Protein AF-A0A1H4I349-F1 (afdb_monomer)

Structure (mmCIF, N/CA/C/O backbone):
data_AF-A0A1H4I349-F1
#
_entry.id   AF-A0A1H4I349-F1
#
loop_
_atom_site.group_PDB
_atom_site.id
_atom_site.type_symbol
_atom_site.label_atom_id
_atom_site.label_alt_id
_atom_site.label_comp_id
_atom_site.label_asym_id
_atom_site.label_entity_id
_atom_site.label_seq_id
_atom_site.pdbx_PDB_ins_code
_atom_site.Cartn_x
_atom_site.Cartn_y
_atom_site.Cartn_z
_atom_site.occupancy
_atom_site.B_iso_or_equiv
_atom_site.auth_seq_id
_atom_site.auth_comp_id
_atom_site.auth_asym_id
_atom_site.auth_atom_id
_atom_site.pdbx_PDB_model_num
ATOM 1 N N . MET A 1 1 ? 1.305 -3.099 5.570 1.00 51.22 1 MET A N 1
ATOM 2 C CA . MET A 1 1 ? 1.600 -1.661 5.752 1.00 51.22 1 MET A CA 1
ATOM 3 C C . MET A 1 1 ? 0.925 -1.144 7.015 1.00 51.22 1 MET A C 1
ATOM 5 O O . MET A 1 1 ? 0.163 -1.879 7.627 1.00 51.22 1 MET A O 1
ATOM 9 N N . LYS A 1 2 ? 1.307 0.045 7.480 1.00 56.94 2 LYS A N 1
ATOM 10 C CA . LYS A 1 2 ? 1.008 0.576 8.816 1.00 56.94 2 LYS A CA 1
ATOM 11 C C . LYS A 1 2 ? 0.376 1.970 8.655 1.00 56.94 2 LYS A C 1
ATOM 13 O O . LYS A 1 2 ? 0.877 2.750 7.855 1.00 56.94 2 LYS A O 1
ATOM 18 N N . HIS A 1 3 ? -0.725 2.256 9.355 1.00 62.81 3 HIS A N 1
ATOM 19 C CA . HIS A 1 3 ? -1.460 3.527 9.251 1.00 62.81 3 HIS A CA 1
ATOM 20 C C . HIS A 1 3 ? -0.644 4.732 9.740 1.00 62.81 3 HIS A C 1
ATOM 22 O O . HIS A 1 3 ? -0.177 4.718 10.879 1.00 62.81 3 HIS A O 1
ATOM 28 N N . SER A 1 4 ? -0.582 5.816 8.963 1.00 67.31 4 SER A N 1
ATOM 29 C CA . SER A 1 4 ? -0.174 7.117 9.504 1.00 67.31 4 SER A CA 1
ATOM 30 C C . SER A 1 4 ? -1.145 7.586 10.587 1.00 67.31 4 SER A C 1
ATOM 32 O O . SER A 1 4 ? -2.367 7.512 10.434 1.00 67.31 4 SER A O 1
ATOM 34 N N . ILE A 1 5 ? -0.583 8.124 11.666 1.00 71.38 5 ILE A N 1
ATOM 35 C CA . ILE A 1 5 ? -1.310 8.799 12.744 1.00 71.38 5 ILE A CA 1
ATOM 36 C C . ILE A 1 5 ? -2.131 9.971 12.191 1.00 71.38 5 ILE A C 1
ATOM 38 O O . ILE A 1 5 ? -3.237 10.225 12.669 1.00 71.38 5 ILE A O 1
ATOM 42 N N . GLU A 1 6 ? -1.624 10.661 11.163 1.00 72.06 6 GLU A N 1
ATOM 43 C CA . GLU A 1 6 ? -2.269 11.841 10.577 1.00 72.06 6 GLU A CA 1
ATOM 44 C C . GLU A 1 6 ? -3.681 11.545 10.062 1.00 72.06 6 GLU A C 1
ATOM 46 O O . GLU A 1 6 ? -4.554 12.402 10.174 1.00 72.06 6 GLU A O 1
ATOM 51 N N . LEU A 1 7 ? -3.949 10.330 9.572 1.00 73.81 7 LEU A N 1
ATOM 52 C CA . LEU A 1 7 ? -5.266 9.952 9.046 1.00 73.81 7 LEU A CA 1
ATOM 53 C C . LEU A 1 7 ? -6.394 10.069 10.072 1.00 73.81 7 LEU A C 1
ATOM 55 O O . LEU A 1 7 ? -7.536 10.338 9.697 1.00 73.81 7 LEU A O 1
ATOM 59 N N . PHE A 1 8 ? -6.075 9.829 11.343 1.00 78.62 8 PHE A N 1
ATOM 60 C CA . PHE A 1 8 ? -7.061 9.677 12.409 1.00 78.62 8 PHE A CA 1
ATOM 61 C C . PHE A 1 8 ? -6.986 10.773 13.469 1.00 78.62 8 PHE A C 1
ATOM 63 O O . PHE A 1 8 ? -7.822 10.793 14.373 1.00 78.62 8 PHE A O 1
ATOM 70 N N . LYS A 1 9 ? -6.054 11.728 13.329 1.00 77.19 9 LYS A N 1
ATOM 71 C CA . LYS A 1 9 ? -6.038 12.930 14.168 1.00 77.19 9 LYS A CA 1
ATOM 72 C C . LYS A 1 9 ? -7.391 13.622 14.114 1.00 77.19 9 LYS A C 1
ATOM 74 O O . LYS A 1 9 ? -8.007 13.755 13.051 1.00 77.19 9 LYS A O 1
ATOM 79 N N . ALA A 1 10 ? -7.833 14.133 15.253 1.00 74.94 10 ALA A N 1
ATOM 80 C CA . ALA A 1 10 ? -9.151 14.741 15.362 1.00 74.94 10 ALA A CA 1
ATOM 81 C C . ALA A 1 10 ? -9.356 15.940 14.411 1.00 74.94 10 ALA A C 1
ATOM 83 O O . ALA A 1 10 ? -10.455 16.134 13.884 1.00 74.94 10 ALA A O 1
ATOM 84 N N . ALA A 1 11 ? -8.294 16.700 14.119 1.00 73.75 11 ALA A N 1
ATOM 85 C CA . ALA A 1 11 ? -8.324 17.784 13.134 1.00 73.75 11 ALA A CA 1
ATOM 86 C C . ALA A 1 11 ? -8.698 17.278 11.726 1.00 73.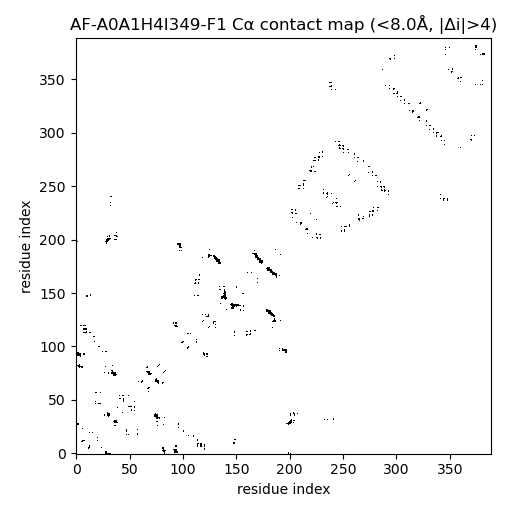75 11 ALA A C 1
ATOM 88 O O . ALA A 1 11 ? -9.547 17.871 11.062 1.00 73.75 11 ALA A O 1
ATOM 89 N N . ASN A 1 12 ? -8.149 16.129 11.322 1.00 77.25 12 ASN A N 1
ATOM 90 C CA . ASN A 1 12 ? -8.303 15.558 9.981 1.00 77.25 12 ASN A CA 1
ATOM 91 C C . ASN A 1 12 ? -9.564 14.696 9.823 1.00 77.25 12 ASN A C 1
ATOM 93 O O . ASN A 1 12 ? -9.966 14.391 8.704 1.00 77.25 12 ASN A O 1
ATOM 97 N N . THR A 1 13 ? -10.212 14.329 10.930 1.00 80.50 13 THR A N 1
ATOM 98 C CA . THR A 1 13 ? -11.457 13.539 10.948 1.00 80.50 13 THR A CA 1
ATOM 99 C C . THR A 1 13 ? -12.691 14.369 11.306 1.00 80.50 13 THR A C 1
ATOM 101 O O . THR A 1 13 ? -13.789 13.839 11.457 1.00 80.50 13 THR A O 1
ATOM 104 N N . THR A 1 14 ? -12.554 15.694 11.439 1.00 80.06 14 THR A N 1
ATOM 105 C CA . THR A 1 14 ? -13.641 16.575 11.909 1.00 80.06 14 THR A CA 1
ATOM 106 C C . THR A 1 14 ? -14.895 16.525 11.036 1.00 80.06 14 THR A C 1
ATOM 108 O O . THR A 1 14 ? -16.008 16.641 11.558 1.00 80.06 14 THR A O 1
ATOM 111 N N . TYR A 1 15 ? -14.723 16.346 9.728 1.00 80.00 15 TYR A N 1
ATOM 112 C CA . TYR A 1 15 ? -15.819 16.295 8.759 1.00 80.00 15 TYR A CA 1
ATOM 113 C C . TYR A 1 15 ? -16.087 14.885 8.229 1.00 80.00 15 TYR A C 1
ATOM 115 O O . TYR A 1 15 ? -17.007 14.706 7.434 1.00 80.00 15 TYR A O 1
ATOM 123 N N . ASP A 1 16 ? -15.347 13.884 8.712 1.00 86.00 16 ASP A N 1
ATOM 124 C CA . ASP A 1 16 ? -15.527 12.515 8.258 1.00 86.00 16 ASP A CA 1
ATOM 125 C C . ASP A 1 16 ? -16.871 11.959 8.739 1.00 86.00 16 ASP A C 1
ATOM 127 O O . ASP A 1 16 ? -17.264 12.060 9.906 1.00 86.00 16 ASP A O 1
ATOM 131 N N . THR A 1 17 ? -17.579 11.313 7.818 1.00 86.62 17 THR A N 1
ATOM 132 C CA . THR A 1 17 ? -18.723 10.464 8.161 1.00 86.62 17 THR A CA 1
ATOM 133 C C . THR A 1 17 ? -18.243 9.144 8.783 1.00 86.62 17 THR A C 1
ATOM 135 O O . THR A 1 17 ? -17.112 8.727 8.522 1.00 86.62 17 THR A O 1
ATOM 138 N N . PRO A 1 18 ? -19.089 8.405 9.527 1.00 85.75 18 PRO A N 1
ATOM 139 C CA . PRO A 1 18 ? -18.714 7.082 10.039 1.00 85.75 18 PRO A CA 1
ATOM 140 C C . PRO A 1 18 ? -18.196 6.140 8.940 1.00 85.75 18 PRO A C 1
ATOM 142 O O . PRO A 1 18 ? -17.163 5.497 9.098 1.00 85.75 18 PRO A O 1
ATOM 145 N N . ASN A 1 19 ? -18.829 6.134 7.762 1.00 89.88 19 ASN A N 1
ATOM 146 C CA . ASN A 1 19 ? -18.376 5.320 6.629 1.00 89.88 19 ASN A CA 1
ATOM 147 C C . ASN A 1 19 ? -17.014 5.765 6.076 1.00 89.88 19 ASN A C 1
ATOM 149 O O . ASN A 1 19 ? -16.234 4.931 5.623 1.00 89.88 19 ASN A O 1
ATOM 153 N N . LYS A 1 20 ? -16.711 7.067 6.121 1.00 90.06 20 LYS A N 1
ATOM 154 C CA . LYS A 1 20 ? -15.406 7.610 5.730 1.00 90.06 20 LYS A CA 1
ATOM 155 C C . LYS A 1 20 ? -14.313 7.180 6.714 1.00 90.06 20 LYS A C 1
ATOM 157 O O . LYS A 1 20 ? -13.249 6.755 6.274 1.00 90.06 20 LYS A O 1
ATOM 162 N N . ILE A 1 21 ? -14.599 7.199 8.017 1.00 88.25 21 ILE A N 1
ATOM 163 C CA . ILE A 1 21 ? -13.701 6.668 9.054 1.00 88.25 21 ILE A CA 1
ATOM 164 C C . ILE A 1 21 ? -13.417 5.181 8.806 1.00 88.25 21 ILE A C 1
ATOM 166 O O . ILE A 1 21 ? -12.260 4.765 8.785 1.00 88.25 21 ILE A O 1
ATOM 170 N N . GLN A 1 22 ? -14.458 4.384 8.549 1.00 88.38 22 GLN A N 1
ATOM 171 C CA . GLN A 1 22 ? -14.308 2.958 8.240 1.00 88.38 22 GLN A CA 1
ATOM 172 C C . GLN A 1 22 ? -13.511 2.727 6.949 1.00 88.38 22 GLN A C 1
ATOM 174 O O . GLN A 1 22 ? -12.680 1.825 6.897 1.00 88.38 22 GLN A O 1
ATOM 179 N N . PHE A 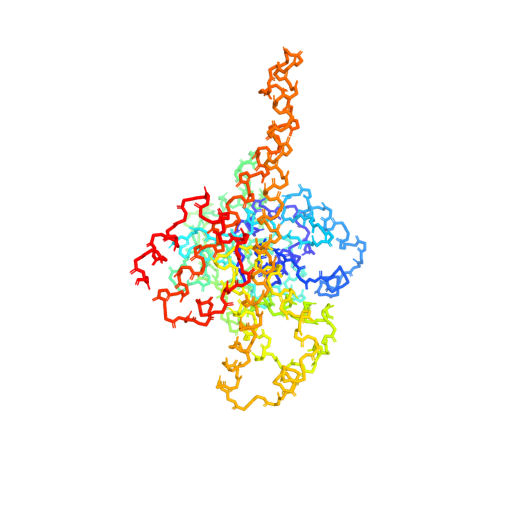1 23 ? -13.693 3.570 5.929 1.00 91.12 23 PHE A N 1
ATOM 180 C CA . PHE A 1 23 ? -12.860 3.535 4.728 1.00 91.12 23 PHE A CA 1
ATOM 181 C C . PHE A 1 23 ? -11.386 3.820 5.048 1.00 91.12 23 PHE A C 1
ATOM 183 O O . PHE A 1 23 ? -10.530 3.055 4.618 1.00 91.12 23 PHE A O 1
ATOM 190 N N . LYS A 1 24 ? -11.070 4.840 5.858 1.00 88.19 24 LYS A N 1
ATOM 191 C CA . LYS A 1 24 ? -9.687 5.124 6.294 1.00 88.19 24 LYS A CA 1
ATOM 192 C C . LYS A 1 24 ? -9.066 3.959 7.079 1.00 88.19 24 LYS A C 1
ATOM 194 O O . LYS A 1 24 ? -7.895 3.637 6.874 1.00 88.19 24 LYS A O 1
ATOM 199 N N . LEU A 1 25 ? -9.843 3.300 7.944 1.00 85.69 25 LEU A N 1
ATOM 200 C CA . LEU A 1 25 ? -9.423 2.083 8.657 1.00 85.69 25 LEU A CA 1
ATOM 201 C C . LEU A 1 25 ? -9.185 0.907 7.699 1.00 85.69 25 LEU A C 1
ATOM 203 O O . LEU A 1 25 ? -8.213 0.173 7.843 1.00 85.69 25 LEU A O 1
ATOM 207 N N . LEU A 1 26 ? -10.019 0.757 6.671 1.00 87.75 26 LEU A N 1
ATOM 208 C CA . LEU A 1 26 ? -9.794 -0.244 5.635 1.00 87.75 26 LEU A CA 1
ATOM 209 C C . LEU A 1 26 ? -8.496 0.039 4.865 1.00 87.75 26 LEU A C 1
ATOM 211 O O . LEU A 1 26 ? -7.707 -0.873 4.652 1.00 87.75 26 LEU A O 1
ATOM 215 N N . LEU A 1 27 ? -8.233 1.294 4.487 1.00 86.75 27 LEU A N 1
ATOM 216 C CA . LEU A 1 27 ? -7.065 1.647 3.673 1.00 86.75 27 LEU A CA 1
ATOM 217 C C . LEU A 1 27 ? -5.740 1.169 4.272 1.00 86.75 27 LEU A C 1
ATOM 219 O O . LEU A 1 27 ? -4.920 0.619 3.543 1.00 86.75 27 LEU A O 1
ATOM 223 N N . GLY A 1 28 ? -5.512 1.329 5.575 1.00 77.75 28 GLY A N 1
ATOM 224 C CA . GLY A 1 28 ? -4.232 0.893 6.148 1.00 77.75 28 GLY A CA 1
ATOM 225 C C . GLY A 1 28 ? -4.120 -0.608 6.423 1.00 77.75 28 GLY A C 1
ATOM 226 O O . GLY A 1 28 ? -2.996 -1.086 6.575 1.00 77.75 28 GLY A O 1
ATOM 227 N N . SER A 1 29 ? -5.219 -1.372 6.405 1.00 81.56 29 SER A N 1
ATOM 228 C CA . SER A 1 29 ? -5.138 -2.840 6.415 1.00 81.56 29 SER A CA 1
ATOM 229 C C . SER A 1 29 ? -4.860 -3.405 5.018 1.00 81.56 29 SER A C 1
ATOM 231 O O . SER A 1 29 ? -4.054 -4.335 4.892 1.00 81.56 29 SER A O 1
ATOM 233 N N . VAL A 1 30 ? -5.451 -2.810 3.973 1.00 87.94 30 VAL A N 1
ATOM 234 C CA . VAL A 1 30 ? -5.422 -3.362 2.604 1.00 87.94 30 VAL A CA 1
ATOM 235 C C . VAL A 1 30 ? -4.379 -2.751 1.684 1.00 87.94 30 VAL A C 1
ATOM 237 O O . VAL A 1 30 ? -4.058 -3.369 0.676 1.00 87.94 30 VAL A O 1
ATOM 240 N N . ALA A 1 31 ? -3.854 -1.560 1.971 1.00 86.50 31 ALA A N 1
ATOM 241 C CA . ALA A 1 31 ? -2.858 -0.971 1.091 1.00 86.50 31 ALA A CA 1
ATOM 242 C C . ALA A 1 31 ? -1.605 -1.865 1.035 1.00 86.50 31 ALA A C 1
ATOM 244 O O . ALA A 1 31 ? -1.097 -2.335 2.064 1.00 86.50 31 ALA A O 1
ATOM 245 N N . ALA A 1 32 ? -1.082 -2.054 -0.175 1.00 86.50 32 ALA A N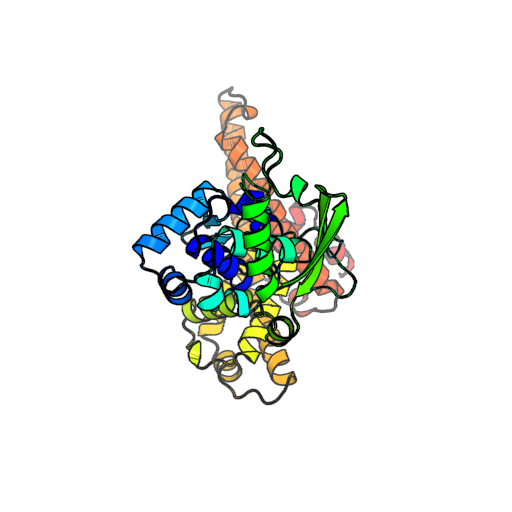 1
ATOM 246 C CA . ALA A 1 32 ? 0.168 -2.736 -0.507 1.00 86.50 32 ALA A CA 1
ATOM 247 C C . ALA A 1 32 ? 1.166 -1.753 -1.147 1.00 86.50 32 ALA A C 1
ATOM 249 O O . ALA A 1 32 ? 0.772 -0.666 -1.542 1.00 86.50 32 ALA A O 1
ATOM 250 N N . TYR A 1 33 ? 2.451 -2.108 -1.188 1.00 83.25 33 TYR A N 1
ATOM 251 C CA . TYR A 1 33 ? 3.540 -1.490 -1.974 1.00 83.25 33 TYR A CA 1
ATOM 252 C C . TYR A 1 33 ? 3.270 -0.098 -2.589 1.00 83.25 33 TYR A C 1
ATOM 254 O O . TYR A 1 33 ? 2.489 0.040 -3.528 1.00 83.25 33 TYR A O 1
ATOM 262 N N . ASN A 1 34 ? 3.950 0.944 -2.095 1.00 81.00 34 ASN A N 1
ATOM 263 C CA . ASN A 1 34 ? 3.764 2.337 -2.541 1.00 81.00 34 ASN A CA 1
ATOM 264 C C . ASN A 1 34 ? 2.311 2.864 -2.443 1.00 81.00 34 ASN A C 1
ATOM 266 O O . ASN A 1 34 ? 1.951 3.854 -3.077 1.00 81.00 34 ASN A O 1
ATOM 270 N N . GLY A 1 35 ? 1.471 2.212 -1.635 1.00 84.31 35 GLY A N 1
ATOM 271 C CA . GLY A 1 35 ? 0.098 2.634 -1.382 1.00 84.31 35 GLY A CA 1
ATOM 272 C C . GLY A 1 35 ? -0.951 2.024 -2.311 1.00 84.31 35 GLY A C 1
ATOM 273 O O . GLY A 1 35 ? -2.110 2.391 -2.168 1.00 84.31 35 GLY A O 1
ATOM 274 N N . GLU A 1 36 ? -0.626 1.115 -3.235 1.00 89.31 36 GLU A N 1
ATOM 275 C CA . GLU A 1 36 ? -1.645 0.462 -4.077 1.00 89.31 36 GLU A CA 1
ATOM 276 C C . GLU A 1 36 ? -2.753 -0.166 -3.220 1.00 89.31 36 GLU A C 1
ATOM 278 O O . GLU A 1 36 ? -2.488 -0.811 -2.210 1.00 89.31 36 GLU A O 1
ATOM 283 N N . ILE A 1 37 ? -4.006 0.010 -3.630 1.00 92.38 37 ILE A N 1
ATOM 284 C CA . ILE A 1 37 ? -5.173 -0.626 -3.022 1.00 92.38 37 ILE A CA 1
ATOM 285 C C . ILE A 1 37 ? -5.554 -1.801 -3.935 1.00 92.38 37 ILE A C 1
ATOM 287 O O . ILE A 1 37 ? -6.230 -1.583 -4.945 1.00 92.38 37 ILE A O 1
ATOM 291 N N . PRO A 1 38 ? -5.135 -3.042 -3.617 1.00 91.31 38 PRO A N 1
ATOM 292 C CA . PRO A 1 38 ? -5.348 -4.229 -4.445 1.00 91.31 38 PRO A CA 1
ATOM 293 C C . PRO A 1 38 ? -6.772 -4.785 -4.282 1.00 91.31 38 PRO A C 1
ATOM 295 O O . PRO A 1 38 ? -6.969 -5.984 -4.121 1.00 91.31 38 PRO A O 1
ATOM 298 N N . LEU A 1 39 ? -7.768 -3.900 -4.274 1.00 92.19 39 LEU A N 1
ATOM 299 C CA . LEU A 1 39 ? -9.181 -4.239 -4.195 1.00 92.19 39 LEU A CA 1
ATOM 300 C C . LEU A 1 39 ? -9.945 -3.523 -5.300 1.00 92.19 39 LEU A C 1
ATOM 302 O O . LEU A 1 39 ? -9.746 -2.337 -5.578 1.00 92.19 39 LEU A O 1
ATOM 306 N N . THR A 1 40 ? -10.893 -4.233 -5.888 1.00 91.00 40 THR A N 1
ATOM 307 C CA . THR A 1 40 ? -11.899 -3.654 -6.765 1.00 91.00 40 THR A CA 1
ATOM 308 C C . THR A 1 40 ? -12.859 -2.767 -5.974 1.00 91.00 40 THR A C 1
ATOM 310 O O . THR A 1 40 ? -13.059 -2.903 -4.765 1.00 91.00 40 THR A O 1
ATOM 313 N N . ARG A 1 41 ? -13.544 -1.866 -6.684 1.00 92.44 41 ARG A N 1
ATOM 314 C CA . ARG A 1 41 ? -14.589 -1.028 -6.076 1.00 92.44 41 ARG A CA 1
ATOM 315 C C . ARG A 1 41 ? -15.718 -1.869 -5.461 1.00 92.44 41 ARG A C 1
ATOM 317 O O . ARG A 1 41 ? -16.299 -1.445 -4.469 1.00 92.44 41 ARG A O 1
ATOM 324 N N . ASN A 1 42 ? -16.012 -3.049 -6.009 1.00 92.88 42 ASN A N 1
ATOM 325 C CA . ASN A 1 42 ? -17.022 -3.946 -5.446 1.00 92.88 42 ASN A CA 1
ATOM 326 C C . ASN A 1 42 ? -16.552 -4.567 -4.128 1.00 92.88 42 ASN A C 1
ATOM 328 O O . ASN A 1 42 ? -17.283 -4.489 -3.148 1.00 92.88 42 ASN A O 1
ATOM 332 N N . GLU A 1 43 ? -15.313 -5.051 -4.059 1.00 93.56 43 GLU A N 1
ATOM 333 C CA . GLU A 1 43 ? -14.758 -5.600 -2.816 1.00 93.56 43 GLU A CA 1
ATOM 334 C C . GLU A 1 43 ? -14.674 -4.543 -1.709 1.00 93.56 43 GLU A C 1
ATOM 336 O O . GLU A 1 43 ? -15.024 -4.819 -0.563 1.00 93.56 43 GLU A O 1
ATOM 341 N N . ILE A 1 44 ? -14.280 -3.305 -2.039 1.00 94.31 44 ILE A N 1
ATOM 342 C CA . ILE A 1 44 ? -14.297 -2.192 -1.074 1.00 94.31 44 ILE A CA 1
ATOM 343 C C . ILE A 1 44 ? -15.728 -1.941 -0.579 1.00 94.31 44 ILE A C 1
ATOM 345 O O . ILE A 1 44 ? -15.956 -1.785 0.621 1.00 94.31 44 ILE A O 1
ATOM 349 N N . LYS A 1 45 ? -16.700 -1.908 -1.497 1.00 94.31 45 LYS A N 1
ATOM 350 C CA . LYS A 1 45 ? -18.118 -1.694 -1.183 1.00 94.31 45 LYS A CA 1
ATOM 351 C C . LYS A 1 45 ? -18.645 -2.785 -0.241 1.00 94.31 45 LYS A C 1
ATOM 353 O O . LYS A 1 45 ? -19.308 -2.454 0.742 1.00 94.31 45 LYS A O 1
ATOM 358 N N . ASP A 1 46 ? -18.335 -4.049 -0.519 1.00 93.62 46 ASP A N 1
ATOM 359 C CA . ASP A 1 46 ? -18.796 -5.193 0.272 1.00 93.62 46 ASP A CA 1
ATOM 360 C C . ASP A 1 46 ? -18.152 -5.202 1.668 1.00 93.62 46 ASP A C 1
ATOM 362 O O . ASP A 1 46 ? -18.856 -5.323 2.672 1.00 93.62 46 ASP A O 1
ATOM 366 N N . ARG A 1 47 ? -16.841 -4.938 1.759 1.00 90.44 47 ARG A N 1
ATOM 367 C CA . ARG A 1 47 ? -16.116 -4.846 3.041 1.00 90.44 47 ARG A CA 1
ATOM 368 C C . ARG A 1 47 ? -16.598 -3.712 3.939 1.00 90.44 47 ARG A C 1
ATOM 370 O O . ARG A 1 47 ? -16.596 -3.847 5.159 1.00 90.44 47 ARG A O 1
ATOM 377 N N . LEU A 1 48 ? -17.021 -2.599 3.346 1.00 90.81 48 LEU A N 1
ATOM 378 C CA . LEU A 1 48 ? -17.629 -1.493 4.085 1.00 90.81 48 LEU A CA 1
ATOM 379 C C . LEU A 1 48 ? -19.126 -1.692 4.343 1.00 90.81 48 LEU A C 1
ATOM 381 O O . LEU A 1 48 ? -19.695 -0.946 5.134 1.00 90.81 48 LEU A O 1
ATOM 385 N N . SER A 1 49 ? -19.761 -2.671 3.689 1.00 91.50 49 SER A N 1
ATOM 386 C CA . SER A 1 49 ? -21.209 -2.904 3.738 1.00 91.50 49 SER A CA 1
ATOM 387 C C . SER A 1 49 ? -22.026 -1.656 3.369 1.00 91.50 49 SER A C 1
ATOM 389 O O . SER A 1 49 ? -23.008 -1.309 4.025 1.00 91.50 49 SER A O 1
ATOM 391 N N . ILE A 1 50 ? -21.612 -0.957 2.306 1.00 93.00 50 ILE A N 1
ATOM 392 C CA . ILE A 1 50 ? -22.268 0.269 1.819 1.00 93.00 50 ILE A CA 1
ATOM 393 C C . ILE A 1 50 ? -22.819 0.103 0.400 1.00 93.00 50 ILE A C 1
ATOM 395 O O . ILE A 1 50 ? -22.552 -0.874 -0.290 1.00 93.00 50 ILE A O 1
ATOM 399 N N . SER A 1 51 ? -23.589 1.078 -0.084 1.00 94.19 51 SER A N 1
ATOM 400 C CA . SER A 1 51 ? -23.989 1.111 -1.494 1.00 94.19 51 SER A CA 1
ATOM 401 C C . SER A 1 51 ? -22.852 1.608 -2.392 1.00 94.19 51 SER A C 1
ATOM 403 O O . SER A 1 51 ? -21.997 2.394 -1.972 1.00 94.19 51 SER A O 1
ATOM 405 N N . ILE A 1 52 ? -22.871 1.227 -3.674 1.00 94.00 52 ILE A N 1
ATOM 406 C CA . ILE A 1 52 ? -21.878 1.708 -4.648 1.00 94.00 52 ILE A CA 1
ATOM 407 C C . ILE A 1 52 ? -21.907 3.238 -4.791 1.00 94.00 52 ILE A C 1
ATOM 409 O O . ILE A 1 52 ? -20.868 3.870 -4.965 1.00 94.00 52 ILE A O 1
ATOM 413 N N . SER A 1 53 ? -23.084 3.857 -4.658 1.00 94.69 53 SER A N 1
ATOM 414 C CA . SER A 1 53 ? -23.248 5.314 -4.682 1.00 94.69 53 SER A CA 1
ATOM 415 C C . SER A 1 53 ? -22.606 5.982 -3.465 1.00 94.69 53 SER A C 1
ATOM 417 O O . SER A 1 53 ? -21.990 7.038 -3.597 1.00 94.69 53 SER A O 1
ATOM 419 N N . ALA A 1 54 ? -22.703 5.362 -2.284 1.00 94.50 54 ALA A N 1
ATOM 420 C CA . ALA A 1 54 ? -21.998 5.836 -1.097 1.00 94.50 54 ALA A CA 1
ATOM 421 C C . ALA A 1 54 ? -20.479 5.721 -1.274 1.00 94.50 54 ALA A C 1
ATOM 423 O O . ALA A 1 54 ? -19.776 6.696 -1.011 1.00 94.50 54 ALA A O 1
ATOM 424 N N . LEU A 1 55 ? -19.990 4.596 -1.811 1.00 96.44 55 LEU A N 1
ATOM 425 C CA . LEU A 1 55 ? -18.569 4.428 -2.107 1.00 96.44 55 LEU A CA 1
ATOM 426 C C . LEU A 1 55 ? -18.065 5.480 -3.103 1.00 96.44 55 LEU A C 1
ATOM 428 O O . LEU A 1 55 ? -17.024 6.081 -2.870 1.00 96.44 55 LEU A O 1
ATOM 432 N N . LYS A 1 56 ? -18.805 5.757 -4.185 1.00 95.38 56 LYS A N 1
ATOM 433 C CA . LYS A 1 56 ? -18.428 6.791 -5.166 1.00 95.38 56 LYS A CA 1
ATOM 434 C C . LYS A 1 56 ? -18.220 8.160 -4.512 1.00 95.38 56 LYS A C 1
ATOM 436 O O . LYS A 1 56 ? -17.242 8.829 -4.833 1.00 95.38 56 LYS A O 1
ATOM 441 N N . ARG A 1 57 ? -19.099 8.554 -3.581 1.00 95.25 57 ARG A N 1
ATOM 442 C CA . ARG A 1 57 ? -18.953 9.811 -2.825 1.00 95.25 57 ARG A CA 1
ATOM 443 C C . ARG A 1 57 ? -17.703 9.798 -1.951 1.00 95.25 57 ARG A C 1
ATOM 445 O O . ARG A 1 57 ? -16.926 10.741 -2.025 1.00 95.25 57 ARG A O 1
ATOM 452 N N . ILE A 1 58 ? -17.480 8.711 -1.207 1.00 95.25 58 ILE A N 1
ATOM 453 C CA . ILE A 1 58 ? -16.288 8.553 -0.361 1.00 95.25 58 ILE A CA 1
ATOM 454 C C . ILE A 1 58 ? -15.016 8.642 -1.206 1.00 95.25 58 ILE A C 1
ATOM 456 O O . ILE A 1 58 ? -14.112 9.385 -0.853 1.00 95.25 58 ILE A O 1
ATOM 460 N N . LEU A 1 59 ? -14.948 7.943 -2.343 1.00 95.19 59 LEU A N 1
ATOM 461 C CA . LEU A 1 59 ? -13.781 7.988 -3.227 1.00 95.19 59 LEU A CA 1
ATOM 462 C C . LEU A 1 59 ? -13.548 9.385 -3.815 1.00 95.19 59 LEU A C 1
ATOM 464 O O . LEU A 1 59 ? -12.402 9.811 -3.902 1.00 95.19 59 LEU A O 1
ATOM 468 N N . ALA A 1 60 ? -14.605 10.097 -4.216 1.00 94.25 60 ALA A N 1
ATOM 469 C CA . ALA A 1 60 ? -14.485 11.463 -4.726 1.00 94.25 60 ALA A CA 1
ATOM 470 C C . ALA A 1 60 ? -13.949 12.420 -3.650 1.00 94.25 60 ALA A C 1
ATOM 472 O O . ALA A 1 60 ? -13.027 13.189 -3.910 1.00 94.25 60 ALA A O 1
ATOM 473 N N . GLU A 1 61 ? -14.474 12.315 -2.430 1.00 92.75 61 GLU A N 1
ATOM 474 C CA . GLU A 1 61 ? -14.011 13.088 -1.281 1.00 92.75 61 GLU A CA 1
ATOM 475 C C . GLU A 1 61 ? -12.559 12.751 -0.916 1.00 92.75 61 GLU A C 1
ATOM 477 O O . GLU A 1 61 ? -11.753 13.658 -0.765 1.00 92.75 61 GLU A O 1
ATOM 482 N N . SER A 1 62 ? -12.190 11.466 -0.846 1.00 91.38 62 SER A N 1
ATOM 483 C CA . SER A 1 62 ? -10.813 11.024 -0.557 1.00 91.38 62 SER A CA 1
ATOM 484 C C . SER A 1 62 ? -9.801 11.488 -1.603 1.00 91.38 62 SER A C 1
ATOM 486 O O . SER A 1 62 ? -8.646 11.739 -1.270 1.00 91.38 62 SER A O 1
ATOM 488 N N . LYS A 1 63 ? -10.214 11.593 -2.872 1.00 92.44 63 LYS A N 1
ATOM 489 C CA . LYS A 1 63 ? -9.377 12.171 -3.930 1.00 92.44 63 LYS A CA 1
ATOM 490 C C . LYS A 1 63 ? -9.216 13.675 -3.751 1.00 92.44 63 LYS A C 1
ATOM 492 O O . LYS A 1 63 ? -8.112 14.186 -3.884 1.00 92.44 63 LYS A O 1
ATOM 497 N N . TYR A 1 64 ? -10.304 14.370 -3.424 1.00 89.94 64 TYR A N 1
ATOM 498 C CA . TYR A 1 64 ? -10.283 15.809 -3.170 1.00 89.94 64 TYR A CA 1
ATOM 499 C C . TYR A 1 64 ? -9.408 16.172 -1.961 1.00 89.94 64 TYR A C 1
ATOM 501 O O . TYR A 1 64 ? -8.657 17.140 -2.021 1.00 89.94 64 TYR A O 1
ATOM 509 N N . THR A 1 65 ? -9.454 15.376 -0.888 1.00 85.62 65 THR A N 1
ATOM 510 C CA . THR A 1 65 ? -8.608 15.573 0.302 1.00 85.62 65 THR A CA 1
ATOM 511 C C . THR A 1 65 ? -7.178 15.054 0.132 1.00 85.62 65 THR A C 1
ATOM 513 O O . THR A 1 65 ? -6.361 15.220 1.033 1.00 85.62 65 THR A O 1
ATOM 516 N N . GLY A 1 66 ? -6.853 14.446 -1.014 1.00 86.44 66 GLY A N 1
ATOM 517 C CA . GLY A 1 66 ? -5.511 13.955 -1.325 1.00 86.44 66 GLY A CA 1
ATOM 518 C C . GLY A 1 66 ? -5.101 12.681 -0.582 1.00 86.44 66 GLY A C 1
ATOM 519 O O . GLY A 1 66 ? -3.926 12.328 -0.624 1.00 86.44 66 GLY A O 1
ATOM 520 N N . GLU A 1 67 ? -6.037 11.984 0.068 1.00 86.81 67 GLU A N 1
ATOM 521 C CA . GLU A 1 67 ? -5.798 10.714 0.777 1.00 86.81 67 GLU A CA 1
ATOM 522 C C . GLU A 1 67 ? -5.538 9.558 -0.192 1.00 86.81 67 GLU A C 1
ATOM 524 O O . GLU A 1 67 ? -4.763 8.644 0.097 1.00 86.81 67 GLU A O 1
ATOM 529 N N . ILE A 1 68 ? -6.208 9.591 -1.347 1.00 91.44 68 ILE A N 1
ATOM 530 C CA . ILE A 1 68 ? -6.038 8.612 -2.418 1.00 91.44 68 ILE A CA 1
ATOM 531 C C . ILE A 1 68 ? -5.888 9.312 -3.767 1.00 91.44 68 ILE A C 1
ATOM 533 O O . ILE A 1 68 ? -6.417 10.400 -3.985 1.00 91.44 68 ILE A O 1
ATOM 537 N N . TYR A 1 69 ? -5.239 8.644 -4.708 1.00 92.44 69 TYR A N 1
ATOM 538 C CA . TYR A 1 69 ? -5.162 9.035 -6.109 1.00 92.44 69 TYR A CA 1
ATOM 539 C C . TYR A 1 69 ? -5.412 7.821 -7.012 1.00 92.44 69 TYR A C 1
ATOM 541 O O . TYR A 1 69 ? -5.447 6.679 -6.556 1.00 92.44 69 TYR A O 1
ATOM 549 N N . GLU A 1 70 ? -5.662 8.066 -8.296 1.00 92.38 70 GLU A N 1
ATOM 550 C CA . GLU A 1 70 ? -5.839 7.009 -9.294 1.00 92.38 70 GLU A CA 1
ATOM 551 C C . GLU A 1 70 ? -4.734 7.137 -10.338 1.00 92.38 70 GLU A C 1
ATOM 553 O O . GLU A 1 70 ? -4.489 8.230 -10.847 1.00 92.38 70 GLU A O 1
ATOM 558 N N . LYS A 1 71 ? -4.059 6.026 -10.627 1.00 88.69 71 LYS A N 1
ATOM 559 C CA . LYS A 1 71 ? -2.998 5.940 -11.630 1.00 88.69 71 LYS A CA 1
ATOM 560 C C . LYS A 1 71 ? -3.170 4.634 -12.397 1.00 88.69 71 LYS A C 1
ATOM 562 O O . LYS A 1 71 ? -3.322 3.578 -11.788 1.00 88.69 71 LYS A O 1
ATOM 567 N N . ASP A 1 72 ? -3.198 4.709 -13.725 1.00 85.50 72 ASP A N 1
ATOM 568 C CA . ASP A 1 72 ? -3.373 3.550 -14.616 1.00 85.50 72 ASP A CA 1
ATOM 569 C C . ASP A 1 72 ? -4.594 2.677 -14.250 1.00 85.50 72 ASP A C 1
ATOM 571 O O . ASP A 1 72 ? -4.514 1.452 -14.199 1.00 85.50 72 ASP A O 1
ATOM 575 N N . GLY A 1 73 ? -5.719 3.311 -13.894 1.00 84.75 73 GLY A N 1
ATOM 576 C CA . GLY A 1 73 ? -6.955 2.622 -13.491 1.00 84.75 73 GLY A CA 1
ATOM 577 C C . GLY A 1 73 ? -6.910 1.929 -12.121 1.00 84.75 73 GLY A C 1
ATOM 578 O O . GLY A 1 73 ? -7.875 1.265 -11.738 1.00 84.75 73 GLY A O 1
ATOM 579 N N . ARG A 1 74 ? -5.818 2.087 -11.364 1.00 88.69 74 ARG A N 1
ATOM 580 C CA . ARG A 1 74 ? -5.628 1.532 -10.017 1.00 88.69 74 ARG A CA 1
ATOM 581 C C . ARG A 1 74 ? -5.714 2.633 -8.970 1.00 88.69 74 ARG A C 1
ATOM 583 O O . ARG A 1 74 ? -5.282 3.762 -9.200 1.00 88.69 74 ARG A O 1
ATOM 590 N N . LEU A 1 75 ? -6.278 2.301 -7.812 1.00 92.19 75 LEU A N 1
ATOM 591 C CA . LEU A 1 75 ? -6.348 3.213 -6.677 1.00 92.19 75 LEU A CA 1
ATOM 592 C C . LEU A 1 75 ? -5.084 3.087 -5.835 1.00 92.19 75 LEU A C 1
ATOM 594 O O . LEU A 1 75 ? -4.644 1.983 -5.525 1.00 92.19 75 LEU A O 1
ATOM 598 N N . PHE A 1 76 ? -4.548 4.227 -5.430 1.00 91.19 76 PHE A N 1
ATOM 599 C CA . PHE A 1 76 ? -3.404 4.323 -4.546 1.00 91.19 76 PHE A CA 1
ATOM 600 C C . PHE A 1 76 ? -3.748 5.226 -3.380 1.00 91.19 76 PHE A C 1
ATOM 602 O O . PHE A 1 76 ? -4.371 6.270 -3.535 1.00 91.19 76 PHE A O 1
ATOM 609 N N . VAL A 1 77 ? -3.307 4.828 -2.209 1.00 88.31 77 VAL A N 1
ATOM 610 C CA . VAL A 1 77 ? -3.182 5.668 -1.040 1.00 88.31 77 VAL A CA 1
ATOM 611 C C . VAL A 1 77 ? -1.993 6.602 -1.245 1.00 88.31 77 VAL A C 1
ATOM 613 O O . VAL A 1 77 ? -0.920 6.162 -1.654 1.00 88.31 77 VAL A O 1
ATOM 616 N N . ASN A 1 78 ? -2.161 7.886 -0.944 1.00 83.00 78 ASN A N 1
ATOM 617 C CA . ASN A 1 78 ? -1.070 8.843 -1.042 1.00 83.00 78 ASN A CA 1
ATOM 618 C C . ASN A 1 78 ? -0.054 8.633 0.104 1.00 83.00 78 ASN A C 1
ATOM 620 O O . ASN A 1 78 ? -0.414 8.834 1.273 1.00 83.00 78 ASN A O 1
ATOM 624 N N . PRO A 1 79 ? 1.210 8.262 -0.200 1.00 68.88 79 PRO A N 1
ATOM 625 C CA . PRO A 1 79 ? 2.213 7.964 0.818 1.00 68.88 79 PRO A CA 1
ATOM 626 C C . PRO A 1 79 ? 2.452 9.132 1.774 1.00 68.88 79 PRO A C 1
ATOM 628 O O . PRO A 1 79 ? 2.544 8.909 2.972 1.00 68.88 79 PRO A O 1
ATOM 631 N N . THR A 1 80 ? 2.439 10.380 1.293 1.00 66.12 80 THR A N 1
ATOM 632 C CA . THR A 1 80 ? 2.682 11.557 2.149 1.00 66.12 80 THR A CA 1
ATOM 633 C C . THR A 1 80 ? 1.563 11.814 3.156 1.00 66.12 80 THR A C 1
ATOM 635 O O . THR A 1 80 ? 1.780 12.478 4.164 1.00 66.12 80 THR A O 1
ATOM 638 N N . THR A 1 81 ? 0.371 11.268 2.911 1.00 60.81 81 THR A N 1
ATOM 639 C CA . THR A 1 81 ? -0.784 11.398 3.812 1.00 60.81 81 THR A CA 1
ATOM 640 C C . THR A 1 81 ? -0.994 10.173 4.702 1.00 60.81 81 THR A C 1
ATOM 642 O O . THR A 1 81 ? -1.658 10.276 5.732 1.00 60.81 81 THR A O 1
ATOM 645 N N . VAL A 1 82 ? -0.443 9.009 4.332 1.00 56.94 82 VAL A N 1
ATOM 646 C CA . VAL A 1 82 ? -0.821 7.724 4.948 1.00 56.94 82 VAL A CA 1
ATOM 647 C C . VAL A 1 82 ? 0.356 6.839 5.352 1.00 56.94 82 VAL A C 1
ATOM 649 O O . VAL A 1 82 ? 0.150 5.923 6.149 1.00 56.94 82 VAL A O 1
ATOM 652 N N . ILE A 1 83 ? 1.580 7.093 4.889 1.00 56.31 83 ILE A N 1
ATOM 653 C CA . ILE A 1 83 ? 2.707 6.203 5.175 1.00 56.31 83 ILE A CA 1
ATOM 654 C C . ILE A 1 83 ? 3.965 6.995 5.513 1.00 56.31 83 ILE A C 1
ATOM 656 O O . ILE A 1 83 ? 4.562 7.650 4.665 1.00 56.31 83 ILE A O 1
ATOM 660 N N . ASP A 1 84 ? 4.415 6.855 6.755 1.00 46.91 84 ASP A N 1
ATOM 661 C CA . ASP A 1 84 ? 5.761 7.259 7.131 1.00 46.91 84 ASP A CA 1
ATOM 662 C C . ASP A 1 84 ? 6.734 6.110 6.825 1.00 46.91 84 ASP A C 1
ATOM 664 O O . ASP A 1 84 ? 6.926 5.197 7.629 1.00 46.91 84 ASP A O 1
ATOM 668 N N . PHE A 1 85 ? 7.281 6.101 5.608 1.00 44.38 85 PHE A N 1
ATOM 669 C CA . PHE A 1 85 ? 8.337 5.159 5.215 1.00 44.38 85 PHE A CA 1
ATOM 670 C C . PHE A 1 85 ? 9.725 5.576 5.730 1.00 44.38 85 PHE A C 1
ATOM 672 O O . PHE A 1 85 ? 10.650 4.770 5.658 1.00 44.38 85 PHE A O 1
ATOM 679 N N . ASN A 1 86 ? 9.872 6.807 6.235 1.00 38.97 86 ASN A N 1
ATOM 680 C CA . ASN A 1 86 ? 11.166 7.439 6.509 1.00 38.97 86 ASN A CA 1
ATOM 681 C C . ASN A 1 86 ? 11.450 7.646 8.001 1.00 38.97 86 ASN A C 1
ATOM 683 O O . ASN A 1 86 ? 12.562 8.042 8.348 1.00 38.97 86 ASN A O 1
ATOM 687 N N . ALA A 1 87 ? 10.495 7.404 8.899 1.00 44.94 87 ALA A N 1
ATOM 688 C CA . ALA A 1 87 ? 10.763 7.523 10.322 1.00 44.94 87 ALA A CA 1
ATOM 689 C C . ALA A 1 87 ? 11.675 6.388 10.810 1.00 44.94 87 ALA A C 1
ATOM 691 O O . ALA A 1 87 ? 11.239 5.288 11.147 1.00 44.94 87 ALA A O 1
ATOM 692 N N . GLU A 1 88 ? 12.962 6.716 10.934 1.00 38.94 88 GLU A N 1
ATOM 693 C CA . GLU A 1 88 ? 13.981 5.961 11.680 1.00 38.94 88 GLU A CA 1
ATOM 694 C C . GLU A 1 88 ? 13.605 5.765 13.163 1.00 38.94 88 GLU A C 1
ATOM 696 O O . GLU A 1 88 ? 14.187 4.946 13.873 1.00 38.94 88 GLU A O 1
ATOM 701 N N . THR A 1 89 ? 12.591 6.490 13.637 1.00 40.75 89 THR A N 1
ATOM 702 C CA . THR A 1 89 ? 11.983 6.327 14.953 1.00 40.75 89 THR A CA 1
ATOM 703 C C . THR A 1 89 ? 10.619 5.668 14.799 1.00 40.75 89 THR A C 1
ATOM 705 O O . THR A 1 89 ? 9.788 6.078 14.002 1.00 40.75 89 THR A O 1
ATOM 708 N N . SER A 1 90 ? 10.361 4.633 15.588 1.00 39.94 90 SER A N 1
ATOM 709 C CA . SER A 1 90 ? 9.107 3.883 15.673 1.00 39.94 90 SER A CA 1
ATOM 710 C C . SER A 1 90 ? 7.932 4.712 16.227 1.00 39.94 90 SER A C 1
ATOM 712 O O . SER A 1 90 ? 7.235 4.293 17.157 1.00 39.94 90 SER A O 1
ATOM 714 N N . ASN A 1 91 ? 7.665 5.890 15.656 1.00 45.03 91 ASN A N 1
ATOM 715 C CA . ASN A 1 91 ? 6.413 6.600 15.856 1.00 45.03 91 ASN A CA 1
ATOM 716 C C . ASN A 1 91 ? 5.312 5.715 15.286 1.00 45.03 91 ASN A C 1
ATOM 718 O O . ASN A 1 91 ? 5.225 5.440 14.093 1.00 45.03 91 ASN A O 1
ATOM 722 N N . SER A 1 92 ? 4.601 5.109 16.227 1.00 53.28 92 SER A N 1
ATOM 723 C CA . SER A 1 92 ? 3.792 3.935 15.989 1.00 53.28 92 SER A CA 1
ATOM 724 C C . SER A 1 92 ? 2.627 4.272 15.056 1.00 53.28 92 SER A C 1
ATOM 726 O O . SER A 1 92 ? 2.277 5.419 14.814 1.00 53.28 92 SER A O 1
ATOM 728 N N . TYR A 1 93 ? 2.078 3.252 14.434 1.00 63.91 93 TYR A N 1
ATOM 729 C CA . TYR A 1 93 ? 0.933 3.386 13.556 1.00 63.91 93 TYR A CA 1
ATOM 730 C C . TYR A 1 93 ? -0.331 3.191 14.367 1.00 63.91 93 TYR A C 1
ATOM 732 O O . TYR A 1 93 ? -0.330 2.444 15.349 1.00 63.91 93 TYR A O 1
ATOM 740 N N . VAL A 1 94 ? -1.435 3.777 13.918 1.00 72.06 94 VAL A N 1
ATOM 741 C CA . VAL A 1 94 ? -2.731 3.440 14.507 1.00 72.06 94 VAL A CA 1
ATOM 742 C C . VAL A 1 94 ? -3.047 1.996 14.135 1.00 72.06 94 VAL A C 1
ATOM 744 O O . VAL A 1 94 ? -3.224 1.668 12.964 1.00 72.06 94 VAL A O 1
ATOM 747 N N . LYS A 1 95 ? -3.074 1.099 15.121 1.00 77.06 95 LYS A N 1
ATOM 748 C CA . LYS A 1 95 ? -3.513 -0.282 14.904 1.00 77.06 95 LYS A CA 1
ATOM 749 C C . LYS A 1 95 ? -4.999 -0.284 14.540 1.00 77.06 95 LYS A C 1
ATOM 751 O O . LYS A 1 95 ? -5.809 0.339 15.226 1.00 77.06 95 LYS A O 1
ATOM 756 N N . HIS A 1 96 ? -5.375 -1.044 13.513 1.00 82.75 96 HIS A N 1
ATOM 757 C CA . HIS A 1 96 ? -6.780 -1.319 13.207 1.00 82.75 96 HIS A CA 1
ATOM 758 C C . HIS A 1 96 ? -7.316 -2.357 14.201 1.00 82.75 96 HIS A C 1
ATOM 760 O O . HIS A 1 96 ? -7.383 -3.552 13.915 1.00 82.75 96 HIS A O 1
ATOM 766 N N . PHE A 1 97 ? -7.631 -1.912 15.418 1.00 88.06 97 PHE A N 1
ATOM 767 C CA . PHE A 1 97 ? -8.226 -2.767 16.444 1.00 88.06 97 PHE A CA 1
ATOM 768 C C . PHE A 1 97 ? -9.571 -3.326 15.974 1.00 88.06 97 PHE A C 1
ATOM 770 O O . PHE A 1 97 ? -10.380 -2.602 15.387 1.00 88.06 97 PHE A O 1
ATOM 777 N N . LYS A 1 98 ? -9.836 -4.609 16.256 1.00 90.38 98 LYS A N 1
ATOM 778 C CA . LYS A 1 98 ? -11.044 -5.289 15.755 1.00 90.38 98 LYS A CA 1
ATOM 779 C C . LYS A 1 98 ? -12.331 -4.619 16.231 1.00 90.38 98 LYS A C 1
ATOM 781 O O . LYS A 1 98 ? -13.295 -4.542 15.471 1.00 90.38 98 LYS A O 1
ATOM 786 N N . PHE A 1 99 ? -12.320 -4.068 17.446 1.00 92.50 99 PHE A N 1
ATOM 787 C CA . PHE A 1 99 ? -13.473 -3.369 18.010 1.00 92.50 99 PHE A CA 1
ATOM 788 C C . PHE A 1 99 ? -13.888 -2.134 17.198 1.00 92.50 99 PHE A C 1
ATOM 790 O O . PHE A 1 99 ? -15.066 -1.810 17.157 1.00 92.50 99 PHE A O 1
ATOM 797 N N . LEU A 1 100 ? -12.965 -1.489 16.472 1.00 90.75 100 LEU A N 1
ATOM 798 C CA . LEU A 1 100 ? -13.288 -0.334 15.621 1.00 90.75 100 LEU A CA 1
ATOM 799 C C . LEU A 1 100 ? -14.223 -0.697 14.457 1.00 90.75 100 LEU A C 1
ATOM 801 O O . LEU A 1 100 ? -14.769 0.187 13.801 1.00 90.75 100 LEU A O 1
ATOM 805 N N . SER A 1 101 ? -14.382 -1.993 14.173 1.00 87.88 101 SER A N 1
ATOM 806 C CA . SER A 1 101 ? -15.226 -2.505 13.091 1.00 87.88 101 SER A CA 1
ATOM 807 C C . SER A 1 101 ? -16.562 -3.077 13.579 1.00 87.88 101 SER A C 1
ATOM 809 O O . SER A 1 101 ? -17.368 -3.499 12.742 1.00 87.88 101 SER A O 1
ATOM 811 N N . THR A 1 102 ? -16.816 -3.104 14.894 1.00 89.50 102 THR A N 1
ATOM 812 C CA . THR A 1 102 ? -18.073 -3.620 15.458 1.00 89.50 102 THR A CA 1
ATOM 813 C C . THR A 1 102 ? -19.229 -2.671 15.157 1.00 89.50 102 THR A C 1
ATOM 815 O O . THR A 1 102 ? -19.043 -1.460 15.030 1.00 89.50 102 THR A O 1
ATOM 818 N N . THR A 1 103 ? -20.441 -3.220 15.041 1.00 88.94 103 THR A N 1
ATOM 819 C CA . THR A 1 103 ? -21.673 -2.425 14.895 1.00 88.94 103 THR A CA 1
ATOM 820 C C . THR A 1 103 ? -21.801 -1.417 16.029 1.00 88.94 103 THR A C 1
ATOM 822 O O . THR A 1 103 ? -22.077 -0.248 15.794 1.00 88.94 103 THR A O 1
ATOM 825 N N . GLU A 1 104 ? -21.471 -1.862 17.239 1.00 91.19 104 GLU A N 1
ATOM 826 C CA . GLU A 1 104 ? -21.477 -1.052 18.447 1.00 91.19 104 GLU A CA 1
ATOM 827 C C . GLU A 1 104 ? -20.639 0.227 18.308 1.00 91.19 104 GLU A C 1
ATOM 829 O O . GLU A 1 104 ? -21.164 1.312 18.532 1.00 91.19 104 GLU A O 1
ATOM 834 N N . PHE A 1 105 ? -19.376 0.133 17.871 1.00 91.31 105 PHE A N 1
ATOM 835 C CA . PHE A 1 105 ? -18.532 1.318 17.683 1.00 91.31 105 PHE A CA 1
ATOM 836 C C . PHE A 1 105 ? -18.997 2.187 16.505 1.00 91.31 105 PHE A C 1
ATOM 838 O O . PHE A 1 105 ? -18.925 3.414 16.569 1.00 91.31 105 PHE A O 1
ATOM 845 N N . LYS A 1 106 ? -19.491 1.566 15.425 1.00 88.12 106 LYS A N 1
ATOM 846 C CA . LYS A 1 106 ? -19.982 2.270 14.226 1.00 88.12 106 LYS A CA 1
ATOM 847 C C . LYS A 1 106 ? -21.216 3.131 14.502 1.00 88.12 106 LYS A C 1
ATOM 849 O O . LYS A 1 106 ? -21.383 4.157 13.840 1.00 88.12 106 LYS A O 1
ATOM 854 N N . GLU A 1 107 ? -22.051 2.722 15.454 1.00 90.25 107 GLU A N 1
ATOM 855 C CA . GLU A 1 107 ? -23.276 3.421 15.861 1.00 90.25 107 GLU A CA 1
ATOM 856 C C . GLU A 1 107 ? -23.041 4.501 16.933 1.00 90.25 107 GLU A C 1
ATOM 858 O O . GLU A 1 107 ? -23.941 5.297 17.205 1.00 90.25 107 GLU A O 1
ATOM 863 N N . GLU A 1 108 ? -21.837 4.584 17.514 1.00 91.69 108 GLU A N 1
ATOM 864 C CA . GLU A 1 108 ? -21.490 5.647 18.462 1.00 91.69 108 GLU A CA 1
ATOM 865 C C . GLU A 1 108 ? -21.547 7.038 17.817 1.00 91.69 108 GLU A C 1
ATOM 867 O O . GLU A 1 108 ? -21.362 7.212 16.609 1.00 91.69 108 GLU A O 1
ATOM 872 N N . ASP A 1 109 ? -21.702 8.070 18.650 1.00 88.44 109 ASP A N 1
ATOM 873 C CA . ASP A 1 109 ? -21.579 9.456 18.198 1.00 88.44 109 ASP A CA 1
ATOM 874 C C . ASP A 1 109 ? -20.216 9.680 17.514 1.00 88.44 109 ASP A C 1
ATOM 876 O O . ASP A 1 109 ? -19.165 9.293 18.031 1.00 88.44 109 ASP A O 1
ATOM 880 N N . ARG A 1 110 ? -20.213 10.360 16.361 1.00 85.12 110 ARG A N 1
ATOM 881 C CA . ARG A 1 110 ? -18.993 10.655 15.583 1.00 85.12 110 ARG A CA 1
ATOM 882 C C . ARG A 1 110 ? -17.868 11.278 16.418 1.00 85.12 110 ARG A C 1
ATOM 884 O O . ARG A 1 110 ? -16.690 11.076 16.135 1.00 85.12 110 ARG A O 1
ATOM 891 N N . ARG A 1 111 ? -18.208 12.060 17.445 1.00 86.88 111 ARG A N 1
ATOM 892 C CA . ARG A 1 111 ? -17.241 12.708 18.332 1.00 86.88 111 ARG A CA 1
ATOM 893 C C . ARG A 1 111 ? -16.643 11.725 19.331 1.00 86.88 111 ARG A C 1
ATOM 895 O O . ARG A 1 111 ? -15.470 11.882 19.644 1.00 86.88 111 ARG A O 1
ATOM 902 N N . VAL A 1 112 ? -17.404 10.718 19.764 1.00 90.94 112 VAL A N 1
ATOM 903 C CA . VAL A 1 112 ? -16.897 9.586 20.558 1.00 90.94 112 VAL A CA 1
ATOM 904 C C . VAL A 1 112 ? -15.939 8.760 19.708 1.00 90.94 112 VAL A C 1
ATOM 906 O O . VAL A 1 112 ? -14.803 8.552 20.125 1.00 90.94 112 VAL A O 1
ATOM 909 N N . GLN A 1 113 ? -16.342 8.387 18.486 1.00 89.81 113 GLN A N 1
ATOM 910 C CA . GLN A 1 113 ? -15.478 7.640 17.561 1.00 89.81 113 GLN A CA 1
ATOM 911 C C . GLN A 1 113 ? -14.152 8.373 17.327 1.00 89.81 113 GLN A C 1
ATOM 913 O O . GLN A 1 113 ? -13.077 7.797 17.482 1.00 89.81 113 GLN A O 1
ATOM 918 N N . ARG A 1 114 ? -14.222 9.674 17.027 1.00 88.00 114 ARG A N 1
ATOM 919 C CA . ARG A 1 114 ? -13.041 10.517 16.826 1.00 88.00 114 ARG A CA 1
ATOM 920 C C . ARG A 1 114 ? -12.181 10.646 18.079 1.00 88.00 114 ARG A C 1
ATOM 922 O O . ARG A 1 114 ? -10.966 10.628 17.954 1.00 88.00 114 ARG A O 1
ATOM 929 N N . PHE A 1 115 ? -12.777 10.783 19.262 1.00 90.31 115 PHE A N 1
ATOM 930 C CA . PHE A 1 115 ? -12.016 10.828 20.512 1.00 90.31 115 PHE A CA 1
ATOM 931 C C . PHE A 1 115 ? -11.241 9.530 20.734 1.00 90.31 115 PHE A C 1
ATOM 933 O O . PHE A 1 115 ? -10.041 9.576 20.983 1.00 90.31 115 PHE A O 1
ATOM 940 N N . VAL A 1 116 ? -11.887 8.375 20.557 1.00 92.69 116 VAL A N 1
ATOM 941 C CA . VAL A 1 116 ? -11.220 7.071 20.672 1.00 92.69 116 VAL A CA 1
ATOM 942 C C . VAL A 1 116 ? -10.081 6.942 19.658 1.00 92.69 116 VAL A C 1
ATOM 944 O O . VAL A 1 116 ? -8.969 6.587 20.037 1.00 92.69 116 VAL A O 1
ATOM 947 N N . LEU A 1 117 ? -10.323 7.284 18.390 1.00 89.88 117 LEU A N 1
ATOM 948 C CA . LEU A 1 117 ? -9.307 7.232 17.334 1.00 89.88 117 LEU A CA 1
ATOM 949 C C . LEU A 1 117 ? -8.126 8.175 17.600 1.00 89.88 117 LEU A C 1
ATOM 951 O O . LEU A 1 117 ? -6.979 7.767 17.438 1.00 89.88 117 LEU A O 1
ATOM 955 N N . ASP A 1 118 ? -8.387 9.393 18.073 1.00 87.38 118 ASP A N 1
ATOM 956 C CA . ASP A 1 118 ? -7.338 10.348 18.430 1.00 87.38 118 ASP A CA 1
ATOM 957 C C . ASP A 1 118 ? -6.509 9.851 19.625 1.00 87.38 118 ASP A C 1
ATOM 959 O O . ASP A 1 118 ? -5.292 10.005 19.642 1.00 87.38 118 ASP A O 1
ATOM 963 N N . MET A 1 119 ? -7.112 9.155 20.594 1.00 90.06 119 MET A N 1
ATOM 964 C CA . MET A 1 119 ? -6.344 8.520 21.672 1.00 90.06 119 MET A CA 1
ATOM 965 C C . MET A 1 119 ? -5.470 7.370 21.156 1.00 90.06 119 MET A C 1
ATOM 967 O O . MET A 1 119 ? -4.321 7.224 21.581 1.00 90.06 119 MET A O 1
ATOM 971 N N . LEU A 1 120 ? -5.951 6.591 20.183 1.00 88.19 120 LEU A N 1
ATOM 972 C CA . LEU A 1 120 ? -5.127 5.581 19.513 1.00 88.19 120 LEU A CA 1
ATOM 973 C C . LEU A 1 120 ? -3.961 6.210 18.732 1.00 88.19 120 LEU A C 1
ATOM 975 O O . LEU A 1 120 ? -2.866 5.647 18.752 1.00 88.19 120 LEU A O 1
ATOM 979 N N . CYS A 1 121 ? -4.156 7.390 18.132 1.00 82.69 121 CYS A N 1
ATOM 980 C CA . CYS A 1 121 ? -3.092 8.211 17.536 1.00 82.69 121 CYS A CA 1
ATOM 981 C C . CYS A 1 121 ? -2.021 8.641 18.548 1.00 82.69 121 CYS A C 1
ATOM 983 O O . CYS A 1 121 ? -0.852 8.762 18.191 1.00 82.69 121 CYS A O 1
ATOM 985 N N . GLN A 1 122 ? -2.395 8.851 19.813 1.00 83.31 122 GLN A N 1
ATOM 986 C CA . GLN A 1 122 ? -1.442 9.126 20.898 1.00 83.31 122 GLN A CA 1
ATOM 987 C C . GLN A 1 122 ? -0.742 7.856 21.419 1.00 83.31 122 GLN A C 1
ATOM 989 O O . GLN A 1 122 ? 0.152 7.935 22.266 1.00 83.31 122 GLN A O 1
ATOM 994 N N . HIS A 1 123 ? -1.109 6.684 20.890 1.00 83.69 123 HIS A N 1
ATOM 995 C CA . HIS A 1 123 ? -0.602 5.366 21.271 1.00 83.69 123 HIS A CA 1
ATOM 996 C C . HIS A 1 123 ? -0.838 5.002 22.735 1.00 83.69 123 HIS A C 1
ATOM 998 O O . HIS A 1 123 ? -0.003 4.337 23.345 1.00 83.69 123 HIS A O 1
ATOM 1004 N N . VAL A 1 124 ? -1.985 5.395 23.294 1.00 86.75 124 VAL A N 1
ATOM 1005 C CA . VAL A 1 124 ? -2.355 5.030 24.675 1.00 86.75 124 VAL A CA 1
ATOM 1006 C C . VAL A 1 124 ? -2.438 3.512 24.890 1.00 86.75 124 VAL A C 1
ATOM 1008 O O . VAL A 1 124 ? -2.371 3.045 26.011 1.00 86.75 124 VAL A O 1
ATOM 1011 N N . TYR A 1 125 ? -2.546 2.715 23.822 1.00 83.75 125 TYR A N 1
ATOM 1012 C CA . TYR A 1 125 ? -2.520 1.251 23.901 1.00 83.75 125 TYR A CA 1
ATOM 1013 C C . TYR A 1 125 ? -1.123 0.666 24.203 1.00 83.75 125 TYR A C 1
ATOM 1015 O O . TYR A 1 125 ? -0.982 -0.549 24.311 1.00 83.75 125 TYR A O 1
ATOM 1023 N N . LEU A 1 126 ? -0.064 1.483 24.255 1.00 84.00 126 LEU A N 1
ATOM 1024 C CA . LEU A 1 126 ? 1.272 1.039 24.656 1.00 84.00 126 LEU A CA 1
ATOM 1025 C C . LEU A 1 126 ? 1.424 1.169 26.175 1.00 84.00 126 LEU A C 1
ATOM 1027 O O . LEU A 1 126 ? 1.141 2.226 26.726 1.00 84.00 126 LEU A O 1
ATOM 1031 N N . LYS A 1 127 ? 1.951 0.125 26.826 1.00 77.44 127 LYS A N 1
ATOM 1032 C CA . LYS A 1 127 ? 2.007 -0.031 28.293 1.00 77.44 127 LYS A CA 1
ATOM 1033 C C . LYS A 1 127 ? 2.549 1.183 29.069 1.00 77.44 127 LYS A C 1
ATOM 1035 O O . LYS A 1 127 ? 2.073 1.460 30.163 1.00 77.44 127 LYS A O 1
ATOM 1040 N N . ASP A 1 128 ? 3.513 1.911 28.505 1.00 80.69 128 ASP A N 1
ATOM 1041 C CA . ASP A 1 128 ? 4.169 3.048 29.170 1.00 80.69 128 ASP A CA 1
ATOM 1042 C C . ASP A 1 128 ? 3.653 4.420 28.701 1.00 80.69 128 ASP A C 1
ATOM 1044 O O . ASP A 1 128 ? 4.159 5.465 29.119 1.00 80.69 128 ASP A O 1
ATOM 1048 N N . ARG A 1 129 ? 2.652 4.449 27.813 1.00 83.50 129 ARG A N 1
ATOM 1049 C CA . ARG A 1 129 ? 2.080 5.688 27.283 1.00 83.50 129 ARG A CA 1
ATOM 1050 C C . ARG A 1 129 ? 0.721 5.961 27.899 1.00 83.50 129 ARG A C 1
ATOM 1052 O O . ARG A 1 129 ? -0.231 5.223 27.701 1.00 83.50 129 ARG A O 1
ATOM 1059 N N . LYS A 1 130 ? 0.620 7.113 28.555 1.00 87.56 130 LYS A N 1
ATOM 1060 C CA . LYS A 1 130 ? -0.646 7.691 29.003 1.00 87.56 130 LYS A CA 1
ATOM 1061 C C . LYS A 1 130 ? -0.857 9.052 28.367 1.00 87.56 130 LYS A C 1
ATOM 1063 O O . LYS A 1 130 ? 0.102 9.796 28.151 1.00 87.56 130 LYS A O 1
ATOM 1068 N N . TYR A 1 131 ? -2.112 9.393 28.121 1.00 89.25 131 TYR A N 1
ATOM 1069 C CA . TYR A 1 131 ? -2.490 10.727 27.675 1.00 89.25 131 TYR A CA 1
ATOM 1070 C C . TYR A 1 131 ? -3.068 11.519 28.845 1.00 89.25 131 TYR A C 1
ATOM 1072 O O . TYR A 1 131 ? -3.893 11.007 29.599 1.00 89.25 131 TYR A O 1
ATOM 1080 N N . VAL A 1 132 ? -2.621 12.765 29.008 1.00 88.94 132 VAL A N 1
ATOM 1081 C CA . VAL A 1 132 ? -3.072 13.661 30.078 1.00 88.94 132 VAL A CA 1
ATOM 1082 C C . VAL A 1 132 ? -3.294 15.050 29.497 1.00 88.94 132 VAL A C 1
ATOM 1084 O O . VAL A 1 132 ? -2.376 15.639 28.929 1.00 88.94 132 VAL A O 1
ATOM 1087 N N . THR A 1 133 ? -4.495 15.603 29.659 1.00 87.50 133 THR A N 1
ATOM 1088 C CA . THR A 1 133 ? -4.796 16.976 29.230 1.00 87.50 133 THR A CA 1
ATOM 1089 C C . THR A 1 133 ? -5.896 17.604 30.071 1.00 87.50 133 THR A C 1
ATOM 1091 O O . THR A 1 133 ? -6.666 16.914 30.735 1.00 87.50 133 THR A O 1
ATOM 1094 N N . TYR A 1 134 ? -6.019 18.927 30.014 1.00 86.12 134 TYR A N 1
ATOM 1095 C CA . TYR A 1 134 ? -7.171 19.611 30.585 1.00 86.12 134 TYR A CA 1
ATOM 1096 C C . TYR A 1 134 ? -8.375 19.509 29.655 1.00 86.12 134 TYR A C 1
ATOM 1098 O O . TYR A 1 134 ? -8.264 19.724 28.449 1.00 86.12 134 TYR A O 1
ATOM 1106 N N . LEU A 1 135 ? -9.555 19.294 30.232 1.00 85.38 135 LEU A N 1
ATOM 1107 C CA . LEU A 1 135 ? -10.820 19.212 29.504 1.00 85.38 135 LEU A CA 1
ATOM 1108 C C . LEU A 1 135 ? -11.069 20.451 28.629 1.00 85.38 135 LEU A C 1
ATOM 1110 O O . LEU A 1 135 ? -11.560 20.332 27.513 1.00 85.38 135 LEU A O 1
ATOM 1114 N N . LYS A 1 136 ? -10.676 21.638 29.108 1.00 81.12 136 LYS A N 1
ATOM 1115 C CA . LYS A 1 136 ? -10.798 22.899 28.359 1.00 81.12 136 LYS A CA 1
ATOM 1116 C C . LYS A 1 136 ? -9.986 22.926 27.059 1.00 81.12 136 LYS A C 1
ATOM 1118 O O . LYS A 1 136 ? -10.411 23.586 26.124 1.00 81.12 136 LYS A O 1
ATOM 1123 N N . ASN A 1 137 ? -8.883 22.177 26.979 1.00 79.44 137 ASN A N 1
ATOM 1124 C CA . ASN A 1 137 ? -8.034 22.103 25.784 1.00 79.44 137 ASN A CA 1
ATOM 1125 C C . ASN A 1 137 ? -8.639 21.207 24.688 1.00 79.44 137 ASN A C 1
ATOM 1127 O O . ASN A 1 137 ? -8.171 21.210 23.555 1.00 79.44 137 ASN A O 1
ATOM 1131 N N . LEU A 1 138 ? -9.658 20.412 25.027 1.00 79.38 138 LEU A N 1
ATOM 1132 C CA . LEU A 1 138 ? -10.372 19.538 24.091 1.00 79.38 138 LEU A CA 1
ATOM 1133 C C . LEU A 1 138 ? -11.577 20.248 23.441 1.00 79.38 138 LEU A C 1
ATOM 1135 O O . LEU A 1 138 ? -12.147 19.753 22.465 1.00 79.38 138 LEU A O 1
ATOM 1139 N N . ILE A 1 139 ? -11.954 21.408 23.983 1.00 77.31 139 ILE A N 1
ATOM 1140 C CA . ILE A 1 139 ? -13.125 22.215 23.624 1.00 77.31 139 ILE A CA 1
ATOM 1141 C C . ILE A 1 139 ? -12.663 23.392 22.764 1.00 77.31 139 ILE A C 1
ATOM 1143 O O . ILE A 1 139 ? -11.574 23.919 22.951 1.00 77.31 139 ILE A O 1
ATOM 1147 N N . THR A 1 140 ? -13.491 23.832 21.819 1.00 65.12 140 THR A N 1
ATOM 1148 C CA . THR A 1 140 ? -13.165 24.965 20.946 1.00 65.12 140 THR A CA 1
ATOM 1149 C C . THR A 1 140 ? -13.112 26.279 21.727 1.00 65.12 140 THR A C 1
ATOM 1151 O O . THR A 1 140 ? -14.149 26.780 22.161 1.00 65.12 140 THR A O 1
ATOM 1154 N N . SER A 1 141 ? -11.929 26.888 21.860 1.00 54.06 141 SER A N 1
ATOM 1155 C CA . SER A 1 141 ? -11.790 28.213 22.481 1.00 54.06 141 SER A CA 1
ATOM 1156 C C . SER A 1 141 ? -12.001 29.350 21.471 1.00 54.06 141 SER A C 1
ATOM 1158 O O . SER A 1 141 ? -11.055 30.036 21.111 1.00 54.06 141 SER A O 1
ATOM 1160 N N . GLY A 1 142 ? -13.233 29.559 20.993 1.00 48.19 142 GLY A N 1
ATOM 1161 C CA . GLY A 1 142 ? -13.664 30.786 20.287 1.00 48.19 142 GLY A CA 1
ATOM 1162 C C . 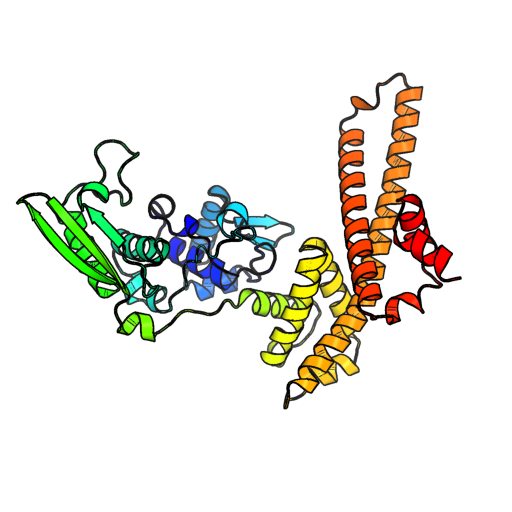GLY A 1 142 ? -13.036 31.112 18.914 1.00 48.19 142 GLY A C 1
ATOM 1163 O O . GLY A 1 142 ? -13.703 31.732 18.091 1.00 48.19 142 GLY A O 1
ATOM 1164 N N . SER A 1 143 ? -11.819 30.664 18.613 1.00 43.06 143 SER A N 1
ATOM 1165 C CA . SER A 1 143 ? -11.193 30.673 17.294 1.00 43.06 143 SER A CA 1
ATOM 1166 C C . SER A 1 143 ? -11.122 29.239 16.758 1.00 43.06 143 SER A C 1
ATOM 1168 O O . SER A 1 143 ? -11.015 28.268 17.512 1.00 43.06 143 SER A O 1
ATOM 1170 N N . ARG A 1 144 ? -11.215 29.089 15.430 1.00 43.19 144 ARG A N 1
ATOM 1171 C CA . ARG A 1 144 ? -11.166 27.785 14.734 1.00 43.19 144 ARG A CA 1
ATOM 1172 C C . ARG A 1 144 ? -9.882 26.985 15.011 1.00 43.19 144 ARG A C 1
ATOM 1174 O O . ARG A 1 144 ? -9.855 25.798 14.715 1.00 43.19 144 ARG A O 1
ATOM 1181 N N . GLU A 1 145 ? -8.859 27.614 15.581 1.00 45.41 145 GLU A N 1
ATOM 1182 C CA . GLU A 1 145 ? -7.510 27.066 15.735 1.00 45.41 145 GLU A CA 1
ATOM 1183 C C . GLU A 1 145 ? -7.303 26.228 17.010 1.00 45.41 145 GLU A C 1
ATOM 1185 O O . GLU A 1 145 ? -6.341 25.471 17.075 1.00 45.41 145 GLU A O 1
ATOM 1190 N N . PHE A 1 146 ? -8.205 26.282 18.000 1.00 46.19 146 PHE A N 1
ATOM 1191 C CA . PHE A 1 146 ? -7.961 25.673 19.324 1.00 46.19 146 PHE A CA 1
ATOM 1192 C C . PHE A 1 146 ? -9.048 24.695 19.796 1.00 46.19 146 PHE A C 1
ATOM 1194 O O . PHE A 1 146 ? -9.258 24.523 20.991 1.00 46.19 146 PHE A O 1
ATOM 1201 N N . GLY A 1 147 ? -9.773 24.048 18.880 1.00 51.69 147 GLY A N 1
ATOM 1202 C CA . GLY A 1 147 ? -10.801 23.064 19.234 1.00 51.69 147 GLY A CA 1
ATOM 1203 C C . GLY A 1 147 ? -10.642 21.733 18.528 1.00 51.69 147 GLY A C 1
ATOM 1204 O O . GLY A 1 147 ? -11.303 21.513 17.516 1.00 51.69 147 GLY A O 1
ATOM 1205 N N . THR A 1 148 ? -9.852 20.827 19.106 1.00 66.62 148 THR A N 1
ATOM 1206 C CA . THR A 1 148 ? -9.513 19.509 18.537 1.00 66.62 148 THR A CA 1
ATOM 1207 C C . THR A 1 148 ? -10.749 18.670 18.187 1.00 66.62 148 THR A C 1
ATOM 1209 O O . THR A 1 148 ? -10.767 17.982 17.170 1.00 66.62 148 THR A O 1
ATOM 1212 N N . PHE A 1 149 ? -11.832 18.788 18.968 1.00 73.56 149 PHE A N 1
ATOM 1213 C CA . PHE A 1 149 ? -13.046 17.984 18.798 1.00 73.56 149 PHE A CA 1
ATOM 1214 C C . PHE A 1 149 ? -14.311 18.789 18.444 1.00 73.56 149 PHE A C 1
ATOM 1216 O O . PHE A 1 149 ? -15.404 18.228 18.463 1.00 73.56 149 PHE A O 1
ATOM 1223 N N . ASN A 1 150 ? -14.226 20.067 18.054 1.00 71.94 150 ASN A N 1
ATOM 1224 C CA . ASN A 1 150 ? -15.404 20.872 17.654 1.00 71.94 150 ASN A CA 1
ATOM 1225 C C . ASN A 1 150 ? -16.617 20.723 18.617 1.00 71.94 150 ASN A C 1
ATOM 1227 O O . ASN A 1 150 ? -17.747 20.394 18.222 1.00 71.94 150 ASN A O 1
ATOM 1231 N N . ILE A 1 151 ? -16.333 20.869 19.910 1.00 77.25 151 ILE A N 1
ATOM 1232 C CA . ILE A 1 151 ? -17.275 20.776 21.031 1.00 77.25 151 ILE A CA 1
ATOM 1233 C C . ILE A 1 151 ? -17.293 22.137 21.704 1.00 77.25 151 ILE A C 1
ATOM 1235 O O . ILE A 1 151 ? -16.241 22.755 21.865 1.00 77.25 151 ILE A O 1
ATOM 1239 N N . ARG A 1 152 ? -18.487 22.621 22.059 1.00 74.25 152 ARG A N 1
ATOM 1240 C CA . ARG A 1 152 ? -18.671 24.003 22.533 1.00 74.25 152 ARG A CA 1
ATOM 1241 C C . ARG A 1 152 ? -18.783 24.106 24.046 1.00 74.25 152 ARG A C 1
ATOM 1243 O O . ARG A 1 152 ? -18.590 25.188 24.589 1.00 74.25 152 ARG A O 1
ATOM 1250 N N . THR A 1 153 ? -19.119 23.010 24.729 1.00 80.31 153 THR A N 1
ATOM 1251 C CA . THR A 1 153 ? -19.386 23.035 26.170 1.00 80.31 153 THR A CA 1
ATOM 1252 C C . THR A 1 153 ? -18.641 21.941 26.926 1.00 80.31 153 THR A C 1
ATOM 1254 O O . THR A 1 153 ? -18.387 20.851 26.417 1.00 80.31 153 THR A O 1
ATOM 1257 N N . VAL A 1 154 ? -18.336 22.233 28.191 1.00 81.88 154 VAL A N 1
ATOM 1258 C CA . VAL A 1 154 ? -17.742 21.280 29.139 1.00 81.88 154 VAL A CA 1
ATOM 1259 C C . VAL A 1 154 ? -18.650 20.070 29.366 1.00 81.88 154 VAL A C 1
ATOM 1261 O O . VAL A 1 154 ? -18.155 18.949 29.421 1.00 81.88 154 VAL A O 1
ATOM 1264 N N . GLY A 1 155 ? -19.967 20.281 29.471 1.00 83.62 155 GLY A N 1
ATOM 1265 C CA . GLY A 1 155 ? -20.933 19.196 29.672 1.00 83.62 155 GLY A CA 1
ATOM 1266 C C . GLY A 1 155 ? -20.967 18.215 28.499 1.00 83.62 155 GLY A C 1
ATOM 1267 O O . GLY A 1 155 ? -20.911 17.009 28.708 1.00 83.62 155 GLY A O 1
ATOM 1268 N N . GLU A 1 156 ? -20.965 18.731 27.270 1.00 85.25 156 GLU A N 1
ATOM 1269 C CA . GLU A 1 156 ? -20.920 17.920 26.047 1.00 85.25 156 GLU A CA 1
ATOM 1270 C C . GLU A 1 156 ? -19.618 17.108 25.951 1.00 85.25 156 GLU A C 1
ATOM 1272 O O . GLU A 1 156 ? -19.655 15.918 25.643 1.00 85.25 156 GLU A O 1
ATOM 1277 N N . MET A 1 157 ? -18.469 17.711 26.285 1.00 87.62 157 MET A N 1
ATOM 1278 C CA . MET A 1 157 ? -17.193 16.987 26.290 1.00 87.62 157 MET A CA 1
ATOM 1279 C C . MET A 1 157 ? -17.170 15.872 27.343 1.00 87.62 157 MET A C 1
ATOM 1281 O O . MET A 1 157 ? -16.693 14.778 27.054 1.00 87.62 157 MET A O 1
ATOM 1285 N N . LYS A 1 158 ? -17.710 16.118 28.545 1.00 87.31 158 LYS A N 1
ATOM 1286 C CA . LYS A 1 158 ? -17.816 15.086 29.590 1.00 87.31 158 LYS A CA 1
ATOM 1287 C C . LYS A 1 158 ? -18.643 13.893 29.127 1.00 87.31 158 LYS A C 1
ATOM 1289 O O . LYS A 1 158 ? -18.173 12.773 29.252 1.00 87.31 158 LYS A O 1
ATOM 1294 N N . GLN A 1 159 ? -19.800 14.130 28.508 1.00 90.50 159 GLN A N 1
ATOM 1295 C CA . GLN A 1 159 ? -20.639 13.052 27.972 1.00 90.50 159 GLN A CA 1
ATOM 1296 C C . GLN A 1 159 ? -19.907 12.215 26.915 1.00 90.50 159 GLN A C 1
ATOM 1298 O O . GLN A 1 159 ? -20.040 10.994 26.880 1.00 90.50 159 GLN A O 1
ATOM 1303 N N . ILE A 1 160 ? -19.124 12.860 26.046 1.00 90.94 160 ILE A N 1
ATOM 1304 C CA . ILE A 1 160 ? -18.326 12.164 25.028 1.00 90.94 160 ILE A CA 1
ATOM 1305 C C . ILE A 1 160 ? -17.236 11.316 25.678 1.00 90.94 160 ILE A C 1
ATOM 1307 O O . ILE A 1 160 ? -17.043 10.170 25.283 1.00 90.94 160 ILE A O 1
ATOM 1311 N N . ILE A 1 161 ? -16.556 11.857 26.687 1.00 91.06 161 ILE A N 1
ATOM 1312 C CA . ILE A 1 161 ? -15.525 11.147 27.443 1.00 91.06 161 ILE A CA 1
ATOM 1313 C C . ILE A 1 161 ? -16.112 9.955 28.205 1.00 91.06 161 ILE A C 1
ATOM 1315 O O . ILE A 1 161 ? -15.548 8.869 28.150 1.00 91.06 161 ILE A O 1
ATOM 1319 N N . GLU A 1 162 ? -17.251 10.133 28.871 1.00 91.56 162 GLU A N 1
ATOM 1320 C CA . GLU A 1 162 ? -17.950 9.068 29.597 1.00 91.56 162 GLU A CA 1
ATOM 1321 C C . GLU A 1 162 ? -18.334 7.921 28.655 1.00 91.56 162 GLU A C 1
ATOM 1323 O O . GLU A 1 162 ? -18.072 6.758 28.958 1.00 91.56 162 GLU A O 1
ATOM 1328 N N . LYS A 1 163 ? -18.865 8.238 27.465 1.00 94.06 163 LYS A N 1
ATOM 1329 C CA . LYS A 1 163 ? -19.144 7.236 26.424 1.00 94.06 163 LYS A CA 1
ATOM 1330 C C . LYS A 1 163 ? -17.870 6.587 25.884 1.00 94.06 163 LYS A C 1
ATOM 1332 O O . LYS A 1 163 ? -17.837 5.375 25.695 1.00 94.06 163 LYS A O 1
ATOM 1337 N N . ALA A 1 164 ? -16.805 7.358 25.668 1.00 93.75 164 ALA A N 1
ATOM 1338 C CA . ALA A 1 164 ? -15.517 6.825 25.225 1.00 93.75 164 ALA A CA 1
ATOM 1339 C C . ALA A 1 164 ? -14.863 5.915 26.277 1.00 93.75 164 ALA A C 1
ATOM 1341 O O . ALA A 1 164 ? -14.161 4.974 25.907 1.00 93.75 164 ALA A O 1
ATOM 1342 N N . GLY A 1 165 ? -15.161 6.134 27.563 1.00 93.62 165 GLY A N 1
ATOM 1343 C CA . GLY A 1 165 ? -14.793 5.270 28.687 1.00 93.62 165 GLY A CA 1
ATOM 1344 C C . GLY A 1 165 ? -15.391 3.866 28.609 1.00 93.62 165 GLY A C 1
ATOM 1345 O O . GLY A 1 165 ? -15.065 3.005 29.416 1.00 93.62 165 GLY A O 1
ATOM 1346 N N . LYS A 1 166 ? -16.251 3.589 27.627 1.00 94.94 166 LYS A N 1
ATOM 1347 C CA . LYS A 1 166 ? -16.571 2.227 27.214 1.00 94.94 166 LYS A CA 1
ATOM 1348 C C . LYS A 1 166 ? -15.347 1.513 26.648 1.00 94.94 166 LYS A C 1
ATOM 1350 O O . LYS A 1 166 ? -15.068 0.422 27.113 1.00 94.94 166 LYS A O 1
ATOM 1355 N N . TYR A 1 167 ? -14.616 2.142 25.726 1.00 95.19 167 TYR A N 1
ATOM 1356 C CA . TYR A 1 167 ? -13.501 1.552 24.971 1.00 95.19 167 TYR A CA 1
ATOM 1357 C C . TYR A 1 167 ? -12.127 1.815 25.599 1.00 95.19 167 TYR A C 1
ATOM 1359 O O . TYR A 1 167 ? -11.197 1.023 25.438 1.00 95.19 167 TYR A O 1
ATOM 1367 N N . LEU A 1 168 ? -11.999 2.948 26.288 1.00 94.44 168 LEU A N 1
ATOM 1368 C CA . LEU A 1 168 ? -10.762 3.433 26.888 1.00 94.44 168 LEU A CA 1
ATOM 1369 C C . LEU A 1 168 ? -10.795 3.279 28.409 1.00 94.44 168 LEU A C 1
ATOM 1371 O O . LEU A 1 168 ? -11.836 3.490 29.031 1.00 94.44 168 LEU A O 1
ATOM 1375 N N . ASP A 1 169 ? -9.642 2.982 28.999 1.00 93.81 169 ASP A N 1
ATOM 1376 C CA . ASP A 1 169 ? -9.432 3.119 30.438 1.00 93.81 169 ASP A CA 1
ATOM 1377 C C . ASP A 1 169 ? -9.164 4.595 30.759 1.00 93.81 169 ASP A C 1
ATOM 1379 O O . ASP A 1 169 ? -8.106 5.144 30.420 1.00 93.81 169 A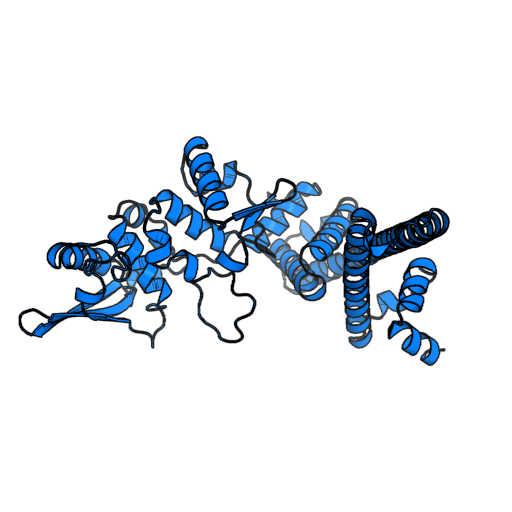SP A O 1
ATOM 1383 N N . LEU A 1 170 ? -10.178 5.269 31.307 1.00 92.88 170 LEU A N 1
ATOM 1384 C CA . LEU A 1 170 ? -10.245 6.724 31.375 1.00 92.88 170 LEU A CA 1
ATOM 1385 C C . LEU A 1 170 ? -10.663 7.200 32.766 1.00 92.88 170 LEU A C 1
ATOM 1387 O O . LEU A 1 170 ? -11.658 6.743 33.325 1.00 92.88 170 LEU A O 1
ATOM 1391 N N . GLN A 1 171 ? -9.934 8.186 33.283 1.00 89.81 171 GLN A N 1
ATOM 1392 C CA . GLN A 1 171 ? -10.218 8.847 34.549 1.00 89.81 171 GLN A CA 1
ATOM 1393 C C . GLN A 1 171 ? -10.403 10.359 34.354 1.00 89.81 171 GLN A C 1
ATOM 1395 O O . GLN A 1 171 ? -9.628 11.026 33.663 1.00 89.81 171 GLN A O 1
ATOM 1400 N N . LEU A 1 172 ? -11.441 10.910 34.989 1.00 87.06 172 LEU A N 1
ATOM 1401 C CA . LEU A 1 172 ? -11.671 12.350 35.095 1.00 87.06 172 LEU A CA 1
ATOM 1402 C C . LEU A 1 172 ? -11.322 12.821 36.507 1.00 87.06 172 LEU A C 1
ATOM 1404 O O . LEU A 1 172 ? -11.995 12.456 37.468 1.00 87.06 172 LEU A O 1
ATOM 1408 N N . GLU A 1 173 ? -10.305 13.670 36.631 1.00 87.12 173 GLU A N 1
ATOM 1409 C CA . GLU A 1 173 ? -9.900 14.252 37.914 1.00 87.12 173 GLU A CA 1
ATOM 1410 C C . GLU A 1 173 ? -10.271 15.735 37.984 1.00 87.12 173 GLU A C 1
ATOM 1412 O O . GLU A 1 173 ? -9.923 16.527 37.109 1.00 87.12 173 GLU A O 1
ATOM 1417 N N . CYS A 1 174 ? -10.960 16.141 39.047 1.00 82.94 174 CYS A N 1
ATOM 1418 C CA . CYS A 1 174 ? -11.247 17.546 39.322 1.00 82.94 174 CYS A CA 1
ATOM 1419 C C . CYS A 1 174 ? -10.126 18.118 40.200 1.00 82.94 174 CYS A C 1
ATOM 1421 O O . CYS A 1 174 ? -10.020 17.737 41.364 1.00 82.94 174 CYS A O 1
ATOM 1423 N N . ARG A 1 175 ? -9.280 19.013 39.666 1.00 76.44 175 ARG A N 1
ATOM 1424 C CA . ARG A 1 175 ? -8.209 19.645 40.466 1.00 76.44 175 ARG A CA 1
ATOM 1425 C C . ARG A 1 175 ? -8.699 20.865 41.243 1.00 76.44 175 ARG A C 1
ATOM 1427 O O . ARG A 1 175 ? -8.293 21.046 42.379 1.00 76.44 175 ARG A O 1
ATOM 1434 N N . ASN A 1 176 ? -9.581 21.661 40.636 1.00 73.12 176 ASN A N 1
ATOM 1435 C CA . ASN A 1 176 ? -10.262 22.823 41.224 1.00 73.12 176 ASN A CA 1
ATOM 1436 C C . ASN A 1 176 ? -11.721 22.842 40.735 1.00 73.12 176 ASN A C 1
ATOM 1438 O O . ASN A 1 176 ? -12.023 22.205 39.731 1.00 73.12 176 ASN A O 1
ATOM 1442 N N . THR A 1 177 ? -12.614 23.637 41.344 1.00 67.69 177 THR A N 1
ATOM 1443 C CA . THR A 1 177 ? -14.070 23.674 41.037 1.00 67.69 177 THR A CA 1
ATOM 1444 C C . THR A 1 177 ? -14.451 23.814 39.552 1.00 67.69 177 THR A C 1
ATOM 1446 O O . THR A 1 177 ? -15.586 23.502 39.191 1.00 67.69 177 THR A O 1
ATOM 1449 N N . LYS A 1 178 ? -13.536 24.258 38.677 1.00 68.38 178 LYS A N 1
ATOM 1450 C CA . LYS A 1 178 ? -13.760 24.407 37.227 1.00 68.38 178 LYS A CA 1
ATOM 1451 C C . LYS A 1 178 ? -12.726 23.721 36.320 1.00 68.38 178 LYS A C 1
ATOM 1453 O O . LYS A 1 178 ? -12.957 23.674 35.115 1.00 68.38 178 LYS A O 1
ATOM 1458 N N . ASP A 1 179 ? -11.636 23.169 36.855 1.00 79.06 179 ASP A N 1
ATOM 1459 C CA . ASP A 1 179 ? -10.564 22.563 36.051 1.00 79.06 179 ASP A CA 1
ATOM 1460 C C . ASP A 1 179 ? -10.586 21.035 36.181 1.00 79.06 179 ASP A C 1
ATOM 1462 O O . ASP A 1 179 ? -10.188 20.462 37.198 1.00 79.06 179 ASP A O 1
ATOM 1466 N N . TRP A 1 180 ? -11.049 20.391 35.110 1.00 84.75 180 TRP A N 1
ATOM 1467 C CA . TRP A 1 180 ? -11.096 18.940 34.963 1.00 84.75 180 TRP A CA 1
ATOM 1468 C C . TRP A 1 180 ? -9.921 18.467 34.112 1.00 84.75 180 TRP A C 1
ATOM 1470 O O . TRP A 1 180 ? -9.656 19.026 33.044 1.00 84.75 180 TRP A O 1
ATOM 1480 N N . LEU A 1 181 ? -9.232 17.437 34.583 1.00 88.81 181 LEU A N 1
ATOM 1481 C CA . LEU A 1 181 ? -8.158 16.742 33.895 1.00 88.81 181 LEU A CA 1
ATOM 1482 C C . LEU A 1 181 ? -8.705 15.430 33.327 1.00 88.81 181 LEU A C 1
ATOM 1484 O O . LEU A 1 181 ? -9.440 14.714 34.005 1.00 88.81 181 LEU A O 1
ATOM 1488 N N . VAL A 1 182 ? -8.351 15.137 32.083 1.00 89.06 182 VAL A N 1
ATOM 1489 C CA . VAL A 1 182 ? -8.663 13.890 31.389 1.00 89.06 182 VAL A CA 1
ATOM 1490 C C . VAL A 1 182 ? -7.392 13.063 31.342 1.00 89.06 182 VAL A C 1
ATOM 1492 O O . VAL A 1 182 ? -6.386 13.520 30.793 1.00 89.06 182 VAL A O 1
ATOM 1495 N N . ILE A 1 183 ? -7.441 11.871 31.926 1.00 90.94 183 ILE A N 1
ATOM 1496 C CA . ILE A 1 183 ? -6.344 10.909 31.927 1.00 90.94 183 ILE A CA 1
ATOM 1497 C C . ILE A 1 183 ? -6.820 9.659 31.192 1.00 90.94 183 ILE A C 1
ATOM 1499 O O . ILE A 1 183 ? -7.859 9.104 31.535 1.00 90.94 183 ILE A O 1
ATOM 1503 N N . VAL A 1 184 ? -6.067 9.224 30.183 1.00 92.69 184 VAL A N 1
ATOM 1504 C CA . VAL A 1 184 ? -6.299 7.966 29.462 1.00 92.69 184 VAL A CA 1
ATOM 1505 C C . VAL A 1 184 ? -5.105 7.056 29.710 1.00 92.69 184 VAL A C 1
ATOM 1507 O O . VAL A 1 184 ? -3.980 7.387 29.320 1.00 92.69 184 VAL A O 1
ATOM 1510 N N . HIS A 1 185 ? -5.357 5.934 30.379 1.00 90.81 185 HIS A N 1
ATOM 1511 C CA . HIS A 1 185 ? -4.354 4.936 30.751 1.00 90.81 185 HIS A CA 1
ATOM 1512 C C . HIS A 1 185 ? -4.137 3.882 29.669 1.00 90.81 185 HIS A C 1
ATOM 1514 O O . HIS A 1 185 ? -3.064 3.292 29.607 1.00 90.81 185 HIS A O 1
ATOM 1520 N N . GLY A 1 186 ? -5.131 3.684 28.804 1.00 91.31 186 GLY A N 1
ATOM 1521 C CA . GLY A 1 186 ? -5.022 2.803 27.655 1.00 91.31 186 GLY A CA 1
ATOM 1522 C C . GLY A 1 186 ? -6.370 2.370 27.112 1.00 91.31 186 GLY A C 1
ATOM 1523 O O . GLY A 1 186 ? -7.370 3.079 27.240 1.00 91.31 186 GLY A O 1
ATOM 1524 N N . LEU A 1 187 ? -6.381 1.210 26.463 1.00 92.19 187 LEU A N 1
ATOM 1525 C CA . LEU A 1 187 ? -7.613 0.516 26.103 1.00 92.19 187 LEU A CA 1
ATOM 1526 C C . LEU A 1 187 ? -8.159 -0.217 27.323 1.00 92.19 187 LEU A C 1
ATOM 1528 O O . LEU A 1 187 ? -7.393 -0.646 28.184 1.00 92.19 187 LEU A O 1
ATOM 1532 N N . LYS A 1 188 ? -9.474 -0.431 27.370 1.00 93.19 188 LYS A N 1
ATOM 1533 C CA . LYS A 1 188 ? -9.999 -1.407 28.320 1.00 93.19 188 LYS A CA 1
ATOM 1534 C C . LYS A 1 188 ? -9.515 -2.824 27.985 1.00 93.19 188 LYS A C 1
ATOM 1536 O O . LYS A 1 188 ? -9.429 -3.157 26.795 1.00 93.19 188 LYS A O 1
ATOM 1541 N N . PRO A 1 189 ? -9.287 -3.680 29.001 1.00 91.12 189 PRO A N 1
ATOM 1542 C CA . PRO A 1 189 ? -8.763 -5.028 28.800 1.00 91.12 189 PRO A CA 1
ATOM 1543 C C . PRO A 1 189 ? -9.569 -5.864 27.802 1.00 91.12 189 PRO A C 1
ATOM 1545 O O . PRO A 1 189 ? -8.977 -6.548 26.969 1.00 91.12 189 PRO A O 1
ATOM 1548 N N . GLU A 1 190 ? -10.907 -5.782 27.814 1.00 92.38 190 GLU A N 1
ATOM 1549 C CA . GLU A 1 190 ? -11.740 -6.553 26.882 1.00 92.38 190 GLU A CA 1
ATOM 1550 C C . GLU A 1 190 ? -11.459 -6.227 25.406 1.00 92.38 190 GLU A C 1
ATOM 1552 O O . GLU A 1 190 ? -11.456 -7.123 24.563 1.00 92.38 190 GLU A O 1
ATOM 1557 N N . TYR A 1 191 ? -11.163 -4.965 25.087 1.00 90.69 191 TYR A N 1
ATOM 1558 C CA . TYR A 1 191 ? -10.888 -4.523 23.721 1.00 90.69 191 TYR A CA 1
ATOM 1559 C C . TYR A 1 191 ? -9.425 -4.725 23.324 1.00 90.69 191 TYR A C 1
ATOM 1561 O O . TYR A 1 191 ? -9.138 -4.931 22.142 1.00 90.69 191 TYR A O 1
ATOM 1569 N N . GLU A 1 192 ? -8.509 -4.721 24.293 1.00 87.31 192 GLU A N 1
ATOM 1570 C CA . GLU A 1 192 ? -7.116 -5.105 24.071 1.00 87.31 192 GLU A CA 1
ATOM 1571 C C . GLU A 1 192 ? -7.004 -6.596 23.712 1.00 87.31 192 GLU A C 1
ATOM 1573 O O . GLU A 1 192 ? -6.334 -6.944 22.736 1.00 87.31 192 GLU A O 1
ATOM 1578 N N . ILE A 1 193 ? -7.739 -7.465 24.419 1.00 88.69 193 ILE A N 1
ATOM 1579 C CA . ILE A 1 193 ? -7.764 -8.922 24.191 1.00 88.69 193 ILE A CA 1
ATOM 1580 C C . ILE A 1 193 ? -8.281 -9.282 22.789 1.00 88.69 193 ILE A C 1
ATOM 1582 O O . ILE A 1 193 ? -7.787 -10.229 22.175 1.00 88.69 193 ILE A O 1
ATOM 1586 N N . LEU A 1 194 ? -9.237 -8.523 22.237 1.00 88.56 194 LEU A N 1
ATOM 1587 C CA . LEU A 1 194 ? -9.725 -8.741 20.865 1.00 88.56 194 LEU A CA 1
ATOM 1588 C C . LEU A 1 194 ? -8.613 -8.587 19.809 1.00 88.56 194 LEU A C 1
ATOM 1590 O O . LEU A 1 194 ? -8.674 -9.206 18.736 1.00 88.56 194 LEU A O 1
ATOM 1594 N N . GLY A 1 195 ? -7.594 -7.784 20.117 1.00 87.56 195 GLY A N 1
ATOM 1595 C CA . GLY A 1 195 ? -6.445 -7.527 19.263 1.00 87.56 195 GLY A CA 1
ATOM 1596 C C . GLY A 1 195 ? -6.754 -6.639 18.055 1.00 87.56 195 GLY A C 1
ATOM 1597 O O . GLY A 1 195 ? -7.805 -5.999 17.938 1.00 87.56 195 GLY A O 1
ATOM 1598 N N . SER A 1 196 ? -5.801 -6.596 17.129 1.00 85.25 196 SER A N 1
ATOM 1599 C CA . SER A 1 196 ? -5.890 -5.847 15.875 1.00 85.25 196 SER A CA 1
ATOM 1600 C C . SER A 1 196 ? -5.928 -6.767 14.664 1.00 85.25 196 SER A C 1
ATOM 1602 O O . SER A 1 196 ? -5.527 -7.926 14.746 1.00 85.25 196 SER A O 1
ATOM 1604 N N . TYR A 1 197 ? -6.420 -6.248 13.544 1.00 83.06 197 TYR A N 1
ATOM 1605 C CA . TYR A 1 197 ? -6.230 -6.893 12.252 1.00 83.06 197 TYR A CA 1
ATOM 1606 C C . TYR A 1 197 ? -4.763 -6.807 11.829 1.00 83.06 197 TYR A C 1
ATOM 1608 O O . TYR A 1 197 ? -4.107 -5.780 12.026 1.00 83.06 197 TYR A O 1
ATOM 1616 N N . ASP A 1 198 ? -4.270 -7.887 11.230 1.00 78.12 198 ASP A N 1
ATOM 1617 C CA . ASP A 1 198 ? -3.011 -7.871 10.496 1.00 78.12 198 ASP A CA 1
ATOM 1618 C C . ASP A 1 198 ? -3.205 -7.159 9.154 1.00 78.12 198 ASP A C 1
ATOM 1620 O O . ASP A 1 198 ? -4.298 -7.154 8.584 1.00 78.12 198 ASP A O 1
ATOM 1624 N N . SER A 1 199 ? -2.137 -6.569 8.618 1.00 78.44 199 SER A N 1
ATOM 1625 C CA . SER A 1 199 ? -2.190 -6.035 7.258 1.00 78.44 199 SER A CA 1
ATOM 1626 C C . SER A 1 199 ? -2.235 -7.186 6.255 1.00 78.44 199 SER A C 1
ATOM 1628 O O . SER A 1 199 ? -1.370 -8.058 6.256 1.00 78.44 199 SER A O 1
ATOM 1630 N N . GLU A 1 200 ? -3.221 -7.159 5.368 1.00 86.81 200 GLU A N 1
ATOM 1631 C CA . GLU A 1 200 ? -3.412 -8.158 4.312 1.00 86.81 200 GLU A CA 1
ATOM 1632 C C . GLU A 1 200 ? -3.043 -7.625 2.922 1.00 86.81 200 GLU A C 1
ATOM 1634 O O . GLU A 1 200 ? -3.108 -8.363 1.945 1.00 86.81 200 GLU A O 1
ATOM 1639 N N . GLY A 1 201 ? -2.632 -6.358 2.810 1.00 88.38 201 GLY A N 1
ATOM 1640 C CA . GLY A 1 201 ? -2.398 -5.714 1.518 1.00 88.38 201 GLY A CA 1
ATOM 1641 C C . GLY A 1 201 ? -1.422 -6.459 0.611 1.00 88.38 201 GLY A C 1
ATOM 1642 O O . GLY A 1 201 ? -1.743 -6.713 -0.545 1.00 88.38 201 GLY A O 1
ATOM 1643 N N . ALA A 1 202 ? -0.271 -6.893 1.129 1.00 89.00 202 ALA A N 1
ATOM 1644 C CA . ALA A 1 202 ? 0.701 -7.663 0.347 1.00 89.00 202 ALA A CA 1
ATOM 1645 C C . ALA A 1 202 ? 0.102 -8.977 -0.197 1.00 89.00 202 ALA A C 1
ATOM 1647 O O . ALA A 1 202 ? 0.303 -9.338 -1.354 1.00 89.00 202 ALA A O 1
ATOM 1648 N N . MET A 1 203 ? -0.711 -9.647 0.620 1.00 91.44 203 MET A N 1
ATOM 1649 C CA . MET A 1 203 ? -1.392 -10.891 0.265 1.00 91.44 203 MET A CA 1
ATOM 1650 C C . MET A 1 203 ? -2.480 -10.692 -0.785 1.00 91.44 203 MET A C 1
ATOM 1652 O O . MET A 1 203 ? -2.571 -11.472 -1.736 1.00 91.44 203 MET A O 1
ATOM 1656 N N . LEU A 1 204 ? -3.291 -9.646 -0.629 1.00 93.19 204 LEU A N 1
ATOM 1657 C CA . LEU A 1 204 ? -4.302 -9.259 -1.609 1.00 93.19 204 LEU A CA 1
ATOM 1658 C C . LEU A 1 204 ? -3.651 -8.874 -2.936 1.00 93.19 204 LEU A C 1
ATOM 1660 O O . LEU A 1 204 ? -4.112 -9.298 -3.990 1.00 93.19 204 LEU A O 1
ATOM 1664 N N . TRP A 1 205 ? -2.541 -8.138 -2.884 1.00 94.31 205 TRP A N 1
ATOM 1665 C CA . TRP A 1 205 ? -1.787 -7.742 -4.065 1.00 94.31 205 TRP A CA 1
ATOM 1666 C C . TRP A 1 205 ? -1.274 -8.953 -4.842 1.00 94.31 205 TRP A C 1
ATOM 1668 O O . TRP A 1 205 ? -1.559 -9.076 -6.031 1.00 94.31 205 TRP A O 1
ATOM 1678 N N . VAL A 1 206 ? -0.594 -9.887 -4.167 1.00 95.69 206 VAL A N 1
ATOM 1679 C CA . VAL A 1 206 ? -0.098 -11.124 -4.793 1.00 95.69 206 VAL A CA 1
ATOM 1680 C C . VAL A 1 206 ? -1.248 -11.937 -5.376 1.00 95.69 206 VAL A C 1
ATOM 1682 O O . VAL A 1 206 ? -1.163 -12.389 -6.513 1.00 95.69 206 VAL A O 1
ATOM 1685 N N . SER A 1 207 ? -2.343 -12.077 -4.626 1.00 95.50 207 SER A N 1
ATOM 1686 C CA . SER A 1 207 ? -3.544 -12.783 -5.085 1.00 95.50 207 SER A CA 1
ATOM 1687 C C . SER A 1 207 ? -4.110 -12.150 -6.356 1.00 95.50 207 SER A C 1
ATOM 1689 O O . SER A 1 207 ? -4.398 -12.854 -7.318 1.00 95.50 207 SER A O 1
ATOM 1691 N N . GLN A 1 208 ? -4.196 -10.821 -6.408 1.00 94.81 208 GLN A N 1
ATOM 1692 C CA . GLN A 1 208 ? -4.672 -10.106 -7.586 1.00 94.81 208 GLN A CA 1
ATOM 1693 C C . GLN A 1 208 ? -3.756 -10.316 -8.798 1.00 94.81 208 GLN A C 1
ATOM 1695 O O . GLN A 1 208 ? -4.258 -10.490 -9.907 1.00 94.81 208 GLN A O 1
ATOM 1700 N N . LYS A 1 209 ? -2.426 -10.299 -8.616 1.00 95.06 209 LYS A N 1
ATOM 1701 C CA . LYS A 1 209 ? -1.490 -10.490 -9.739 1.00 95.06 209 LYS A CA 1
ATOM 1702 C C . LYS A 1 209 ? -1.479 -11.933 -10.237 1.00 95.06 209 LYS A C 1
ATOM 1704 O O . LYS A 1 209 ? -1.501 -12.134 -11.443 1.00 95.06 209 LYS A O 1
ATOM 1709 N N . LEU A 1 210 ? -1.545 -12.917 -9.338 1.00 95.94 210 LEU A N 1
ATOM 1710 C CA . LEU A 1 210 ? -1.723 -14.327 -9.703 1.00 95.94 210 LEU A CA 1
ATOM 1711 C C . LEU A 1 210 ? -3.012 -14.538 -10.507 1.00 95.94 210 LEU A C 1
ATOM 1713 O O . LEU A 1 210 ? -2.983 -15.181 -11.551 1.00 95.94 210 LEU A O 1
ATOM 1717 N N . TYR A 1 211 ? -4.127 -13.954 -10.056 1.00 94.88 211 TYR A N 1
ATOM 1718 C CA . TYR A 1 211 ? -5.403 -14.054 -10.765 1.00 94.88 211 TYR A CA 1
ATOM 1719 C C . TYR A 1 211 ? -5.319 -13.421 -12.157 1.00 94.88 211 TYR A C 1
ATOM 1721 O O . TYR A 1 211 ? -5.739 -14.023 -13.140 1.00 94.88 211 TYR A O 1
ATOM 1729 N N . ALA A 1 212 ? -4.737 -12.221 -12.253 1.00 93.12 212 ALA A N 1
ATOM 1730 C CA . ALA A 1 212 ? -4.558 -11.527 -13.526 1.00 93.12 212 ALA A CA 1
ATOM 1731 C C . ALA A 1 212 ? -3.669 -12.309 -14.508 1.00 93.12 212 ALA A C 1
ATOM 1733 O O . ALA A 1 212 ? -3.927 -12.272 -15.707 1.00 93.12 212 ALA A O 1
ATOM 1734 N N . ALA A 1 213 ? -2.674 -13.038 -13.996 1.00 93.94 213 ALA A N 1
ATOM 1735 C CA . ALA A 1 213 ? -1.820 -13.921 -14.782 1.00 93.94 213 ALA A CA 1
ATOM 1736 C C . ALA A 1 213 ? -2.484 -15.266 -15.137 1.00 93.94 213 ALA A C 1
ATOM 1738 O O . ALA A 1 213 ? -1.901 -16.036 -15.883 1.00 93.94 213 ALA A O 1
ATOM 1739 N N . GLY A 1 214 ? -3.691 -15.570 -14.642 1.00 93.19 214 GLY A N 1
ATOM 1740 C CA . GLY A 1 214 ? -4.444 -16.777 -15.011 1.00 93.19 214 GLY A CA 1
ATOM 1741 C C . GLY A 1 214 ? -4.341 -17.954 -14.036 1.00 93.19 214 GLY A C 1
ATOM 1742 O O . GLY A 1 214 ? -4.840 -19.037 -14.340 1.00 93.19 214 GLY A O 1
ATOM 1743 N N . PHE A 1 215 ? -3.746 -17.767 -12.856 1.00 95.38 215 PHE A N 1
ATOM 1744 C CA . PHE A 1 215 ? -3.721 -18.797 -11.815 1.00 95.38 215 PHE A CA 1
ATOM 1745 C C . PHE A 1 215 ? -5.076 -18.904 -11.096 1.00 95.38 215 PHE A C 1
ATOM 1747 O O . PHE A 1 215 ? -5.737 -17.903 -10.820 1.00 95.38 215 PHE A O 1
ATOM 1754 N N . VAL A 1 216 ? -5.460 -20.120 -10.699 1.00 93.75 216 VAL A N 1
ATOM 1755 C CA . VAL A 1 216 ? -6.608 -20.380 -9.809 1.00 93.75 216 VAL A CA 1
ATOM 1756 C C . VAL A 1 216 ? -6.214 -20.056 -8.366 1.00 93.75 216 VAL A C 1
ATOM 1758 O O . VAL A 1 216 ? -5.635 -20.882 -7.659 1.00 93.75 216 VAL A O 1
ATOM 1761 N N . VAL A 1 217 ? -6.457 -18.821 -7.938 1.00 92.81 217 VAL A N 1
ATOM 1762 C CA . VAL A 1 217 ? -5.897 -18.258 -6.698 1.00 92.81 217 VAL A CA 1
ATOM 1763 C C . VAL A 1 217 ? -6.527 -18.843 -5.439 1.00 92.81 217 VAL A C 1
ATOM 1765 O O . VAL A 1 217 ? -5.869 -18.915 -4.401 1.00 92.81 217 VAL A O 1
ATOM 1768 N N . GLU A 1 218 ? -7.779 -19.276 -5.505 1.00 92.31 218 GLU A N 1
ATOM 1769 C CA . GLU A 1 218 ? -8.549 -19.802 -4.374 1.00 92.31 218 GLU A CA 1
ATOM 1770 C C . GLU A 1 218 ? -7.954 -21.101 -3.818 1.00 92.31 218 GLU A C 1
ATOM 1772 O O . GLU A 1 218 ? -8.077 -21.364 -2.625 1.00 92.31 218 GLU A O 1
ATOM 1777 N N . VAL A 1 219 ? -7.278 -21.878 -4.669 1.00 93.31 219 VAL A N 1
ATOM 1778 C CA . VAL A 1 219 ? -6.664 -23.168 -4.312 1.00 93.31 219 VAL A CA 1
ATOM 1779 C C . VAL A 1 219 ? -5.238 -22.990 -3.778 1.00 93.31 219 VAL A C 1
ATOM 1781 O O . VAL A 1 219 ? -4.742 -23.843 -3.050 1.00 93.31 219 VAL A O 1
ATOM 1784 N N . ILE A 1 220 ? -4.578 -21.869 -4.086 1.00 94.38 220 ILE A N 1
ATOM 1785 C CA . ILE A 1 220 ? -3.213 -21.599 -3.618 1.00 94.38 220 ILE A CA 1
ATOM 1786 C C . ILE A 1 220 ? -3.238 -21.245 -2.127 1.00 94.38 220 ILE A C 1
ATOM 1788 O O . ILE A 1 220 ? -3.895 -20.279 -1.704 1.00 94.38 220 ILE A O 1
ATOM 1792 N N . GLU A 1 221 ? -2.463 -21.983 -1.334 1.00 94.00 221 GLU A N 1
ATOM 1793 C CA . GLU A 1 221 ? -2.364 -21.781 0.108 1.00 94.00 221 GLU A CA 1
ATOM 1794 C C . GLU A 1 221 ? -1.889 -20.366 0.495 1.00 94.00 221 GLU A C 1
ATOM 1796 O O . GLU A 1 221 ? -1.117 -19.692 -0.197 1.00 94.00 221 GLU A O 1
ATOM 1801 N N . LYS A 1 222 ? -2.315 -19.911 1.682 1.00 92.81 222 LYS A N 1
ATOM 1802 C CA . LYS A 1 222 ? -1.900 -18.615 2.248 1.00 92.81 222 LYS A CA 1
ATOM 1803 C C . LYS A 1 222 ? -0.381 -18.540 2.468 1.00 92.81 222 LYS A C 1
ATOM 1805 O O . LYS A 1 222 ?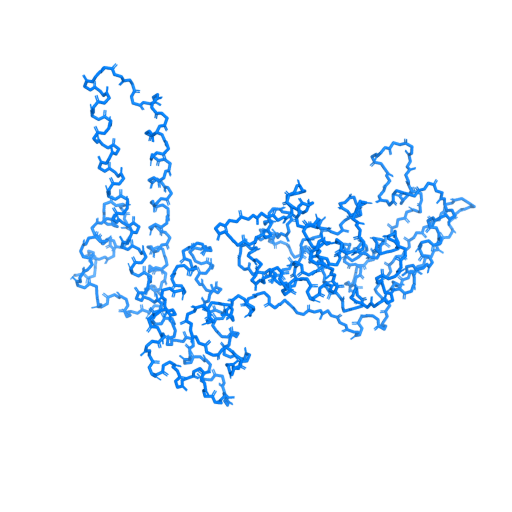 0.214 -17.483 2.272 1.00 92.81 222 LYS A O 1
ATOM 1810 N N . SER A 1 223 ? 0.234 -19.648 2.877 1.00 94.00 223 SER A N 1
ATOM 1811 C CA . SER A 1 223 ? 1.679 -19.804 3.096 1.00 94.00 223 SER A CA 1
ATOM 1812 C C . SER A 1 223 ? 2.483 -19.498 1.822 1.00 94.00 223 SER A C 1
ATOM 1814 O O . SER A 1 223 ? 3.420 -18.699 1.859 1.00 94.00 223 SER A O 1
ATOM 1816 N N . VAL A 1 224 ? 2.047 -20.034 0.680 1.00 94.81 224 VAL A N 1
ATOM 1817 C CA . VAL A 1 224 ? 2.647 -19.818 -0.646 1.00 94.81 224 VAL A CA 1
ATOM 1818 C C . VAL A 1 224 ? 2.537 -18.357 -1.073 1.00 94.81 224 VAL A C 1
ATOM 1820 O O . VAL A 1 224 ? 3.534 -17.730 -1.427 1.00 94.81 224 VAL A O 1
ATOM 1823 N N . LYS A 1 225 ? 1.343 -17.765 -0.971 1.00 95.12 225 LYS A N 1
ATOM 1824 C CA . LYS A 1 225 ? 1.124 -16.344 -1.299 1.00 95.12 225 LYS A CA 1
ATOM 1825 C C . LYS A 1 225 ? 1.986 -15.413 -0.439 1.00 95.12 225 LYS A C 1
ATOM 1827 O O . LYS A 1 225 ? 2.561 -14.463 -0.965 1.00 95.12 225 LYS A O 1
ATOM 1832 N N . ASN A 1 226 ? 2.138 -15.712 0.855 1.00 92.81 226 ASN A N 1
ATOM 1833 C CA . ASN A 1 226 ? 3.031 -14.965 1.749 1.00 92.81 226 ASN A CA 1
ATOM 1834 C C . ASN A 1 226 ? 4.483 -15.050 1.270 1.00 92.81 226 ASN A C 1
ATOM 1836 O O . ASN A 1 226 ? 5.233 -14.079 1.341 1.00 92.81 226 ASN A O 1
ATOM 1840 N N . GLN A 1 227 ? 4.891 -16.216 0.782 1.00 93.31 227 GLN A N 1
ATOM 1841 C CA . GLN A 1 227 ? 6.243 -16.430 0.304 1.00 93.31 227 GLN A CA 1
ATOM 1842 C C . GLN A 1 227 ? 6.523 -15.661 -0.994 1.00 93.31 227 GLN A C 1
ATOM 1844 O O . GLN A 1 227 ? 7.587 -15.058 -1.129 1.00 93.31 227 GLN A O 1
ATOM 1849 N N . LEU A 1 228 ? 5.547 -15.584 -1.900 1.00 95.69 228 LEU A N 1
ATOM 1850 C CA . LEU A 1 228 ? 5.612 -14.721 -3.082 1.00 95.69 228 LEU A CA 1
ATOM 1851 C C . LEU A 1 228 ? 5.595 -13.228 -2.711 1.00 95.69 228 LEU A C 1
ATOM 1853 O O . LEU A 1 228 ? 6.331 -12.438 -3.301 1.00 95.69 228 LEU A O 1
ATOM 1857 N N . ALA A 1 229 ? 4.840 -12.837 -1.680 1.00 93.69 229 ALA A N 1
ATOM 1858 C CA . ALA A 1 229 ? 4.836 -11.465 -1.174 1.00 93.69 229 ALA A CA 1
ATOM 1859 C C . ALA A 1 229 ? 6.226 -11.028 -0.685 1.00 93.69 229 ALA A C 1
ATOM 1861 O O . ALA A 1 229 ? 6.646 -9.912 -0.983 1.00 93.69 229 ALA A O 1
ATOM 1862 N N . LYS A 1 230 ? 6.984 -11.921 -0.030 1.00 91.62 230 LYS A N 1
ATOM 1863 C CA . LYS A 1 230 ? 8.388 -11.661 0.350 1.00 91.62 230 LYS A CA 1
ATOM 1864 C C . LYS A 1 230 ? 9.298 -11.452 -0.862 1.00 91.62 230 LYS A C 1
ATOM 1866 O O . LYS A 1 230 ? 10.273 -10.706 -0.779 1.00 91.62 230 LYS A O 1
ATOM 1871 N N . VAL A 1 231 ? 9.022 -12.117 -1.987 1.00 93.31 231 VAL A N 1
ATOM 1872 C CA . VAL A 1 231 ? 9.768 -11.886 -3.235 1.00 93.31 231 VAL A CA 1
ATOM 1873 C C . VAL A 1 231 ? 9.463 -10.492 -3.783 1.00 93.31 231 VAL A C 1
ATOM 1875 O O . VAL A 1 231 ? 10.394 -9.754 -4.099 1.00 93.31 231 VAL A O 1
ATOM 1878 N N . MET A 1 232 ? 8.191 -10.087 -3.808 1.00 93.50 232 MET A N 1
ATOM 1879 C CA . MET A 1 232 ? 7.812 -8.722 -4.187 1.00 93.50 232 MET A CA 1
ATOM 1880 C C . MET A 1 232 ? 8.410 -7.671 -3.237 1.00 93.50 232 MET A C 1
ATOM 1882 O O . MET A 1 232 ? 8.909 -6.650 -3.698 1.00 93.50 232 MET A O 1
ATOM 1886 N N . GLU A 1 233 ? 8.422 -7.915 -1.923 1.00 89.50 233 GLU A N 1
ATOM 1887 C CA . GLU A 1 233 ? 9.052 -7.026 -0.932 1.00 89.50 233 GLU A CA 1
ATOM 1888 C C . GLU A 1 233 ? 10.550 -6.843 -1.188 1.00 89.50 233 GLU A C 1
ATOM 1890 O O . GLU A 1 233 ? 11.051 -5.718 -1.122 1.00 89.50 233 GLU A O 1
ATOM 1895 N N . TYR A 1 234 ? 11.252 -7.926 -1.533 1.00 90.50 234 TYR A N 1
ATOM 1896 C CA . TYR A 1 234 ? 12.657 -7.866 -1.922 1.00 90.50 234 TYR A CA 1
ATOM 1897 C C . TYR A 1 234 ? 12.849 -6.940 -3.129 1.00 90.50 234 TYR A C 1
ATOM 1899 O O . TYR A 1 234 ? 13.581 -5.958 -3.014 1.00 90.50 234 TYR A O 1
ATOM 1907 N N . TYR A 1 235 ? 12.137 -7.161 -4.237 1.00 91.75 235 TYR A N 1
ATOM 1908 C CA . TYR A 1 235 ? 12.268 -6.306 -5.423 1.00 91.75 235 TYR A CA 1
ATOM 1909 C C . TYR A 1 235 ? 11.846 -4.862 -5.166 1.00 91.75 235 TYR A C 1
ATOM 1911 O O . TYR A 1 235 ? 12.528 -3.935 -5.598 1.00 91.75 235 TYR A O 1
ATOM 1919 N N . TYR A 1 236 ? 10.759 -4.660 -4.422 1.00 90.69 236 TYR A N 1
ATOM 1920 C CA . TYR A 1 236 ? 10.281 -3.336 -4.043 1.00 90.69 236 TYR A CA 1
ATOM 1921 C C . TYR A 1 236 ? 11.345 -2.548 -3.271 1.00 90.69 236 TYR A C 1
ATOM 1923 O O . TYR A 1 236 ? 11.547 -1.370 -3.556 1.00 90.69 236 TYR A O 1
ATOM 1931 N N . SER A 1 237 ? 12.063 -3.200 -2.349 1.00 85.88 237 SER A N 1
ATOM 1932 C CA . SER A 1 237 ? 13.125 -2.560 -1.562 1.00 85.88 237 SER A CA 1
ATOM 1933 C C . SER A 1 237 ? 14.338 -2.127 -2.391 1.00 85.88 237 SER A C 1
ATOM 1935 O O . SER A 1 237 ? 15.046 -1.211 -1.988 1.00 85.88 237 SER A O 1
ATOM 1937 N N . GLN A 1 238 ? 14.588 -2.788 -3.526 1.00 86.69 238 GLN A N 1
ATOM 1938 C CA . GLN A 1 238 ? 15.770 -2.547 -4.360 1.00 86.69 238 GLN A CA 1
ATOM 1939 C C . GLN A 1 238 ? 15.477 -1.629 -5.552 1.00 86.69 238 GLN A C 1
ATOM 1941 O O . GLN A 1 238 ? 16.298 -0.788 -5.900 1.00 86.69 238 GLN A O 1
ATOM 1946 N N . LEU A 1 239 ? 14.314 -1.790 -6.188 1.00 89.06 239 LEU A N 1
ATOM 1947 C CA . LEU A 1 239 ? 13.988 -1.153 -7.468 1.00 89.06 239 LEU A CA 1
ATOM 1948 C C . LEU A 1 239 ? 12.847 -0.127 -7.365 1.00 89.06 239 LEU A C 1
ATOM 1950 O O . LEU A 1 239 ? 12.551 0.581 -8.331 1.00 89.06 239 LEU A O 1
ATOM 1954 N N . GLY A 1 240 ? 12.167 -0.062 -6.218 1.00 89.31 240 GLY A N 1
ATOM 1955 C CA . GLY A 1 240 ? 10.917 0.673 -6.064 1.00 89.31 240 GLY A CA 1
ATOM 1956 C C . GLY A 1 240 ? 9.735 -0.004 -6.768 1.00 89.31 240 GLY A C 1
ATOM 1957 O O . GLY A 1 240 ? 9.867 -1.014 -7.458 1.00 89.31 240 GLY A O 1
ATOM 1958 N N . TYR A 1 241 ? 8.538 0.557 -6.581 1.00 89.38 241 TYR A N 1
ATOM 1959 C CA . TYR A 1 241 ? 7.281 -0.078 -6.999 1.00 89.38 241 TYR A CA 1
ATOM 1960 C C . TYR A 1 241 ? 7.174 -0.337 -8.502 1.00 89.38 241 TYR A C 1
ATOM 1962 O O . TYR A 1 241 ? 6.871 -1.455 -8.896 1.00 89.38 241 TYR A O 1
ATOM 1970 N N . GLU A 1 242 ? 7.424 0.668 -9.341 1.00 90.25 242 GLU A N 1
ATOM 1971 C CA . GLU A 1 242 ? 7.182 0.565 -10.788 1.00 90.25 242 GLU A CA 1
ATOM 1972 C C . GLU A 1 242 ? 8.017 -0.537 -11.448 1.00 90.25 242 GLU A C 1
ATOM 1974 O O . GLU A 1 242 ? 7.518 -1.292 -12.280 1.00 90.25 242 GLU A O 1
ATOM 1979 N N . LEU A 1 243 ? 9.293 -0.637 -11.076 1.00 93.38 243 LEU A N 1
ATOM 1980 C CA . LEU A 1 243 ? 10.199 -1.640 -11.625 1.00 93.38 243 LEU A CA 1
ATOM 1981 C C . LEU A 1 243 ? 9.931 -3.018 -11.015 1.00 93.38 243 LEU A C 1
ATOM 1983 O O . LEU A 1 243 ? 9.821 -3.988 -11.761 1.00 93.38 243 LEU A O 1
ATOM 1987 N N . ALA A 1 244 ? 9.737 -3.100 -9.694 1.00 94.38 244 ALA A N 1
ATOM 1988 C CA . ALA A 1 244 ? 9.391 -4.350 -9.019 1.00 94.38 244 ALA A CA 1
ATOM 1989 C C . ALA A 1 244 ? 8.085 -4.951 -9.556 1.00 94.38 244 ALA A C 1
ATOM 1991 O O . ALA A 1 244 ? 8.020 -6.150 -9.804 1.00 94.38 244 ALA A O 1
ATOM 1992 N N . TYR A 1 245 ? 7.074 -4.112 -9.810 1.00 94.44 245 TYR A N 1
ATOM 1993 C CA . TYR A 1 245 ? 5.822 -4.513 -10.446 1.00 94.44 245 TYR A CA 1
ATOM 1994 C C . TYR A 1 245 ? 6.080 -5.179 -11.801 1.00 94.44 245 TYR A C 1
ATOM 1996 O O . TYR A 1 245 ? 5.583 -6.275 -12.045 1.00 94.44 245 TYR A O 1
ATOM 2004 N N . LYS A 1 246 ? 6.867 -4.537 -12.677 1.00 94.88 246 LYS A N 1
ATOM 2005 C CA . LYS A 1 246 ? 7.154 -5.061 -14.022 1.00 94.88 246 LYS A CA 1
ATOM 2006 C C . LYS A 1 246 ? 7.912 -6.384 -13.973 1.00 94.88 246 LYS A C 1
ATOM 2008 O O . LYS A 1 246 ? 7.564 -7.294 -14.714 1.00 94.88 246 LYS A O 1
ATOM 2013 N N . VAL A 1 247 ? 8.906 -6.491 -13.091 1.00 95.38 247 VAL A N 1
ATOM 2014 C CA . VAL A 1 247 ? 9.669 -7.730 -12.889 1.00 95.38 247 VAL A CA 1
ATOM 2015 C C . VAL A 1 247 ? 8.755 -8.848 -12.395 1.00 95.38 247 VAL A C 1
ATOM 2017 O O . VAL A 1 247 ? 8.746 -9.930 -12.968 1.00 95.38 247 VAL A O 1
ATOM 2020 N N . PHE A 1 248 ? 7.946 -8.579 -11.369 1.00 96.75 248 PHE A N 1
ATOM 2021 C CA . PHE A 1 248 ? 7.077 -9.586 -10.768 1.00 96.75 248 PHE A CA 1
ATOM 2022 C C . PHE A 1 248 ? 5.986 -10.070 -11.730 1.00 96.75 248 PHE A C 1
ATOM 2024 O O . PHE A 1 248 ? 5.724 -11.266 -11.807 1.00 96.75 248 PHE A O 1
ATOM 2031 N N . VAL A 1 249 ? 5.346 -9.153 -12.464 1.00 95.19 249 VAL A N 1
ATOM 2032 C CA . VAL A 1 249 ? 4.307 -9.504 -13.445 1.00 95.19 249 VAL A CA 1
ATOM 2033 C C . VAL A 1 249 ? 4.910 -10.230 -14.645 1.00 95.19 249 VAL A C 1
ATOM 2035 O O . VAL A 1 249 ? 4.379 -11.265 -15.024 1.00 95.19 249 VAL A O 1
ATOM 2038 N N . GLY A 1 250 ? 6.050 -9.770 -15.173 1.00 93.88 250 GLY A N 1
ATOM 2039 C CA . GLY A 1 250 ? 6.747 -10.485 -16.246 1.00 93.88 250 GLY A CA 1
ATOM 2040 C C . GLY A 1 250 ? 7.125 -11.912 -15.840 1.00 93.88 250 GLY A C 1
ATOM 2041 O O . GLY A 1 250 ? 6.945 -12.839 -16.620 1.00 93.88 250 GLY A O 1
ATOM 2042 N N . ALA A 1 251 ? 7.551 -12.108 -14.588 1.00 95.31 251 ALA A N 1
ATOM 2043 C CA . ALA A 1 251 ? 7.856 -13.439 -14.075 1.00 95.31 251 ALA A CA 1
ATOM 2044 C C . ALA A 1 251 ? 6.604 -14.319 -14.014 1.00 95.31 251 ALA A C 1
ATOM 2046 O O . ALA A 1 251 ? 6.657 -15.494 -14.357 1.00 95.31 251 ALA A O 1
ATOM 2047 N N . LEU A 1 252 ? 5.466 -13.763 -13.588 1.00 96.25 252 LEU A N 1
ATOM 2048 C CA . LEU A 1 252 ? 4.200 -14.492 -13.563 1.00 96.25 252 LEU A CA 1
ATOM 2049 C C . LEU A 1 252 ? 3.732 -14.919 -14.957 1.00 96.25 252 LEU A C 1
ATOM 2051 O O . LEU A 1 252 ? 3.244 -16.040 -15.090 1.00 96.25 252 LEU A O 1
ATOM 2055 N N . ASP A 1 253 ? 3.902 -14.063 -15.964 1.00 93.06 253 ASP A N 1
ATOM 2056 C CA . ASP A 1 253 ? 3.539 -14.373 -17.350 1.00 93.06 253 ASP A CA 1
ATOM 2057 C C . ASP A 1 253 ? 4.352 -15.568 -17.883 1.00 93.06 253 ASP A C 1
ATOM 2059 O O . ASP A 1 253 ? 3.795 -16.471 -18.510 1.00 93.06 253 ASP A O 1
ATOM 2063 N N . ASP A 1 254 ? 5.649 -15.634 -17.561 1.00 88.94 254 ASP A N 1
ATOM 2064 C CA . ASP A 1 254 ? 6.507 -16.777 -17.903 1.00 88.94 254 ASP A CA 1
ATOM 2065 C C . ASP A 1 254 ? 6.122 -18.038 -17.104 1.00 88.94 254 ASP A C 1
ATOM 2067 O O . ASP A 1 254 ? 6.070 -19.157 -17.629 1.00 88.94 254 ASP A O 1
ATOM 2071 N N . LEU A 1 255 ? 5.815 -17.868 -15.815 1.00 93.25 255 LEU A N 1
ATOM 2072 C CA . LEU A 1 255 ? 5.457 -18.957 -14.905 1.00 93.25 255 LEU A CA 1
ATOM 2073 C C . LEU A 1 255 ? 4.085 -19.573 -15.199 1.00 93.25 255 LEU A C 1
ATOM 2075 O O . LEU A 1 255 ? 3.864 -20.730 -14.830 1.00 93.25 255 LEU A O 1
ATOM 2079 N N . LEU A 1 256 ? 3.188 -18.854 -15.878 1.00 91.81 256 LEU A N 1
ATOM 2080 C CA . LEU A 1 256 ? 1.884 -19.370 -16.304 1.00 91.81 256 LEU A CA 1
ATOM 2081 C C . LEU A 1 256 ? 2.019 -20.649 -17.144 1.00 91.81 256 LEU A C 1
ATOM 2083 O O . LEU A 1 256 ? 1.192 -21.552 -17.051 1.00 91.81 256 LEU A O 1
ATOM 2087 N N . TYR A 1 257 ? 3.083 -20.766 -17.935 1.00 88.06 257 TYR A N 1
ATOM 2088 C CA . TYR A 1 257 ? 3.317 -21.942 -18.775 1.00 88.06 257 TYR A CA 1
ATOM 2089 C C . TYR A 1 257 ? 4.255 -22.972 -18.124 1.00 88.06 257 TYR A C 1
ATOM 2091 O O . TYR A 1 257 ? 4.543 -24.015 -18.714 1.00 88.06 257 TYR A O 1
ATOM 2099 N N . SER A 1 258 ? 4.719 -22.722 -16.893 1.00 91.50 258 SER A N 1
ATOM 2100 C CA . SER A 1 258 ? 5.610 -23.628 -16.166 1.00 91.50 258 SER A CA 1
ATOM 2101 C C . SER A 1 258 ? 4.824 -24.700 -15.410 1.00 91.50 258 SER A C 1
ATOM 2103 O O . SER A 1 258 ? 4.253 -24.453 -14.343 1.00 91.50 258 SER A O 1
ATOM 2105 N N . SER A 1 259 ? 4.852 -25.933 -15.923 1.00 90.75 259 SER A N 1
ATOM 2106 C CA . SER A 1 259 ? 4.287 -27.105 -15.235 1.00 90.75 259 SER A CA 1
ATOM 2107 C C . SER A 1 259 ? 4.953 -27.370 -13.878 1.00 90.75 259 SER A C 1
ATOM 2109 O O . SER A 1 259 ? 4.287 -27.790 -12.928 1.00 90.75 259 SER A O 1
ATOM 2111 N N . ALA A 1 260 ? 6.253 -27.080 -13.763 1.00 91.06 260 ALA A N 1
ATOM 2112 C CA . ALA A 1 260 ? 7.003 -27.201 -12.519 1.00 91.06 260 ALA A CA 1
ATOM 2113 C C . ALA A 1 260 ? 6.475 -26.226 -11.462 1.00 91.06 260 ALA A C 1
ATOM 2115 O O . ALA A 1 260 ? 6.172 -26.642 -10.346 1.00 91.06 260 ALA A O 1
ATOM 2116 N N . PHE A 1 261 ? 6.283 -24.955 -11.826 1.00 93.44 261 PHE A N 1
ATOM 2117 C CA . PHE A 1 261 ? 5.752 -23.964 -10.896 1.00 93.44 261 PHE A CA 1
ATOM 2118 C C . PHE A 1 261 ? 4.320 -24.287 -10.468 1.00 93.44 261 PHE A C 1
ATOM 2120 O O . PHE A 1 261 ? 4.028 -24.237 -9.277 1.00 93.44 261 PHE A O 1
ATOM 2127 N N . HIS A 1 262 ? 3.460 -24.710 -11.403 1.00 93.00 262 HIS A N 1
ATOM 2128 C CA . HIS A 1 262 ? 2.105 -25.182 -11.091 1.00 93.00 262 HIS A CA 1
ATOM 2129 C C . HIS A 1 262 ? 2.126 -26.312 -10.059 1.00 93.00 262 HIS A C 1
ATOM 2131 O O . HIS A 1 262 ? 1.408 -26.261 -9.063 1.00 93.00 262 HIS A O 1
ATOM 2137 N N . SER A 1 263 ? 2.999 -27.301 -10.256 1.00 91.81 263 SER A N 1
ATOM 2138 C CA . SER A 1 263 ? 3.138 -28.427 -9.328 1.00 91.81 263 SER A CA 1
ATOM 2139 C C . SER A 1 263 ? 3.590 -27.981 -7.936 1.00 91.81 263 SER A C 1
ATOM 2141 O O . SER A 1 263 ? 3.198 -28.595 -6.953 1.00 91.81 263 SER A O 1
ATOM 2143 N N . MET A 1 264 ? 4.383 -26.910 -7.837 1.00 93.25 264 MET A N 1
ATOM 2144 C CA . MET A 1 264 ? 4.830 -26.369 -6.554 1.00 93.25 264 MET A CA 1
ATOM 2145 C C . MET A 1 264 ? 3.744 -25.544 -5.849 1.00 93.25 264 MET A C 1
ATOM 2147 O O . MET A 1 264 ? 3.543 -25.711 -4.651 1.00 93.25 264 MET A O 1
ATOM 2151 N N . VAL A 1 265 ? 3.041 -24.652 -6.561 1.00 93.88 265 VAL A N 1
ATOM 2152 C CA . VAL A 1 265 ? 2.076 -23.722 -5.933 1.00 93.88 265 VAL A CA 1
ATOM 2153 C C . VAL A 1 265 ? 0.724 -24.355 -5.605 1.00 93.88 265 VAL A C 1
ATOM 2155 O O . VAL A 1 265 ? -0.007 -23.807 -4.781 1.00 93.88 265 VAL A O 1
ATOM 2158 N N . TYR A 1 266 ? 0.402 -25.490 -6.234 1.00 94.88 266 TYR A N 1
ATOM 2159 C CA . TYR A 1 266 ? -0.805 -26.281 -5.965 1.00 94.88 266 TYR A CA 1
ATOM 2160 C C . TYR A 1 266 ? -0.548 -27.535 -5.120 1.00 94.88 266 TYR A C 1
ATOM 2162 O O . TYR A 1 266 ? -1.482 -28.292 -4.859 1.00 94.88 266 TYR A O 1
ATOM 2170 N N . ALA A 1 267 ? 0.696 -27.777 -4.700 1.00 90.69 267 ALA A N 1
ATOM 2171 C CA . ALA A 1 267 ? 1.002 -28.849 -3.761 1.00 90.69 267 ALA A CA 1
ATOM 2172 C C . ALA A 1 267 ? 0.560 -28.487 -2.338 1.00 90.69 267 ALA A C 1
ATOM 2174 O O . ALA A 1 267 ? 0.552 -27.318 -1.955 1.00 90.69 267 ALA A O 1
ATOM 2175 N N . ASN A 1 268 ? 0.269 -29.519 -1.543 1.00 90.44 268 ASN A N 1
ATOM 2176 C CA . ASN A 1 268 ? 0.147 -29.369 -0.096 1.00 90.44 268 ASN A CA 1
ATOM 2177 C C . ASN A 1 268 ? 1.519 -29.014 0.487 1.00 90.44 268 ASN A C 1
ATOM 2179 O O . ASN A 1 268 ? 2.520 -29.674 0.180 1.00 90.44 268 ASN A O 1
ATOM 2183 N N . ILE A 1 269 ? 1.562 -27.975 1.317 1.00 91.62 269 ILE A N 1
ATOM 2184 C CA . ILE A 1 269 ? 2.804 -27.505 1.929 1.00 91.62 269 ILE A CA 1
ATOM 2185 C C . ILE A 1 269 ? 2.978 -28.137 3.310 1.00 91.62 269 ILE A C 1
ATOM 2187 O O . ILE A 1 269 ? 2.285 -27.792 4.266 1.00 91.62 269 ILE A O 1
ATOM 2191 N N . ASP A 1 270 ? 3.969 -29.016 3.428 1.00 87.56 270 ASP A N 1
ATOM 2192 C CA . ASP A 1 270 ? 4.269 -29.748 4.659 1.00 87.56 270 ASP A CA 1
ATOM 2193 C C . ASP A 1 270 ? 5.393 -29.090 5.476 1.00 87.56 270 ASP A C 1
ATOM 2195 O O . ASP A 1 270 ? 5.520 -29.338 6.677 1.00 87.56 270 ASP A O 1
ATOM 2199 N N . ASN A 1 271 ? 6.256 -28.279 4.846 1.00 90.00 271 ASN A N 1
ATOM 2200 C CA . ASN A 1 271 ? 7.401 -27.663 5.524 1.00 90.00 271 ASN A CA 1
ATOM 2201 C C . ASN A 1 271 ? 7.911 -26.357 4.882 1.00 90.00 271 ASN A C 1
ATOM 2203 O O . ASN A 1 271 ? 7.669 -26.047 3.716 1.00 90.00 271 ASN A O 1
ATOM 2207 N N . ASP A 1 272 ? 8.723 -25.623 5.650 1.00 89.94 272 ASP A N 1
ATOM 2208 C CA . ASP A 1 272 ? 9.342 -24.360 5.226 1.00 89.94 272 ASP A CA 1
ATOM 2209 C C . ASP A 1 272 ? 10.336 -24.514 4.064 1.00 89.94 272 ASP A C 1
ATOM 2211 O O . ASP A 1 272 ? 10.597 -23.553 3.336 1.00 89.94 272 ASP A O 1
ATOM 2215 N N . LYS A 1 273 ? 10.905 -25.708 3.859 1.00 89.19 273 LYS A N 1
ATOM 2216 C CA . LYS A 1 273 ? 11.836 -25.950 2.750 1.00 89.19 273 LYS A CA 1
ATOM 2217 C C . LYS A 1 273 ? 11.108 -25.852 1.407 1.00 89.19 273 LYS A C 1
ATOM 2219 O O . LYS A 1 273 ? 11.616 -25.175 0.519 1.00 89.19 273 LYS A O 1
ATOM 2224 N N . GLN A 1 274 ? 9.904 -26.418 1.292 1.00 87.75 274 GLN A N 1
ATOM 2225 C CA . GLN A 1 274 ? 9.063 -26.292 0.093 1.00 87.75 274 GLN A CA 1
ATOM 2226 C C . GLN A 1 274 ? 8.701 -24.829 -0.196 1.00 87.75 274 GLN A C 1
ATOM 2228 O O . GLN A 1 274 ? 8.780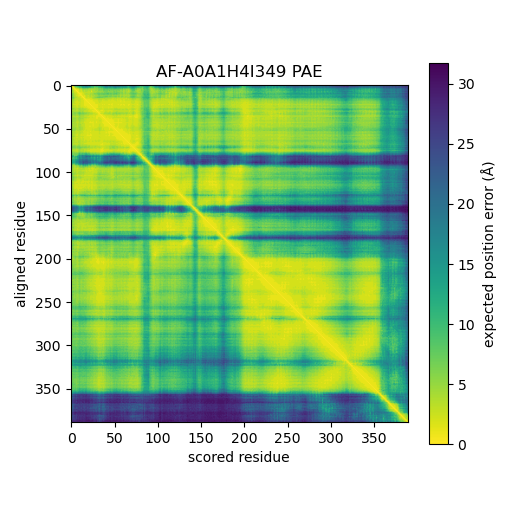 -24.378 -1.337 1.00 87.75 274 GLN A O 1
ATOM 2233 N N . LEU A 1 275 ? 8.382 -24.043 0.839 1.00 91.44 275 LEU A N 1
ATOM 2234 C CA . LEU A 1 275 ? 8.147 -22.604 0.679 1.00 91.44 275 LEU A CA 1
ATOM 2235 C C . LEU A 1 275 ? 9.400 -21.889 0.154 1.00 91.44 275 LEU A C 1
ATOM 2237 O O . LEU A 1 275 ? 9.328 -21.090 -0.782 1.00 91.44 275 LEU A O 1
ATOM 2241 N N . ASN A 1 276 ? 10.569 -22.195 0.714 1.00 89.44 276 ASN A N 1
ATOM 2242 C CA . ASN A 1 276 ? 11.820 -21.602 0.253 1.00 89.44 276 ASN A CA 1
ATOM 2243 C C . ASN A 1 276 ? 12.135 -21.977 -1.203 1.00 89.44 276 ASN A C 1
ATOM 2245 O O . ASN A 1 276 ? 12.549 -21.102 -1.968 1.00 89.44 276 ASN A O 1
ATOM 2249 N N . GLU A 1 277 ? 11.864 -23.220 -1.607 1.00 88.88 277 GLU A N 1
ATOM 2250 C CA . GLU A 1 277 ? 11.986 -23.680 -2.994 1.00 88.88 277 GLU A CA 1
ATOM 2251 C C . GLU A 1 277 ? 11.062 -22.895 -3.937 1.00 88.88 277 GLU A C 1
ATOM 2253 O O . GLU A 1 277 ? 11.535 -22.408 -4.963 1.00 88.88 277 GLU A O 1
ATOM 2258 N N . ILE A 1 278 ? 9.801 -22.650 -3.554 1.00 91.88 278 ILE A N 1
ATOM 2259 C CA . ILE A 1 278 ? 8.869 -21.818 -4.338 1.00 91.88 278 ILE A CA 1
ATOM 2260 C C . ILE A 1 278 ? 9.426 -20.405 -4.540 1.00 91.88 278 ILE A C 1
ATOM 2262 O O . ILE A 1 278 ? 9.459 -19.907 -5.666 1.00 91.88 278 ILE A O 1
ATOM 2266 N N . SER A 1 279 ? 9.893 -19.744 -3.472 1.00 91.69 279 SER A N 1
ATOM 2267 C CA . SER A 1 279 ? 10.482 -18.403 -3.625 1.00 91.69 279 SER A CA 1
ATOM 2268 C C . SER A 1 279 ? 11.753 -18.405 -4.460 1.00 91.69 279 SER A C 1
ATOM 2270 O O . SER A 1 279 ? 11.979 -17.449 -5.197 1.00 91.69 279 SER A O 1
ATOM 2272 N N . ALA A 1 280 ? 12.597 -19.430 -4.326 1.00 87.56 280 ALA A N 1
ATOM 2273 C CA . ALA A 1 280 ? 13.842 -19.527 -5.074 1.00 87.56 280 ALA A CA 1
ATOM 2274 C C . ALA A 1 280 ? 13.555 -19.721 -6.566 1.00 87.56 280 ALA A C 1
ATOM 2276 O O . ALA A 1 280 ? 14.131 -19.016 -7.390 1.00 87.56 280 ALA A O 1
ATOM 2277 N N . TYR A 1 281 ? 12.605 -20.599 -6.898 1.00 91.12 281 TYR A N 1
ATOM 2278 C CA . TYR A 1 281 ? 12.165 -20.820 -8.271 1.00 91.12 281 TYR A CA 1
ATOM 2279 C C . TYR A 1 281 ? 11.545 -19.555 -8.874 1.00 91.12 281 TYR A C 1
ATOM 2281 O O . TYR A 1 281 ? 11.914 -19.154 -9.975 1.00 91.12 281 TYR A O 1
ATOM 2289 N N . PHE A 1 282 ? 10.663 -18.871 -8.137 1.00 94.12 282 PHE A N 1
ATOM 2290 C CA . PHE A 1 282 ? 10.087 -17.611 -8.606 1.00 94.12 282 PHE A CA 1
ATOM 2291 C C . PHE A 1 282 ? 11.169 -16.556 -8.853 1.00 94.12 282 PHE A C 1
ATOM 2293 O O . PHE A 1 282 ? 11.171 -15.923 -9.903 1.00 94.12 282 PHE A O 1
ATOM 2300 N N . ARG A 1 283 ? 12.101 -16.365 -7.907 1.00 89.62 283 ARG A N 1
ATOM 2301 C CA . ARG A 1 283 ? 13.211 -15.408 -8.061 1.00 89.62 283 ARG A CA 1
ATOM 2302 C C . ARG A 1 283 ? 14.060 -15.726 -9.283 1.00 89.62 283 ARG A C 1
ATOM 2304 O O . ARG A 1 283 ? 14.397 -14.818 -10.022 1.00 89.62 283 ARG A O 1
ATOM 2311 N N . HIS A 1 284 ? 14.340 -17.002 -9.524 1.00 85.69 284 HIS A N 1
ATOM 2312 C CA . HIS A 1 284 ? 15.097 -17.425 -10.692 1.00 85.69 284 HIS A CA 1
ATOM 2313 C C . HIS A 1 284 ? 14.428 -17.023 -12.014 1.00 85.69 284 HIS A C 1
ATOM 2315 O O . HIS A 1 284 ? 15.101 -16.564 -12.932 1.00 85.69 284 HIS A O 1
ATOM 2321 N N . VAL A 1 285 ? 13.102 -17.154 -12.114 1.00 87.19 285 VAL A N 1
ATOM 2322 C CA . VAL A 1 285 ? 12.369 -16.683 -13.300 1.00 87.19 285 VAL A CA 1
ATOM 2323 C C . VAL A 1 285 ? 12.296 -15.155 -13.333 1.00 87.19 285 VAL A C 1
ATOM 2325 O O . VAL A 1 285 ? 12.502 -14.552 -14.383 1.00 87.19 285 VAL A O 1
ATOM 2328 N N . ALA A 1 286 ? 12.115 -14.510 -12.181 1.00 89.06 286 ALA A N 1
ATOM 2329 C CA . ALA A 1 286 ? 12.130 -13.056 -12.076 1.00 89.06 286 ALA A CA 1
ATOM 2330 C C . ALA A 1 286 ? 13.465 -12.437 -12.520 1.00 89.06 286 ALA A C 1
ATOM 2332 O O . ALA A 1 286 ? 13.444 -11.387 -13.155 1.00 89.06 286 ALA A O 1
ATOM 2333 N N . GLU A 1 287 ? 14.603 -13.105 -12.307 1.00 83.00 287 GLU A N 1
ATOM 2334 C CA . GLU A 1 287 ? 15.906 -12.684 -12.846 1.00 83.00 287 GLU A CA 1
ATOM 2335 C C . GLU A 1 287 ? 15.913 -12.590 -14.380 1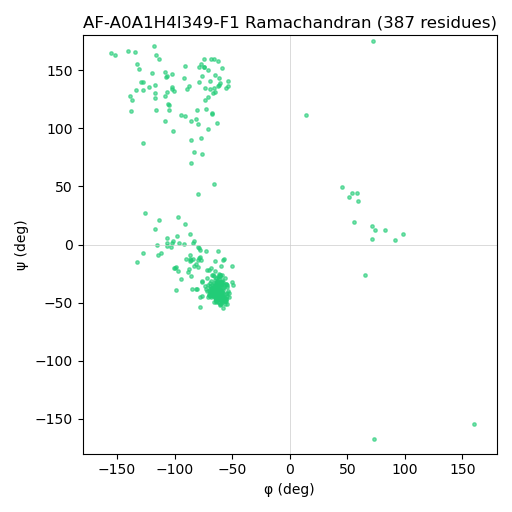.00 83.00 287 GLU A C 1
ATOM 2337 O O . GLU A 1 287 ? 16.601 -11.737 -14.944 1.00 83.00 287 GLU A O 1
ATOM 2342 N N . ALA A 1 288 ? 15.153 -13.434 -15.086 1.00 78.31 288 ALA A N 1
ATOM 2343 C CA . ALA A 1 288 ? 14.990 -13.302 -16.532 1.00 78.31 288 ALA A CA 1
ATOM 2344 C C . ALA A 1 288 ? 14.151 -12.060 -16.875 1.00 78.31 288 ALA A C 1
ATOM 2346 O O . ALA A 1 288 ? 14.536 -11.268 -17.739 1.00 78.31 288 ALA A O 1
ATOM 2347 N N . SER A 1 289 ? 13.057 -11.828 -16.148 1.00 85.94 289 SER A N 1
ATOM 2348 C CA . SER A 1 289 ? 12.205 -10.647 -16.327 1.00 85.94 289 SER A CA 1
ATOM 2349 C C . SER A 1 289 ? 12.932 -9.334 -16.002 1.00 85.94 289 SER A C 1
ATOM 2351 O O . SER A 1 289 ? 12.734 -8.342 -16.703 1.00 85.94 289 SER A O 1
ATOM 2353 N N . GLU A 1 290 ? 13.832 -9.315 -15.011 1.00 87.12 290 GLU A N 1
ATOM 2354 C CA . GLU A 1 290 ? 14.733 -8.182 -14.741 1.00 87.12 290 GLU A CA 1
ATOM 2355 C C . GLU A 1 290 ? 15.507 -7.770 -15.996 1.00 87.12 290 GLU A C 1
ATOM 2357 O O . GLU A 1 290 ? 15.571 -6.583 -16.322 1.00 87.12 290 GLU A O 1
ATOM 2362 N N . ARG A 1 291 ? 16.054 -8.748 -16.733 1.00 77.88 291 ARG A N 1
ATOM 2363 C CA . ARG A 1 291 ? 16.836 -8.500 -17.954 1.00 77.88 291 ARG A CA 1
ATOM 2364 C C . ARG A 1 291 ? 15.981 -7.861 -19.037 1.00 77.88 291 ARG A C 1
ATOM 2366 O O . ARG A 1 291 ? 16.410 -6.880 -19.640 1.00 77.88 291 ARG A O 1
ATOM 2373 N N . PHE A 1 292 ? 14.775 -8.378 -19.264 1.00 81.06 292 PHE A N 1
ATOM 2374 C CA . PHE A 1 292 ? 13.864 -7.821 -20.265 1.00 81.06 292 PHE A CA 1
ATOM 2375 C C . PHE A 1 292 ? 13.449 -6.387 -19.928 1.00 81.06 292 PHE A C 1
ATOM 2377 O O . PHE A 1 292 ? 13.449 -5.522 -20.807 1.00 81.06 292 PHE A O 1
ATOM 2384 N N . VAL A 1 293 ? 13.159 -6.104 -18.654 1.00 88.06 293 VAL A N 1
ATOM 2385 C CA . VAL A 1 293 ? 12.819 -4.745 -18.211 1.00 88.06 293 VAL A CA 1
ATOM 2386 C C . VAL A 1 293 ? 14.015 -3.804 -18.379 1.00 88.06 293 VAL A C 1
ATOM 2388 O O . VAL A 1 293 ? 13.850 -2.712 -18.924 1.00 88.06 293 VAL A O 1
ATOM 2391 N N . ALA A 1 294 ? 15.215 -4.218 -17.965 1.00 85.25 294 ALA A N 1
ATOM 2392 C CA . ALA A 1 294 ? 16.431 -3.421 -18.110 1.00 85.25 294 ALA A CA 1
ATOM 2393 C C . ALA A 1 294 ? 16.781 -3.147 -19.584 1.00 85.25 294 ALA A C 1
ATOM 2395 O O . ALA A 1 294 ? 17.129 -2.018 -19.930 1.00 85.25 294 ALA A O 1
ATOM 2396 N N . LEU A 1 295 ? 16.627 -4.143 -20.464 1.00 81.31 295 LEU A N 1
ATOM 2397 C CA . LEU A 1 295 ? 16.831 -3.985 -21.904 1.00 81.31 295 LEU A CA 1
ATOM 2398 C C . LEU A 1 295 ? 15.840 -2.982 -22.505 1.00 81.31 295 LEU A C 1
ATOM 2400 O O . LEU A 1 295 ? 16.257 -2.088 -23.236 1.00 81.31 295 LEU A O 1
ATOM 2404 N N . GLY A 1 296 ? 14.551 -3.090 -22.168 1.00 83.25 296 GLY A N 1
ATOM 2405 C CA . GLY A 1 296 ? 13.539 -2.134 -22.624 1.00 83.25 296 GLY A CA 1
ATOM 2406 C C . GLY A 1 296 ? 13.868 -0.698 -22.208 1.00 83.25 296 GLY A C 1
ATOM 2407 O O . GLY A 1 296 ? 13.826 0.207 -23.035 1.00 83.25 296 GLY A O 1
ATOM 2408 N N . LEU A 1 297 ? 14.295 -0.500 -20.954 1.00 88.06 297 LEU A N 1
ATOM 2409 C CA . LEU A 1 297 ? 14.733 0.811 -20.462 1.00 88.06 297 LEU A CA 1
ATOM 2410 C C . LEU A 1 297 ? 15.956 1.347 -21.220 1.00 88.06 297 LEU A C 1
ATOM 2412 O O . LEU A 1 297 ? 16.014 2.543 -21.497 1.00 88.06 297 LEU A O 1
ATOM 2416 N N . ALA A 1 298 ? 16.922 0.485 -21.549 1.00 82.75 298 ALA A N 1
ATOM 2417 C CA . ALA A 1 298 ? 18.117 0.870 -22.297 1.00 82.75 298 ALA A CA 1
ATOM 2418 C C . ALA A 1 298 ? 17.788 1.273 -23.745 1.00 82.75 298 ALA A C 1
ATOM 2420 O O . ALA A 1 298 ? 18.285 2.292 -24.219 1.00 82.75 298 ALA A O 1
ATOM 2421 N N . LEU A 1 299 ? 16.908 0.526 -24.419 1.00 83.12 299 LEU A N 1
ATOM 2422 C CA . LEU A 1 299 ? 16.441 0.856 -25.770 1.00 83.12 299 LEU A CA 1
ATOM 2423 C C . LEU A 1 299 ? 15.645 2.170 -25.791 1.00 83.12 299 LEU A C 1
ATOM 2425 O O . LEU A 1 299 ? 15.852 3.008 -26.669 1.00 83.12 299 LEU A O 1
ATOM 2429 N N . ASP A 1 300 ? 14.771 2.383 -24.802 1.00 86.56 300 ASP A N 1
ATOM 2430 C CA . ASP A 1 300 ? 14.038 3.645 -24.648 1.00 86.56 300 ASP A CA 1
ATOM 2431 C C . ASP A 1 300 ? 14.993 4.821 -24.395 1.00 86.56 300 ASP A C 1
ATOM 2433 O O . ASP A 1 300 ? 14.808 5.904 -24.955 1.00 86.56 300 ASP A O 1
ATOM 2437 N N . TYR A 1 301 ? 16.036 4.609 -23.585 1.00 89.00 301 TYR A N 1
ATOM 2438 C CA . TYR A 1 301 ? 17.065 5.610 -23.310 1.00 89.00 301 TYR A CA 1
ATOM 2439 C C . TYR A 1 301 ? 17.845 5.987 -24.573 1.00 89.00 301 TYR A C 1
ATOM 2441 O O . TYR A 1 301 ? 18.008 7.175 -24.848 1.00 89.00 301 TYR A O 1
ATOM 2449 N N . GLU A 1 302 ? 18.284 5.001 -25.362 1.00 84.44 302 GLU A N 1
ATOM 2450 C CA . GLU A 1 302 ? 18.983 5.223 -26.633 1.00 84.44 302 GLU A CA 1
ATOM 2451 C C . GLU A 1 302 ? 18.112 6.014 -27.610 1.00 84.44 302 GLU A C 1
ATOM 2453 O O . GLU A 1 302 ? 18.529 7.050 -28.133 1.00 84.44 302 GLU A O 1
ATOM 2458 N N . LYS A 1 303 ? 16.874 5.556 -27.819 1.00 85.06 303 LYS A N 1
ATOM 2459 C CA . LYS A 1 303 ? 15.929 6.215 -28.719 1.00 85.06 303 LYS A CA 1
ATOM 2460 C C . LYS A 1 303 ? 15.698 7.667 -28.311 1.00 85.06 303 LYS A C 1
ATOM 2462 O O . LYS A 1 303 ? 15.709 8.553 -29.162 1.00 85.06 303 LYS A O 1
ATOM 2467 N N . LEU A 1 304 ? 15.506 7.916 -27.017 1.00 89.00 304 LEU A N 1
ATOM 2468 C CA . LEU A 1 304 ? 15.290 9.260 -26.495 1.00 89.00 304 LEU A CA 1
ATOM 2469 C C . LEU A 1 304 ? 16.546 10.129 -26.610 1.00 89.00 304 LEU A C 1
ATOM 2471 O O . LEU A 1 304 ? 16.431 11.309 -26.930 1.00 89.00 304 LEU A O 1
ATOM 2475 N N . ASN A 1 305 ? 17.734 9.559 -26.397 1.00 88.94 305 ASN A N 1
ATOM 2476 C CA . ASN A 1 305 ? 18.992 10.275 -26.573 1.00 88.94 305 ASN A CA 1
ATOM 2477 C C . ASN A 1 305 ? 19.189 10.717 -28.029 1.00 88.94 305 ASN A C 1
ATOM 2479 O O . ASN A 1 305 ? 19.461 11.889 -28.264 1.00 88.94 305 ASN A O 1
ATOM 2483 N N . ASN A 1 306 ? 18.953 9.823 -28.992 1.00 87.62 306 ASN A N 1
ATOM 2484 C CA . ASN A 1 306 ? 19.055 10.146 -30.418 1.00 87.62 306 ASN A CA 1
ATOM 2485 C C . ASN A 1 306 ? 18.066 11.254 -30.820 1.00 87.62 306 ASN A C 1
ATOM 2487 O O . ASN A 1 306 ? 18.444 12.188 -31.519 1.00 87.62 306 ASN A O 1
ATOM 2491 N N . ILE A 1 307 ? 16.826 11.205 -30.314 1.00 86.50 307 ILE A N 1
ATOM 2492 C CA . ILE A 1 307 ? 15.826 12.263 -30.543 1.00 86.50 307 ILE A CA 1
ATOM 2493 C C . ILE A 1 307 ? 16.298 13.603 -29.963 1.00 86.50 307 ILE A C 1
ATOM 2495 O O . ILE A 1 307 ? 16.172 14.631 -30.622 1.00 86.50 307 ILE A O 1
ATOM 2499 N N . ILE A 1 308 ? 16.834 13.610 -28.739 1.00 90.06 308 ILE A N 1
ATOM 2500 C CA . ILE A 1 308 ? 17.351 14.829 -28.103 1.00 90.06 308 ILE A CA 1
ATOM 2501 C C . ILE A 1 308 ? 18.497 15.419 -28.929 1.00 90.06 308 ILE A C 1
ATOM 2503 O O . ILE A 1 308 ? 18.509 16.631 -29.153 1.00 90.06 308 ILE A O 1
ATOM 2507 N N . ASP A 1 309 ? 19.430 14.586 -29.389 1.00 90.38 309 ASP A N 1
ATOM 2508 C CA . ASP A 1 309 ? 20.591 15.019 -30.169 1.00 90.38 309 ASP A CA 1
ATOM 2509 C C . ASP A 1 309 ? 20.164 15.581 -31.538 1.00 90.38 309 ASP A C 1
ATOM 2511 O O . ASP A 1 309 ? 20.598 16.671 -31.920 1.00 90.38 309 ASP A O 1
ATOM 2515 N N . ASP A 1 310 ? 19.242 14.907 -32.235 1.00 88.81 310 ASP A N 1
ATOM 2516 C CA . ASP A 1 310 ? 18.706 15.360 -33.523 1.00 88.81 310 ASP A CA 1
ATOM 2517 C C . ASP A 1 310 ? 17.924 16.675 -33.400 1.00 88.81 310 ASP A C 1
ATOM 2519 O O . ASP A 1 310 ? 18.156 17.603 -34.176 1.00 88.81 310 ASP A O 1
ATOM 2523 N N . VAL A 1 311 ? 17.031 16.792 -32.410 1.00 87.12 311 VAL A N 1
ATOM 2524 C CA . VAL A 1 311 ? 16.241 18.016 -32.175 1.00 87.12 311 VAL A CA 1
ATOM 2525 C C . VAL A 1 311 ? 17.141 19.175 -31.752 1.00 87.12 311 VAL A C 1
ATOM 2527 O O . VAL A 1 311 ? 16.939 20.303 -32.196 1.00 87.12 311 VAL A O 1
ATOM 2530 N N . THR A 1 312 ? 18.164 18.911 -30.932 1.00 89.44 312 THR A N 1
ATOM 2531 C CA . THR A 1 312 ? 19.146 19.935 -30.546 1.00 89.44 312 THR A CA 1
ATOM 2532 C C . THR A 1 312 ? 19.907 20.441 -31.767 1.00 89.44 312 THR A C 1
ATOM 2534 O O . THR A 1 312 ? 20.071 21.649 -31.913 1.00 89.44 312 THR A O 1
ATOM 2537 N N . ARG A 1 313 ? 20.332 19.539 -32.662 1.00 91.38 313 ARG A N 1
ATOM 2538 C CA . ARG A 1 313 ? 21.008 19.907 -33.912 1.00 91.38 313 ARG A CA 1
ATOM 2539 C C . ARG A 1 313 ? 20.111 20.770 -34.802 1.00 91.38 313 ARG A C 1
ATOM 2541 O O . ARG A 1 313 ? 20.537 21.846 -35.197 1.00 91.38 313 ARG A O 1
ATOM 2548 N N . ILE A 1 314 ? 18.866 20.347 -35.041 1.00 89.19 314 ILE A N 1
ATOM 2549 C CA . ILE A 1 314 ? 17.899 21.097 -35.865 1.00 89.19 314 ILE A CA 1
ATOM 2550 C C . ILE A 1 314 ? 17.649 22.494 -35.285 1.00 89.19 314 ILE A C 1
ATOM 2552 O O . ILE A 1 314 ? 17.700 23.475 -36.016 1.00 89.19 314 ILE A O 1
ATOM 2556 N N . ALA A 1 315 ? 17.442 22.604 -33.970 1.00 87.12 315 ALA A N 1
ATOM 2557 C CA . ALA A 1 315 ? 17.215 23.892 -33.321 1.00 87.12 315 ALA A CA 1
ATOM 2558 C C . ALA A 1 315 ? 18.401 24.853 -33.510 1.00 87.12 315 ALA A C 1
ATOM 2560 O O . ALA A 1 315 ? 18.194 26.023 -33.826 1.00 87.12 315 ALA A O 1
ATOM 2561 N N . VAL A 1 316 ? 19.633 24.349 -33.368 1.00 89.94 316 VAL A N 1
ATOM 2562 C CA . VAL A 1 316 ? 20.854 25.130 -33.612 1.00 89.94 316 VAL A CA 1
ATOM 2563 C C . VAL A 1 316 ? 20.950 25.563 -35.077 1.00 89.94 316 VAL A C 1
ATOM 2565 O O . VAL A 1 316 ? 21.234 26.732 -35.337 1.00 89.94 316 VAL A O 1
ATOM 2568 N N . ASP A 1 317 ? 20.671 24.659 -36.019 1.00 91.19 317 ASP A N 1
ATOM 2569 C CA . ASP A 1 317 ? 20.709 24.941 -37.461 1.00 91.19 317 ASP A CA 1
ATOM 2570 C C . ASP A 1 317 ? 19.650 25.985 -37.876 1.00 91.19 317 ASP A C 1
ATOM 2572 O O . ASP A 1 317 ? 19.895 26.812 -38.755 1.00 91.19 317 ASP A O 1
ATOM 2576 N N . GLU A 1 318 ? 18.495 26.002 -37.207 1.00 90.88 318 GLU A N 1
ATOM 2577 C CA . GLU A 1 318 ? 17.411 26.974 -37.407 1.00 90.88 318 GLU A CA 1
ATOM 2578 C C . GLU A 1 318 ? 17.612 28.294 -36.630 1.00 90.88 318 GLU A C 1
ATOM 2580 O O . GLU A 1 318 ? 16.765 29.187 -36.690 1.00 90.88 318 GLU A O 1
ATOM 2585 N N . GLY A 1 319 ? 18.720 28.445 -35.894 1.00 87.94 319 GLY A N 1
ATOM 2586 C CA . GLY A 1 319 ? 19.019 29.642 -35.098 1.00 87.94 319 GLY A CA 1
ATOM 2587 C C . GLY A 1 319 ? 18.148 29.805 -33.845 1.00 87.94 319 GLY A C 1
ATOM 2588 O O . GLY A 1 319 ? 18.091 30.893 -33.271 1.00 87.94 319 GLY A O 1
ATOM 2589 N N . SER A 1 320 ? 17.473 28.738 -33.418 1.00 87.19 320 SER A N 1
ATOM 2590 C CA . SER A 1 320 ? 16.670 28.686 -32.196 1.00 87.19 320 SER A CA 1
ATOM 2591 C C . SER A 1 320 ? 17.504 28.202 -31.009 1.00 87.19 320 SER A C 1
ATOM 2593 O O . SER A 1 320 ? 18.345 27.315 -31.136 1.00 87.19 320 SER A O 1
ATOM 2595 N N . GLU A 1 321 ? 17.264 28.748 -29.816 1.00 87.06 321 GLU A N 1
ATOM 2596 C CA . GLU A 1 321 ? 17.972 28.306 -28.613 1.00 87.06 321 GLU A CA 1
ATOM 2597 C C . GLU A 1 321 ? 17.339 27.011 -28.062 1.00 87.06 321 GLU A C 1
ATOM 2599 O O . GLU A 1 321 ? 16.194 27.051 -27.598 1.00 87.06 321 GLU A O 1
ATOM 2604 N N . PRO A 1 322 ? 18.053 25.863 -28.029 1.00 81.31 322 PRO A N 1
ATOM 2605 C CA . PRO A 1 322 ? 17.465 24.584 -27.610 1.00 81.31 322 PRO A CA 1
ATOM 2606 C C . PRO A 1 322 ? 16.930 24.600 -26.171 1.00 81.31 322 PRO A C 1
ATOM 2608 O O . PRO A 1 322 ? 16.025 23.846 -25.822 1.00 81.31 322 PRO A O 1
ATOM 2611 N N . SER A 1 323 ? 17.482 25.466 -25.317 1.00 82.50 323 SER A N 1
ATOM 2612 C CA . SER A 1 323 ? 17.062 25.620 -23.923 1.00 82.50 323 SER A CA 1
ATOM 2613 C C . SER A 1 323 ? 15.601 26.077 -23.785 1.00 82.50 323 SER A C 1
ATOM 2615 O O . SER A 1 323 ? 14.967 25.759 -22.778 1.00 82.50 323 SER A O 1
ATOM 2617 N N . THR A 1 324 ? 15.063 26.759 -24.801 1.00 84.75 324 THR A N 1
ATOM 2618 C CA . THR A 1 324 ? 13.712 27.339 -24.811 1.00 84.75 324 THR A CA 1
ATOM 2619 C C . THR A 1 324 ? 12.630 26.361 -25.281 1.00 84.75 324 THR A C 1
ATOM 2621 O O . THR A 1 324 ? 11.445 26.616 -25.073 1.00 84.75 324 THR A O 1
ATOM 2624 N N . ILE A 1 325 ? 13.019 25.215 -25.855 1.00 86.38 325 ILE A N 1
ATOM 2625 C CA . ILE A 1 325 ? 12.094 24.195 -26.364 1.00 86.38 325 ILE A CA 1
ATOM 2626 C C . ILE A 1 325 ? 11.605 23.331 -25.198 1.00 86.38 325 ILE A C 1
ATOM 2628 O O . ILE A 1 325 ? 12.349 22.514 -24.646 1.00 86.38 325 ILE A O 1
ATOM 2632 N N . GLN A 1 326 ? 10.339 23.500 -24.815 1.00 87.38 326 GLN A N 1
ATOM 2633 C CA . GLN A 1 326 ? 9.750 22.831 -23.652 1.00 87.38 326 GLN A CA 1
ATOM 2634 C C . GLN A 1 326 ? 9.766 21.301 -23.791 1.00 87.38 326 GLN A C 1
ATOM 2636 O O . GLN A 1 326 ? 10.071 20.593 -22.830 1.00 87.38 326 GLN A O 1
ATOM 2641 N N . GLU A 1 327 ? 9.498 20.787 -24.987 1.00 86.12 327 GLU A N 1
ATOM 2642 C CA . GLU A 1 327 ? 9.516 19.362 -25.314 1.00 86.12 327 GLU A CA 1
ATOM 2643 C C . GLU A 1 327 ? 10.920 18.771 -25.151 1.00 86.12 327 GLU A C 1
ATOM 2645 O O . GLU A 1 327 ? 11.069 17.664 -24.632 1.00 86.12 327 GLU A O 1
ATOM 2650 N N . LEU A 1 328 ? 11.964 19.526 -25.514 1.00 87.50 328 LEU A N 1
ATOM 2651 C CA . LEU A 1 328 ? 13.353 19.105 -25.331 1.00 87.50 328 LEU A CA 1
ATOM 2652 C C . LEU A 1 328 ? 13.717 19.032 -23.843 1.00 87.50 328 LEU A C 1
ATOM 2654 O O . LEU A 1 328 ? 14.407 18.105 -23.418 1.00 87.50 328 LEU A O 1
ATOM 2658 N N . GLN A 1 329 ? 13.227 19.973 -23.032 1.00 87.69 329 GLN A N 1
ATOM 2659 C CA . GLN A 1 329 ? 13.412 19.932 -21.579 1.00 87.69 329 GLN A CA 1
ATOM 2660 C C . GLN A 1 329 ? 12.687 18.739 -20.947 1.00 87.69 329 GLN A C 1
ATOM 2662 O O . GLN A 1 329 ? 13.264 18.025 -20.128 1.00 87.69 329 GLN A O 1
ATOM 2667 N N . GLN A 1 330 ? 11.451 18.462 -21.369 1.00 86.94 330 GLN A N 1
ATOM 2668 C CA . GLN A 1 330 ? 10.712 17.279 -20.921 1.00 86.94 330 GLN A CA 1
ATOM 2669 C C . GLN A 1 330 ? 11.416 15.979 -21.330 1.00 86.94 330 GLN A C 1
ATOM 2671 O O . GLN A 1 330 ? 11.546 15.070 -20.510 1.00 86.94 330 GLN A O 1
ATOM 2676 N N . ALA A 1 331 ? 11.931 15.901 -22.559 1.00 86.62 331 ALA A N 1
ATOM 2677 C CA . ALA A 1 331 ? 12.702 14.757 -23.035 1.00 86.62 331 ALA A CA 1
ATOM 2678 C C . ALA A 1 331 ? 13.969 14.534 -22.193 1.00 86.62 331 ALA A C 1
ATOM 2680 O O . ALA A 1 331 ? 14.257 13.401 -21.810 1.00 86.62 331 ALA A O 1
ATOM 2681 N N . LYS A 1 332 ? 14.694 15.600 -21.826 1.00 89.25 332 LYS A N 1
ATOM 2682 C CA . LYS A 1 332 ? 15.860 15.510 -20.929 1.00 89.25 332 LYS A CA 1
ATOM 2683 C C . LYS A 1 332 ? 15.484 14.978 -19.542 1.00 89.25 332 LYS A C 1
ATOM 2685 O O . LYS A 1 332 ? 16.133 14.057 -19.057 1.00 89.25 332 LYS A O 1
ATOM 2690 N N . ILE A 1 333 ? 14.387 15.462 -18.954 1.00 90.38 333 ILE A N 1
ATOM 2691 C CA . ILE A 1 333 ? 13.874 14.958 -17.666 1.00 90.38 333 ILE A CA 1
ATOM 2692 C C . ILE A 1 333 ? 13.524 13.463 -17.755 1.00 90.38 333 ILE A C 1
ATOM 2694 O O . ILE A 1 333 ? 13.850 12.682 -16.857 1.00 90.38 333 ILE A O 1
ATOM 2698 N N . LEU A 1 334 ? 12.877 13.039 -18.844 1.00 89.81 334 LEU A N 1
ATOM 2699 C CA . LEU A 1 334 ? 12.551 11.629 -19.078 1.00 89.81 334 LEU A CA 1
ATOM 2700 C C . LEU A 1 334 ? 13.813 10.773 -19.251 1.00 89.81 334 LEU A C 1
ATOM 2702 O O . LEU A 1 334 ? 13.889 9.685 -18.678 1.00 89.81 334 LEU A O 1
ATOM 2706 N N . LYS A 1 335 ? 14.821 11.275 -19.972 1.00 91.00 335 LYS A N 1
ATOM 2707 C CA . LYS A 1 335 ? 16.130 10.627 -20.141 1.00 91.00 335 LYS A CA 1
ATOM 2708 C C . LYS A 1 335 ? 16.828 10.428 -18.795 1.00 91.00 335 LYS A C 1
ATOM 2710 O O . LYS A 1 335 ? 17.305 9.326 -18.520 1.00 91.00 335 LYS A O 1
ATOM 2715 N N . ASP A 1 336 ? 16.838 11.441 -17.935 1.00 90.31 336 ASP A N 1
ATOM 2716 C CA . ASP A 1 336 ? 17.425 11.339 -16.595 1.00 90.31 336 ASP A CA 1
ATOM 2717 C C . ASP A 1 336 ? 16.658 10.338 -15.717 1.00 90.31 336 ASP A C 1
ATOM 2719 O O . ASP A 1 336 ? 17.263 9.521 -15.020 1.00 90.31 336 ASP A O 1
ATOM 2723 N N . SER A 1 337 ? 15.323 10.311 -15.817 1.00 91.38 337 SER A N 1
ATOM 2724 C CA . SER A 1 337 ? 14.497 9.299 -15.145 1.00 91.38 337 SER A CA 1
ATOM 2725 C C . SER A 1 337 ? 14.813 7.873 -15.614 1.00 91.38 337 SER A C 1
ATOM 2727 O O . SER A 1 337 ? 14.891 6.959 -14.791 1.00 91.38 337 SER A O 1
ATOM 2729 N N . LEU A 1 338 ? 15.012 7.664 -16.919 1.00 89.19 338 LEU A N 1
ATOM 2730 C CA . LEU A 1 338 ? 15.419 6.370 -17.475 1.00 89.19 338 LEU A CA 1
ATOM 2731 C C . LEU A 1 338 ? 16.811 5.964 -16.978 1.00 89.19 338 LEU A C 1
ATOM 2733 O O . LEU A 1 338 ? 16.980 4.830 -16.534 1.00 89.19 338 LEU A O 1
ATOM 2737 N N . LYS A 1 339 ? 17.773 6.896 -16.953 1.00 87.81 339 LYS A N 1
ATOM 2738 C CA . LYS A 1 339 ? 19.119 6.656 -16.410 1.00 87.81 339 LYS A CA 1
ATOM 2739 C C . LYS A 1 339 ? 19.076 6.189 -14.953 1.00 87.81 339 LYS A C 1
ATOM 2741 O O . LYS A 1 339 ? 19.729 5.205 -14.615 1.00 87.81 339 LYS A O 1
ATOM 2746 N N . LEU A 1 340 ? 18.274 6.841 -14.106 1.00 89.31 340 LEU A N 1
ATOM 2747 C CA . LEU A 1 340 ? 18.098 6.431 -12.706 1.00 89.31 340 LEU A CA 1
ATOM 2748 C C . LEU A 1 340 ? 17.524 5.011 -12.585 1.00 89.31 340 LEU A C 1
ATOM 2750 O O . LEU A 1 340 ? 17.990 4.224 -11.765 1.00 89.31 340 LEU A O 1
ATOM 2754 N N . LYS A 1 341 ? 16.546 4.655 -13.426 1.00 90.00 341 LYS A N 1
ATOM 2755 C CA . LYS A 1 341 ? 15.954 3.305 -13.436 1.00 90.00 341 LYS A CA 1
ATOM 2756 C C . LYS A 1 341 ? 16.950 2.235 -13.883 1.00 90.00 341 LYS A C 1
ATOM 2758 O O . LYS A 1 341 ? 16.978 1.160 -13.294 1.00 90.00 341 LYS A O 1
ATOM 2763 N N . ILE A 1 342 ? 17.767 2.526 -14.897 1.00 87.50 342 ILE A N 1
ATOM 2764 C CA . ILE A 1 342 ? 18.831 1.624 -15.363 1.00 87.50 342 ILE A CA 1
ATOM 2765 C C . ILE A 1 342 ? 19.871 1.416 -14.253 1.00 87.50 342 ILE A C 1
ATOM 2767 O O . ILE A 1 342 ? 20.224 0.279 -13.951 1.00 87.50 342 ILE A O 1
ATOM 2771 N N . SER A 1 343 ? 20.295 2.494 -13.587 1.00 84.06 343 SER A N 1
ATOM 2772 C CA . SER A 1 343 ? 21.258 2.429 -12.479 1.00 84.06 343 SER A CA 1
ATOM 2773 C C . SER A 1 343 ? 20.732 1.638 -11.267 1.00 84.06 343 SER A C 1
ATOM 2775 O O . SER A 1 343 ? 21.501 0.958 -10.586 1.00 84.06 343 SER A O 1
ATOM 2777 N N . ALA A 1 344 ? 19.417 1.648 -11.017 1.00 87.25 344 ALA A N 1
ATOM 2778 C CA . ALA A 1 344 ? 18.813 0.822 -9.968 1.00 87.25 344 ALA A CA 1
ATOM 2779 C C . ALA A 1 344 ? 18.975 -0.688 -10.242 1.00 87.25 344 ALA A C 1
ATOM 2781 O O . ALA A 1 344 ? 19.335 -1.439 -9.335 1.00 87.25 344 ALA A O 1
ATOM 2782 N N . PHE A 1 345 ? 18.772 -1.132 -11.490 1.00 85.81 345 PHE A N 1
ATOM 2783 C CA . PHE A 1 345 ? 19.041 -2.522 -11.887 1.00 85.81 345 PHE A CA 1
ATOM 2784 C C . PHE A 1 345 ? 20.523 -2.871 -11.797 1.00 85.81 345 PHE A C 1
ATOM 2786 O O . PHE A 1 345 ? 20.876 -3.936 -11.299 1.00 85.81 345 PHE A O 1
ATOM 2793 N N . GLU A 1 346 ? 21.392 -1.958 -12.229 1.00 80.12 346 GLU A N 1
ATOM 2794 C CA . GLU A 1 346 ? 22.839 -2.127 -12.113 1.00 80.12 346 GLU A CA 1
ATOM 2795 C C . GLU A 1 346 ? 23.257 -2.370 -10.651 1.00 80.12 346 GLU A C 1
ATOM 2797 O O . GLU A 1 346 ? 23.947 -3.342 -10.342 1.00 80.12 346 GLU A O 1
ATOM 2802 N N . THR A 1 347 ? 22.755 -1.537 -9.736 1.00 82.31 347 THR A N 1
ATOM 2803 C CA . THR A 1 347 ? 23.005 -1.655 -8.293 1.00 82.31 347 THR A CA 1
ATOM 2804 C C . THR A 1 347 ? 22.484 -2.982 -7.737 1.00 82.31 347 THR A C 1
ATOM 2806 O O . THR A 1 347 ? 23.193 -3.656 -6.987 1.00 82.31 347 THR A O 1
ATOM 2809 N N . LEU A 1 348 ? 21.270 -3.393 -8.124 1.00 84.88 348 LEU A N 1
ATOM 2810 C CA . LEU A 1 348 ? 20.698 -4.687 -7.742 1.00 84.88 348 LEU A CA 1
ATOM 2811 C C . LEU A 1 348 ? 21.616 -5.847 -8.160 1.00 84.88 348 LEU A C 1
ATOM 2813 O O . LEU A 1 348 ? 21.920 -6.721 -7.344 1.00 84.88 348 LEU A O 1
ATOM 2817 N N . TRP A 1 349 ? 22.084 -5.849 -9.408 1.00 81.88 349 TRP A N 1
ATOM 2818 C CA . TRP A 1 349 ? 22.926 -6.918 -9.944 1.00 81.88 349 TRP A CA 1
ATOM 2819 C C . TRP A 1 349 ? 24.312 -6.958 -9.304 1.00 81.88 349 TRP A C 1
ATOM 2821 O O . TRP A 1 349 ? 24.776 -8.044 -8.952 1.00 81.88 349 TRP A O 1
ATOM 2831 N N . ILE A 1 350 ? 24.941 -5.800 -9.073 1.00 74.50 350 ILE A N 1
ATOM 2832 C CA . ILE A 1 350 ? 26.214 -5.707 -8.338 1.00 74.50 350 ILE A CA 1
ATOM 2833 C C . ILE A 1 350 ? 26.054 -6.285 -6.930 1.00 74.50 350 ILE A C 1
ATOM 2835 O O . ILE A 1 350 ? 26.837 -7.143 -6.517 1.00 74.50 350 ILE A O 1
ATOM 2839 N N . ASN A 1 351 ? 25.006 -5.876 -6.212 1.00 78.56 351 ASN A N 1
ATOM 2840 C CA . ASN A 1 351 ? 24.734 -6.357 -4.859 1.00 78.56 351 ASN A CA 1
ATOM 2841 C C . ASN A 1 351 ? 24.497 -7.873 -4.821 1.00 78.56 351 ASN A C 1
ATOM 2843 O O . ASN A 1 351 ? 24.926 -8.543 -3.882 1.00 78.56 351 ASN A O 1
ATOM 2847 N N . ASN A 1 352 ? 23.817 -8.430 -5.826 1.00 73.88 352 ASN A N 1
ATOM 2848 C CA . ASN A 1 352 ? 23.586 -9.871 -5.924 1.00 73.88 352 ASN A CA 1
ATOM 2849 C C . ASN A 1 352 ? 24.873 -10.638 -6.243 1.00 73.88 352 ASN A C 1
ATOM 2851 O O . ASN A 1 352 ? 25.129 -11.676 -5.630 1.00 73.88 352 ASN A O 1
ATOM 2855 N N . HIS A 1 353 ? 25.719 -10.098 -7.121 1.00 68.06 353 HIS A N 1
ATOM 2856 C CA . HIS A 1 353 ? 27.020 -10.680 -7.433 1.00 68.06 353 HIS A CA 1
ATOM 2857 C C . HIS A 1 353 ? 27.940 -10.719 -6.204 1.00 68.06 353 HIS A C 1
ATOM 2859 O O . HIS A 1 353 ? 28.499 -11.766 -5.885 1.00 68.06 353 HIS A O 1
ATOM 2865 N N . GLN A 1 354 ? 28.032 -9.616 -5.453 1.00 70.19 354 GLN A N 1
ATOM 2866 C CA . GLN A 1 354 ? 28.827 -9.542 -4.218 1.00 70.19 354 GLN A CA 1
ATOM 2867 C C . GLN A 1 354 ? 28.363 -10.531 -3.138 1.00 70.19 354 GLN A C 1
ATOM 2869 O O . GLN A 1 354 ? 29.158 -10.962 -2.307 1.00 70.19 354 GLN A O 1
ATOM 2874 N N . LYS A 1 355 ? 27.083 -10.920 -3.156 1.00 73.00 355 LYS A N 1
ATOM 2875 C CA . LYS A 1 355 ? 26.509 -11.924 -2.247 1.00 73.00 355 LYS A CA 1
ATOM 2876 C C . LYS A 1 355 ? 26.745 -13.372 -2.700 1.00 73.00 355 LYS A C 1
ATOM 287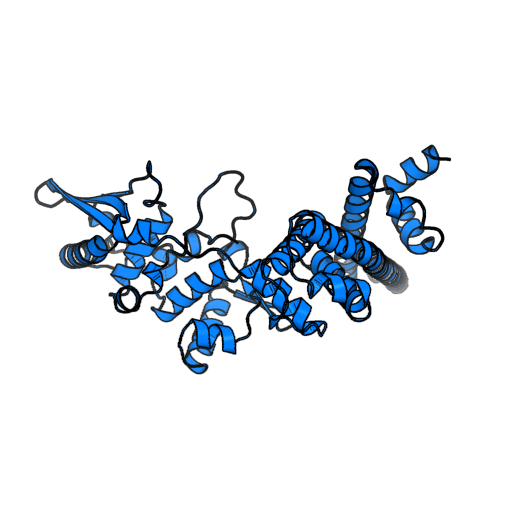8 O O . LYS A 1 355 ? 26.253 -14.282 -2.040 1.00 73.00 355 LYS A O 1
ATOM 2883 N N . GLY A 1 356 ? 27.480 -13.597 -3.792 1.00 62.81 356 GLY A N 1
ATOM 2884 C CA . GLY A 1 356 ? 27.794 -14.932 -4.310 1.00 62.81 356 GLY A CA 1
ATOM 2885 C C . GLY A 1 356 ? 26.693 -15.558 -5.173 1.00 62.81 356 GLY A C 1
ATOM 2886 O O . GLY A 1 356 ? 26.750 -16.749 -5.476 1.00 62.81 356 GLY A O 1
ATOM 2887 N N . ASN A 1 357 ? 25.689 -14.783 -5.602 1.00 62.12 357 ASN A N 1
ATOM 2888 C CA . ASN A 1 357 ? 24.668 -15.261 -6.537 1.00 62.12 357 ASN A CA 1
ATOM 2889 C C . ASN A 1 357 ? 25.200 -15.149 -7.979 1.00 62.12 357 ASN A C 1
ATOM 2891 O O . ASN A 1 357 ? 24.901 -14.201 -8.704 1.00 62.12 357 ASN A O 1
ATOM 2895 N N . HIS A 1 358 ? 26.038 -16.110 -8.385 1.00 51.25 358 HIS A N 1
ATOM 2896 C CA . HIS A 1 358 ? 26.808 -16.070 -9.640 1.00 51.25 358 HIS A CA 1
ATOM 2897 C C . HIS A 1 358 ? 26.017 -16.402 -10.918 1.00 51.25 358 HIS A C 1
ATOM 2899 O O . HIS A 1 358 ? 26.512 -16.156 -12.015 1.00 51.25 358 HIS A O 1
ATOM 2905 N N . TYR A 1 359 ? 24.780 -16.902 -10.818 1.00 52.22 359 TYR A N 1
ATOM 2906 C CA . TYR A 1 359 ? 24.013 -17.377 -11.983 1.00 52.22 359 TYR A CA 1
ATOM 2907 C C . TYR A 1 359 ? 23.823 -16.308 -13.079 1.00 52.22 359 TYR A C 1
ATOM 2909 O O . TYR A 1 359 ? 23.899 -16.599 -14.277 1.00 52.22 359 TYR A O 1
ATOM 2917 N N . LEU A 1 360 ? 23.647 -15.049 -12.664 1.00 48.03 360 LEU A N 1
ATOM 2918 C CA . LEU A 1 360 ? 23.543 -13.881 -13.540 1.00 48.03 360 LEU A CA 1
ATOM 2919 C C . LEU A 1 360 ? 24.840 -13.544 -14.279 1.00 48.03 360 LEU A C 1
ATOM 2921 O O . LEU A 1 360 ? 24.747 -12.934 -15.335 1.00 48.03 360 LEU A O 1
ATOM 2925 N N . PHE A 1 361 ? 26.010 -13.897 -13.745 1.00 46.62 361 PHE A N 1
ATOM 2926 C CA . PHE A 1 361 ? 27.320 -13.531 -14.295 1.00 46.62 361 PHE A CA 1
ATOM 2927 C C . PHE A 1 361 ? 27.724 -14.450 -15.459 1.00 46.62 361 PHE A C 1
ATOM 2929 O O . PHE A 1 361 ? 28.215 -13.978 -16.483 1.00 46.62 361 PHE A O 1
ATOM 2936 N N . ASP A 1 362 ? 27.422 -15.745 -15.351 1.00 46.22 362 ASP A N 1
ATOM 2937 C CA . ASP A 1 362 ? 27.933 -16.762 -16.282 1.00 46.22 362 ASP A CA 1
ATOM 2938 C C . ASP A 1 362 ? 27.149 -16.866 -17.610 1.00 46.22 362 ASP A C 1
ATOM 2940 O O . ASP A 1 362 ? 27.659 -17.405 -18.593 1.00 46.22 362 ASP A O 1
ATOM 2944 N N . HIS A 1 363 ? 25.929 -16.313 -17.688 1.00 49.06 363 HIS A N 1
ATOM 2945 C CA . HIS A 1 363 ? 25.007 -16.504 -18.827 1.00 49.06 363 HIS A CA 1
ATOM 2946 C C . HIS A 1 363 ? 24.719 -15.229 -19.658 1.00 49.06 363 HIS A C 1
ATOM 2948 O O . HIS A 1 363 ? 23.714 -15.169 -20.363 1.00 49.06 363 HIS A O 1
ATOM 2954 N N . GLN A 1 364 ? 25.572 -14.195 -19.615 1.00 51.62 364 GLN A N 1
ATOM 2955 C CA . GLN A 1 364 ? 25.303 -12.881 -20.251 1.00 51.62 364 GLN A CA 1
ATOM 2956 C C . GLN A 1 364 ? 25.787 -12.710 -21.707 1.00 51.62 364 GLN A C 1
ATOM 2958 O O . GLN A 1 364 ? 25.903 -11.578 -22.181 1.00 51.62 364 GLN A O 1
ATOM 2963 N N . LYS A 1 365 ? 26.084 -13.788 -22.447 1.00 43.53 365 LYS A N 1
ATOM 2964 C CA . LYS A 1 365 ? 26.682 -13.681 -23.799 1.00 43.53 365 LYS A CA 1
ATOM 2965 C C . LYS A 1 365 ? 25.839 -12.888 -24.817 1.00 43.53 365 LYS A C 1
ATOM 2967 O O . LYS A 1 365 ? 26.429 -12.264 -25.696 1.00 43.53 365 LYS A O 1
ATOM 2972 N N . ASP A 1 366 ? 24.519 -12.821 -24.645 1.00 46.00 366 ASP A N 1
ATOM 2973 C CA . ASP A 1 366 ? 23.602 -12.140 -25.576 1.00 46.00 366 ASP A CA 1
ATOM 2974 C C . ASP A 1 366 ? 23.319 -10.659 -25.223 1.00 46.00 366 ASP A C 1
ATOM 2976 O O . ASP A 1 366 ? 22.602 -9.965 -25.940 1.00 46.00 366 ASP A O 1
ATOM 2980 N N . ASN A 1 367 ? 23.919 -10.125 -24.149 1.00 49.88 367 ASN A N 1
ATOM 2981 C CA . ASN A 1 367 ? 23.579 -8.812 -23.571 1.00 49.88 367 ASN A CA 1
ATOM 2982 C C . ASN A 1 367 ? 24.474 -7.640 -24.016 1.00 49.88 367 ASN A C 1
ATOM 2984 O O . ASN A 1 367 ? 24.564 -6.630 -23.314 1.00 49.88 367 ASN A O 1
ATOM 2988 N N . GLN A 1 368 ? 25.131 -7.724 -25.176 1.00 52.09 368 GLN A N 1
ATOM 2989 C CA . GLN A 1 368 ? 26.101 -6.702 -25.600 1.00 52.09 368 GLN A CA 1
ATOM 2990 C C . GLN A 1 368 ? 25.527 -5.275 -25.641 1.00 52.09 368 GLN A C 1
ATOM 2992 O O . GLN A 1 368 ? 26.274 -4.336 -25.401 1.00 52.09 368 GLN A O 1
ATOM 2997 N N . VAL A 1 369 ? 24.223 -5.094 -25.885 1.00 48.09 369 VAL A N 1
ATOM 2998 C CA . VAL A 1 369 ? 23.580 -3.767 -25.973 1.00 48.09 369 VAL A CA 1
ATOM 2999 C C . VAL A 1 369 ? 23.326 -3.153 -24.591 1.00 48.09 369 VAL A C 1
ATOM 3001 O O . VAL A 1 369 ? 23.802 -2.055 -24.320 1.00 48.09 369 VAL A O 1
ATOM 3004 N N . ALA A 1 370 ? 22.654 -3.863 -23.677 1.00 48.78 370 ALA A N 1
ATOM 3005 C CA . ALA A 1 370 ? 22.413 -3.365 -22.317 1.00 48.78 370 ALA A CA 1
ATOM 3006 C C . ALA A 1 370 ? 23.731 -3.144 -21.549 1.00 48.78 370 ALA A C 1
ATOM 3008 O O . ALA A 1 370 ? 23.907 -2.119 -20.890 1.00 48.78 370 ALA A O 1
ATOM 3009 N N . LEU A 1 371 ? 24.696 -4.056 -21.712 1.00 51.81 371 LEU A N 1
ATOM 3010 C CA . LEU A 1 371 ? 26.031 -3.940 -21.120 1.00 51.81 371 LEU A CA 1
ATOM 3011 C C . LEU A 1 371 ? 26.865 -2.823 -21.759 1.00 51.81 371 LEU A C 1
ATOM 3013 O O . LEU A 1 371 ? 27.635 -2.168 -21.060 1.00 51.81 371 LEU A O 1
ATOM 3017 N N . ARG A 1 372 ? 26.697 -2.548 -23.060 1.00 54.56 372 ARG A N 1
ATOM 3018 C CA . ARG A 1 372 ? 27.308 -1.383 -23.720 1.00 54.56 372 ARG A CA 1
ATOM 3019 C C . ARG A 1 372 ? 26.765 -0.069 -23.161 1.00 54.56 372 ARG A C 1
ATOM 3021 O O . ARG A 1 372 ? 27.554 0.838 -22.941 1.00 54.56 372 ARG A O 1
ATOM 3028 N N . TYR A 1 373 ? 25.474 0.029 -22.852 1.00 52.94 373 TYR A N 1
ATOM 3029 C CA . TYR A 1 373 ? 24.933 1.244 -22.234 1.00 52.94 373 TYR A CA 1
ATOM 3030 C C . TYR A 1 373 ? 25.328 1.397 -20.768 1.00 52.94 373 TYR A C 1
ATOM 3032 O O . TYR A 1 373 ? 25.643 2.501 -20.337 1.00 52.94 373 TYR A O 1
ATOM 3040 N N . MET A 1 374 ? 25.416 0.301 -20.012 1.00 55.47 374 MET A N 1
ATOM 3041 C CA . MET A 1 374 ? 26.009 0.337 -18.669 1.00 55.47 374 MET A CA 1
ATOM 3042 C C . MET A 1 374 ? 27.498 0.734 -18.720 1.00 55.47 374 MET A C 1
ATOM 3044 O O . MET A 1 374 ? 27.985 1.456 -17.851 1.00 55.47 374 MET A O 1
ATOM 3048 N N . LYS A 1 375 ? 28.222 0.342 -19.775 1.00 48.50 375 LYS A N 1
ATOM 3049 C CA . LYS A 1 375 ? 29.589 0.800 -20.070 1.00 48.50 375 LYS A CA 1
ATOM 3050 C C . LYS A 1 375 ? 29.646 2.300 -20.412 1.00 48.50 375 LYS A C 1
ATOM 3052 O O . LYS A 1 375 ? 30.517 2.991 -19.891 1.00 48.50 375 LYS A O 1
ATOM 3057 N N . ASP A 1 376 ? 28.713 2.816 -21.210 1.00 47.31 376 ASP A N 1
ATOM 3058 C CA . ASP A 1 376 ? 28.645 4.243 -21.576 1.00 47.31 376 ASP A CA 1
ATOM 3059 C C . ASP A 1 376 ? 28.189 5.140 -20.401 1.00 47.31 376 ASP A C 1
ATOM 3061 O O . ASP A 1 376 ? 28.510 6.327 -20.354 1.00 47.31 376 ASP A O 1
ATOM 3065 N N . LEU A 1 377 ? 27.499 4.571 -19.404 1.00 49.66 377 LEU A N 1
ATOM 3066 C CA . LEU A 1 377 ? 27.074 5.248 -18.172 1.00 49.66 377 LEU A CA 1
ATOM 3067 C C . LEU A 1 377 ? 28.130 5.243 -17.043 1.00 49.66 377 LEU A C 1
ATOM 3069 O O . LEU A 1 377 ? 27.810 5.691 -15.943 1.00 49.66 377 LEU A O 1
ATOM 3073 N N . GLN A 1 378 ? 29.372 4.806 -17.311 1.00 51.22 378 GLN A N 1
ATOM 3074 C CA . GLN A 1 378 ? 30.469 4.667 -16.328 1.00 51.22 378 GLN A CA 1
ATOM 3075 C C . GLN A 1 378 ? 30.140 3.727 -15.147 1.00 51.22 378 GLN A C 1
ATOM 3077 O O . GLN A 1 378 ? 30.426 4.040 -13.993 1.00 51.22 378 GLN A O 1
ATOM 3082 N N . SER A 1 379 ? 29.537 2.566 -15.425 1.00 52.28 379 SER A N 1
ATOM 3083 C CA . SER A 1 379 ? 29.243 1.549 -14.399 1.00 52.28 379 SER A CA 1
ATOM 3084 C C . SER A 1 379 ? 30.490 0.990 -13.697 1.00 52.28 379 SER A C 1
ATOM 3086 O O . SER A 1 379 ? 31.502 0.688 -14.335 1.00 52.28 379 SER A O 1
ATOM 3088 N N . LEU A 1 380 ? 30.372 0.714 -12.391 1.00 45.25 380 LEU A N 1
ATOM 3089 C CA . LEU A 1 380 ? 31.351 -0.078 -11.621 1.00 45.25 380 LEU A CA 1
ATOM 3090 C C . LEU A 1 380 ? 31.472 -1.512 -12.169 1.00 45.25 380 LEU A C 1
ATOM 3092 O O . LEU A 1 380 ? 32.537 -2.121 -12.103 1.00 45.25 380 LEU A O 1
ATOM 3096 N N . LEU A 1 381 ? 30.398 -2.044 -12.765 1.00 45.09 381 LEU A N 1
ATOM 3097 C CA . LEU A 1 381 ? 30.376 -3.353 -13.430 1.00 45.09 381 LEU A CA 1
ATOM 3098 C C . LEU A 1 381 ? 31.464 -3.490 -14.507 1.00 45.09 381 LEU A C 1
ATOM 3100 O O . LEU A 1 381 ? 32.038 -4.569 -14.648 1.00 45.09 381 LEU A O 1
ATOM 3104 N N . TYR A 1 382 ? 31.792 -2.407 -15.220 1.00 43.53 382 TYR A N 1
ATOM 3105 C CA . TYR A 1 382 ? 32.865 -2.402 -16.215 1.00 43.53 382 TYR A CA 1
ATOM 3106 C C . TYR A 1 382 ? 34.258 -2.542 -15.586 1.00 43.53 382 TYR A C 1
ATOM 3108 O O . TYR A 1 382 ? 35.067 -3.332 -16.075 1.00 43.53 382 TYR A O 1
ATOM 3116 N N . GLU A 1 383 ? 34.535 -1.828 -14.489 1.00 44.38 383 GLU A N 1
ATOM 3117 C CA . GLU A 1 383 ? 35.816 -1.936 -13.776 1.00 44.38 383 GLU A CA 1
ATOM 3118 C C . GLU A 1 383 ? 36.038 -3.365 -13.259 1.00 44.38 383 GLU A C 1
ATOM 3120 O O . GLU A 1 383 ? 37.110 -3.936 -13.456 1.00 44.38 383 GLU A O 1
ATOM 3125 N N . TYR A 1 384 ? 34.998 -4.002 -12.712 1.00 45.25 384 TYR A N 1
ATOM 3126 C CA . TYR A 1 384 ? 35.065 -5.400 -12.275 1.00 45.25 384 TYR A CA 1
ATOM 3127 C C . TYR A 1 384 ? 35.219 -6.396 -13.438 1.00 45.25 384 TYR A C 1
ATOM 3129 O O . TYR A 1 384 ? 35.933 -7.389 -13.297 1.00 45.25 384 TYR A O 1
ATOM 3137 N N . TRP A 1 385 ? 34.612 -6.136 -14.601 1.00 43.12 385 TRP A N 1
ATOM 3138 C CA . TRP A 1 385 ? 34.735 -6.970 -15.808 1.00 43.12 385 TRP A CA 1
ATOM 3139 C C . TRP A 1 385 ? 36.125 -6.947 -16.451 1.00 43.12 385 TRP A C 1
ATOM 3141 O O . TRP A 1 385 ? 36.542 -7.935 -17.054 1.00 43.12 385 TRP A O 1
ATOM 3151 N N . VAL A 1 386 ? 36.844 -5.828 -16.345 1.00 43.06 386 VAL A N 1
ATOM 3152 C CA . VAL A 1 386 ? 38.225 -5.720 -16.840 1.00 43.06 386 VAL A CA 1
ATOM 3153 C C . VAL A 1 386 ? 39.206 -6.419 -15.895 1.00 43.06 386 VAL A C 1
ATOM 3155 O O . VAL A 1 386 ? 40.197 -6.966 -16.362 1.00 43.06 386 VAL A O 1
ATOM 3158 N N . VAL A 1 387 ? 38.916 -6.445 -14.590 1.00 41.81 387 VAL A N 1
ATOM 3159 C CA . VAL A 1 387 ? 39.779 -7.050 -13.556 1.00 41.81 387 VAL A CA 1
ATOM 3160 C C . VAL A 1 387 ? 39.587 -8.572 -13.422 1.00 41.81 387 VAL A C 1
ATOM 3162 O O . VAL A 1 387 ? 40.448 -9.249 -12.870 1.00 41.81 387 VAL A O 1
ATOM 3165 N N . SER A 1 388 ? 38.477 -9.127 -13.924 1.00 37.53 388 SER A N 1
ATOM 3166 C CA . SER A 1 388 ? 38.153 -10.567 -13.860 1.00 37.53 388 SER A CA 1
ATOM 3167 C C . SER A 1 388 ? 38.482 -11.364 -15.137 1.00 37.53 388 SER A C 1
ATOM 3169 O O . SER A 1 388 ? 38.151 -12.549 -15.223 1.00 37.53 388 SER A O 1
ATOM 3171 N N . LYS A 1 389 ? 39.161 -10.739 -16.106 1.00 34.00 389 LYS A N 1
ATOM 3172 C CA . LYS A 1 389 ? 39.921 -11.419 -17.170 1.00 34.00 389 LYS A CA 1
ATOM 3173 C C . LYS A 1 389 ? 41.388 -11.490 -16.784 1.00 34.00 389 LYS A C 1
ATOM 3175 O O . LYS A 1 389 ? 42.016 -12.508 -17.147 1.00 34.00 389 LYS A O 1
#

Secondary structure (DSSP, 8-state):
--B-GGGTSTTTTTT--HHHHHHHHHHHHH-BGGGB--S-HHHHHHHHT--HHHHHHHHHHHHHTTSEEEETTEEEE-HHHH--S--SS----B--BGGGGSHHHHTS-HHHHHHHHHHHHTTTTSTT--EEEEGGGGS--SSTTS-TT----HHHHHHHHHHHTTTEEEEEEEEETTEEEEEEEEE-HHHHHH-BPPP-HHHHHHHHHHHHTT--TTTS-HHHHHHHHHHHHHHHHHHHHHHHHHHHHHHHHHHTT-HHHHHHHTS---SHHHHHHHHHHHHHHHHHHHHHHHHHHHHHHHHHHHHHHHHHHHHHHTT--GGG-HHHHHHHHHHHHHHHHHHHHHHHHHHHHHTT-THHHHT-TT-HHHHHHHHHTT-HHHHHHHHT-

Radius of gyration: 26.83 Å; Cα contacts (8 Å, |Δi|>4): 481; chains: 1; bounding box: 64×60×79 Å

Foldseek 3Di:
DFWDLLCQQLVNCQPPALLLVVLSLVQGQAADFQFWRLDDLVRSCVSSVHDSVVSVVSVVVCVVVQQWDDDPNTIGGHCVRTNDPPPPDCLDGQFAQPVCVDPVVSPDDSLLNSVLSNVSSQVLQDQPGKDKDKLVQCDDPPDPPRHRRPHHDSVVSVVSQVVNVVFFVWDWDDPDPPIIMIMTNHTDPVSVVSPGDHRCNLLSNLLSLLVVLPHPSVQFDSLLSVLLSVLLVVCCVQQNDPLSVQLQSQLSNVCSPPPPLVCLRNDDDPDPVSSVVNNVVSVVSSLVSLLVSLVVLLVVLVVLVVVLVVVCVVCVVVVHDCVPDVVSVVSVVVNVVSVVNNVSSLVVVVVCVVVVVCPSVPPCPPPCRSVVVCVVSVHPVVVVVVVVD

Nearest PDB structures (foldseek):
  8bif-assembly2_C  TM=6.332E-01  e=7.662E-01  Photorhabdus laumondii subsp. laumondii TTO1
  8big-assembly1_A  TM=6.014E-01  e=9.676E-01  Photorhabdus laumondii subsp. laumondii TTO1
  8bij-assembly1_B  TM=6.347E-01  e=1.775E+00  Photorhabdus laumondii subsp. laumondii TTO1
  8ips-assembly1_A  TM=3.017E-01  e=6.872E+00  Escherichia coli BL21(DE3)
  7k5b-assembly1_C  TM=1.614E-01  e=6.259E+00  Tetrahymena thermophila

Mean predicted aligned error: 9.9 Å

Sequence (389 aa):
MKHSIELFKAANTTYDTPNKIQFKLLLGSVAAYNGEIPLTRNEIKDRLSISISALKRILAESKYTGEIYEKDGRLFVNPTTVIDFNAETSNSYVKHFKFLSTTEFKEEDRRVQRFVLDMLCQHVYLKDRKYVTYLKNLITSGSREFGTFNIRTVGEMKQIIEKAGKYLDLQLECRNTKDWLVIVHGLKPEYEILGSYDSEGAMLWVSQKLYAAGFVVEVIEKSVKNQLAKVMEYYYSQLGYELAYKVFVGALDDLLYSSAFHSMVYANIDNDKQLNEISAYFRHVAEASERFVALGLALDYEKLNNIIDDVTRIAVDEGSEPSTIQELQQAKILKDSLKLKISAFETLWINNHQKGNHYLFDHQKDNQVALRYMKDLQSLLYEYWVVSK

Solvent-accessible surface area (backbone atoms only — not comparable to full-atom values): 21263 Å² total; per-residue (Å²): 87,60,25,30,36,64,60,40,30,33,75,67,41,69,83,55,49,67,69,47,51,51,48,57,52,47,46,33,30,37,20,20,80,85,26,33,41,59,61,54,74,64,56,51,23,59,78,68,71,54,52,68,69,57,45,52,52,48,54,53,50,35,42,74,73,49,46,28,47,76,56,96,95,39,47,26,38,28,44,95,52,38,42,77,90,76,62,92,56,86,77,68,48,40,72,52,39,49,61,74,72,34,70,72,50,60,71,44,57,71,64,30,48,35,50,51,40,29,43,42,49,68,39,18,75,39,96,90,33,65,47,76,48,49,52,72,65,47,25,37,64,92,45,93,86,46,26,52,60,77,32,87,46,71,69,60,50,49,54,36,50,60,60,31,43,71,58,29,36,61,48,79,45,74,82,49,105,84,47,42,34,41,37,33,63,21,51,26,68,76,58,54,72,70,34,56,62,71,54,45,5,50,47,40,37,43,45,51,52,41,41,74,49,69,46,74,51,90,74,38,48,70,70,55,42,50,38,49,30,53,52,50,50,53,37,31,77,60,51,37,55,75,52,25,49,50,21,54,52,47,21,40,58,61,44,62,76,32,67,68,53,50,58,58,54,67,46,87,84,88,52,71,65,62,48,51,50,52,39,51,54,51,49,59,45,24,56,54,26,43,51,55,54,48,40,52,45,44,53,52,39,51,55,50,49,54,50,50,54,51,52,44,50,52,27,52,77,71,73,43,64,54,89,74,38,64,68,56,53,53,49,50,54,51,44,52,53,38,51,53,55,49,49,32,53,50,53,49,51,52,55,39,44,78,71,68,52,53,74,74,70,80,69,52,87,86,40,65,66,52,53,46,50,42,50,75,68,70,39,69,68,49,61,54,57,66,72,74,108

pLDDT: mean 81.96, std 15.16, range [34.0, 96.75]